Protein AF-0000000079577645 (afdb_homodimer)

Solvent-accessible surface area (backbone atoms only — not comparable to full-atom values): 24091 Å² total; per-residue (Å²): 129,88,73,72,69,74,82,68,52,68,51,71,66,55,50,51,53,50,52,49,50,32,54,69,31,87,74,51,31,82,47,32,46,64,53,49,41,31,41,73,60,25,47,52,51,33,38,57,40,40,36,25,60,86,31,53,36,82,85,79,34,30,38,59,36,53,41,21,36,45,73,46,87,96,72,41,70,41,64,46,63,48,87,41,75,40,45,40,43,61,40,69,49,53,71,69,49,47,52,29,51,52,50,43,62,70,67,45,69,75,45,96,72,69,65,71,43,88,88,41,52,52,61,59,50,54,45,98,85,55,39,74,44,39,53,68,56,51,47,48,51,34,49,52,51,48,50,51,49,44,73,71,39,88,76,68,72,73,94,55,42,59,66,38,25,20,42,24,28,51,34,52,42,40,73,64,56,49,55,66,50,34,50,22,53,61,59,31,44,82,51,62,65,68,57,51,68,48,48,67,87,55,52,59,68,54,34,40,51,51,54,54,56,46,70,74,98,128,86,73,73,70,74,82,68,52,67,51,71,66,54,49,50,52,51,52,48,50,31,54,70,32,88,75,50,31,84,46,33,47,63,53,50,38,31,42,74,58,25,46,51,51,32,38,57,41,40,36,25,59,87,30,53,37,81,86,78,34,30,40,56,37,54,42,23,37,45,73,46,87,97,72,41,70,40,64,46,62,47,86,40,74,41,45,40,42,60,39,70,48,52,73,70,48,45,51,29,51,51,50,45,63,70,66,45,70,72,45,95,71,67,66,71,42,89,89,41,54,52,59,60,51,54,44,97,84,56,39,75,43,39,55,68,54,52,49,49,51,33,48,51,50,49,51,51,49,43,73,71,39,87,77,68,71,73,92,56,42,59,67,39,25,20,43,24,28,50,34,53,43,40,71,66,55,48,56,64,48,35,50,23,51,62,60,30,46,83,50,62,64,68,54,51,68,48,48,67,86,55,52,60,67,55,33,41,52,50,54,53,55,48,70,73,98

Organism: NCBI:txid418240

pLDDT: mean 93.47, std 11.5, range [25.09, 98.94]

Structure (mmCIF, N/CA/C/O backbone):
data_AF-0000000079577645-model_v1
#
loop_
_entity.id
_entity.type
_entity.pdbx_description
1 polymer 'Transposase from transposon Tn916'
#
loop_
_atom_site.group_PDB
_atom_site.id
_atom_site.type_symbol
_atom_site.label_atom_id
_atom_site.label_alt_id
_atom_site.label_comp_id
_atom_site.label_asym_id
_atom_site.label_entity_id
_atom_site.label_seq_id
_atom_site.pdbx_PDB_ins_code
_atom_site.Cartn_x
_atom_site.Cartn_y
_atom_site.Cartn_z
_atom_site.occupancy
_atom_site.B_iso_or_equiv
_atom_site.auth_seq_id
_atom_site.auth_comp_id
_atom_site.auth_asym_id
_atom_site.auth_atom_id
_atom_site.pdbx_PDB_model_num
ATOM 1 N N . MET A 1 1 ? -8.328 20.609 -19.438 1 25.56 1 MET A N 1
ATOM 2 C CA . MET A 1 1 ? -7.23 19.75 -19.031 1 25.56 1 MET A CA 1
ATOM 3 C C . MET A 1 1 ? -6.875 20 -17.562 1 25.56 1 MET A C 1
ATOM 5 O O . MET A 1 1 ? -6.473 21.094 -17.188 1 25.56 1 MET A O 1
ATOM 9 N N . ASN A 1 2 ? -7.688 19.688 -16.547 1 31 2 ASN A N 1
ATOM 10 C CA . ASN A 1 2 ? -7.582 20.047 -15.125 1 31 2 ASN A CA 1
ATOM 11 C C . ASN A 1 2 ? -6.195 19.75 -14.578 1 31 2 ASN A C 1
ATOM 13 O O . ASN A 1 2 ? -5.801 18.578 -14.477 1 31 2 ASN A O 1
ATOM 17 N N . ASP A 1 3 ? -5.164 20.484 -14.922 1 35.91 3 ASP A N 1
ATOM 18 C CA . ASP A 1 3 ? -3.766 20.5 -14.508 1 35.91 3 ASP A CA 1
ATOM 19 C C . ASP A 1 3 ? -3.641 20.344 -12.992 1 35.91 3 ASP A C 1
ATOM 21 O O . ASP A 1 3 ? -3.656 21.344 -12.266 1 35.91 3 ASP A O 1
ATOM 25 N N . SER A 1 4 ? -4.273 19.5 -12.328 1 38.78 4 SER A N 1
ATOM 26 C CA . SER A 1 4 ? -4.031 19.297 -10.906 1 38.78 4 SER A CA 1
ATOM 27 C C . SER A 1 4 ? -2.549 19.438 -10.57 1 38.78 4 SER A C 1
ATOM 29 O O . SER A 1 4 ? -1.711 18.719 -11.117 1 38.78 4 SER A O 1
ATOM 31 N N . VAL A 1 5 ? -2.004 20.531 -10.438 1 42.09 5 VAL A N 1
ATOM 32 C CA . VAL A 1 5 ? -0.665 20.875 -9.969 1 42.09 5 VAL A CA 1
ATOM 33 C C . VAL A 1 5 ? -0.237 19.891 -8.875 1 42.09 5 VAL A C 1
ATOM 35 O O . VAL A 1 5 ? -0.874 19.812 -7.824 1 42.09 5 VAL A O 1
ATOM 38 N N . THR A 1 6 ? 0.199 18.828 -9.203 1 51.22 6 THR A N 1
ATOM 39 C CA . THR A 1 6 ? 0.774 17.859 -8.273 1 51.22 6 THR A CA 1
ATOM 40 C C . THR A 1 6 ? 1.516 18.578 -7.148 1 51.22 6 THR A C 1
ATOM 42 O O . THR A 1 6 ? 2.479 19.297 -7.395 1 51.22 6 THR A O 1
ATOM 45 N N . ARG A 1 7 ? 0.822 19.172 -6.227 1 58.19 7 ARG A N 1
ATOM 46 C CA . ARG A 1 7 ? 1.437 19.797 -5.055 1 58.19 7 ARG A CA 1
ATOM 47 C C . ARG A 1 7 ? 2.584 18.938 -4.527 1 58.19 7 ARG A C 1
ATOM 49 O O . ARG A 1 7 ? 2.439 17.719 -4.371 1 58.19 7 ARG A O 1
ATOM 56 N N . GLU A 1 8 ? 3.873 19.359 -4.777 1 76.19 8 GLU A N 1
ATOM 57 C CA . GLU A 1 8 ? 5.07 18.562 -4.566 1 76.19 8 GLU A CA 1
ATOM 58 C C . GLU A 1 8 ? 5.555 18.656 -3.121 1 76.19 8 GLU A C 1
ATOM 60 O O . GLU A 1 8 ? 5.512 19.734 -2.52 1 76.19 8 GLU A O 1
ATOM 65 N N . ALA A 1 9 ? 5.688 17.594 -2.393 1 92.38 9 ALA A N 1
ATOM 66 C CA . ALA A 1 9 ? 6.438 17.469 -1.146 1 92.38 9 ALA A CA 1
ATOM 67 C C . ALA A 1 9 ? 7.793 18.156 -1.246 1 92.38 9 ALA A C 1
ATOM 69 O O . ALA A 1 9 ? 8.367 18.25 -2.332 1 92.38 9 ALA A O 1
ATOM 70 N N . ILE A 1 10 ? 8.211 18.781 -0.14 1 96.62 10 ILE A N 1
ATOM 71 C CA . ILE A 1 10 ? 9.555 19.328 -0.136 1 96.62 10 ILE A CA 1
ATOM 72 C C . ILE A 1 10 ? 10.555 18.266 0.306 1 96.62 10 ILE A C 1
ATOM 74 O O . ILE A 1 10 ? 10.172 17.25 0.882 1 96.62 10 ILE A O 1
ATOM 78 N N . SER A 1 11 ? 11.844 18.531 -0.021 1 96.06 11 SER A N 1
ATOM 79 C CA . SER A 1 11 ? 12.883 17.562 0.332 1 96.06 11 SER A CA 1
ATOM 80 C C . SER A 1 11 ? 13.188 17.594 1.825 1 96.06 11 SER A C 1
ATOM 82 O O . SER A 1 11 ? 12.859 18.578 2.506 1 96.06 11 SER A O 1
ATOM 84 N N . ARG A 1 12 ? 13.844 16.578 2.293 1 95.06 12 ARG A N 1
ATOM 85 C CA . ARG A 1 12 ? 14.273 16.531 3.688 1 95.06 12 ARG A CA 1
ATOM 86 C C . ARG A 1 12 ? 15.219 17.672 4.008 1 95.06 12 ARG A C 1
ATOM 88 O O . ARG A 1 12 ? 15.172 18.25 5.102 1 95.06 12 ARG A O 1
ATOM 95 N N . ALA A 1 13 ? 16.031 17.969 3.051 1 96.94 13 ALA A N 1
ATOM 96 C CA . ALA A 1 13 ? 16.969 19.062 3.217 1 96.94 13 ALA A CA 1
ATOM 97 C C . ALA A 1 13 ? 16.234 20.406 3.344 1 96.94 13 ALA A C 1
ATOM 99 O O . ALA A 1 13 ? 16.578 21.219 4.203 1 96.94 13 ALA A O 1
ATOM 100 N N . GLU A 1 14 ? 15.281 20.609 2.514 1 97.62 14 GLU A N 1
ATOM 101 C CA . GLU A 1 14 ? 14.477 21.828 2.568 1 97.62 14 GLU A CA 1
ATOM 102 C C . GLU A 1 14 ? 13.719 21.922 3.891 1 97.62 14 GLU A C 1
ATOM 104 O O . GLU A 1 14 ? 13.664 23 4.496 1 97.62 14 GLU A O 1
ATOM 109 N N . GLU A 1 15 ? 13.164 20.812 4.297 1 98.25 15 GLU A N 1
ATOM 110 C CA . GLU A 1 15 ? 12.445 20.781 5.566 1 98.25 15 GLU A CA 1
ATOM 111 C C . GLU A 1 15 ? 13.359 21.172 6.727 1 98.25 15 GLU A C 1
ATOM 113 O O . GLU A 1 15 ? 12.984 22 7.57 1 98.25 15 GLU A O 1
ATOM 118 N N . ARG A 1 16 ? 14.531 20.625 6.742 1 98.06 16 ARG A N 1
ATOM 119 C CA . ARG A 1 16 ? 15.492 20.891 7.805 1 98.06 16 ARG A CA 1
ATOM 120 C C . ARG A 1 16 ? 15.883 22.375 7.816 1 98.06 16 ARG A C 1
ATOM 122 O O . ARG A 1 16 ? 15.938 23 8.883 1 98.06 16 ARG A O 1
ATOM 129 N N . LYS A 1 17 ? 16.172 22.875 6.648 1 98.19 17 LYS A N 1
ATOM 130 C CA . LYS A 1 17 ? 16.547 24.281 6.535 1 98.19 17 LYS A CA 1
ATOM 131 C C . LYS A 1 17 ? 15.414 25.188 7 1 98.19 17 LYS A C 1
ATOM 133 O O . LYS A 1 17 ? 15.641 26.172 7.715 1 98.19 17 LYS A O 1
ATOM 138 N N . PHE A 1 18 ? 14.266 24.875 6.555 1 98.62 18 PHE A N 1
ATOM 139 C CA . PHE A 1 18 ? 13.086 25.656 6.906 1 98.62 18 PHE A CA 1
ATOM 140 C C . PHE A 1 18 ? 12.867 25.672 8.414 1 98.62 18 PHE A C 1
ATOM 142 O O . PHE A 1 18 ? 12.719 26.734 9.023 1 98.62 18 PHE A O 1
ATOM 149 N N . LEU A 1 19 ? 12.875 24.484 9.023 1 98.81 19 LEU A N 1
ATOM 150 C CA . LEU A 1 19 ? 12.633 24.359 10.461 1 98.81 19 LEU A CA 1
ATOM 151 C C . LEU A 1 19 ? 13.727 25.047 11.258 1 98.81 19 LEU A C 1
ATOM 153 O O . LEU A 1 19 ? 13.453 25.688 12.289 1 98.81 19 LEU A O 1
ATOM 157 N N . ARG A 1 20 ? 14.93 24.922 10.773 1 98.75 20 ARG A N 1
ATOM 158 C CA . ARG A 1 20 ? 16.031 25.609 11.453 1 98.75 20 ARG A CA 1
ATOM 159 C C . ARG A 1 20 ? 15.836 27.125 11.414 1 98.75 20 ARG A C 1
ATOM 161 O O . ARG A 1 20 ? 16.031 27.812 12.422 1 98.75 20 ARG A O 1
ATOM 168 N N . PHE A 1 21 ? 15.492 27.578 10.312 1 98.75 21 PHE A N 1
ATOM 169 C CA . PHE A 1 21 ? 15.266 29 10.156 1 98.75 21 PHE A CA 1
ATOM 170 C C . PHE A 1 21 ? 14.18 29.484 11.109 1 98.75 21 PHE A C 1
ATOM 172 O O . PHE A 1 21 ? 14.352 30.516 11.789 1 98.75 21 PHE A O 1
ATOM 179 N N . VAL A 1 22 ? 13.094 28.797 11.148 1 98.88 22 VAL A N 1
ATOM 180 C CA . VAL A 1 22 ? 11.984 29.156 12.023 1 98.88 22 VAL A CA 1
ATOM 181 C C . VAL A 1 22 ? 12.453 29.156 13.477 1 98.88 22 VAL A C 1
ATOM 183 O O . VAL A 1 22 ? 12.172 30.078 14.234 1 98.88 22 VAL A O 1
ATOM 186 N N . LYS A 1 23 ? 13.125 28.125 13.836 1 98.75 23 LYS A N 1
ATOM 187 C CA . LYS A 1 23 ? 13.578 27.938 15.211 1 98.75 23 LYS A CA 1
ATOM 188 C C . LYS A 1 23 ? 14.5 29.078 15.656 1 98.75 23 LYS A C 1
ATOM 190 O O . LYS A 1 23 ? 14.438 29.516 16.812 1 98.75 23 LYS A O 1
ATOM 195 N N . GLU A 1 24 ? 15.273 29.578 14.773 1 98.44 24 GLU A N 1
ATOM 196 C CA . GLU A 1 24 ? 16.328 30.531 15.109 1 98.44 24 GLU A CA 1
ATOM 197 C C . GLU A 1 24 ? 15.828 31.969 14.961 1 98.44 24 GLU A C 1
ATOM 199 O O . GLU A 1 24 ? 16.469 32.906 15.453 1 98.44 24 GLU A O 1
ATOM 204 N N . ASP A 1 25 ? 14.75 32.125 14.32 1 98.38 25 ASP A N 1
ATOM 205 C CA . ASP A 1 25 ? 14.234 33.469 14.117 1 98.38 25 ASP A CA 1
ATOM 206 C C . ASP A 1 25 ? 13.578 34 15.391 1 98.38 25 ASP A C 1
ATOM 208 O O . ASP A 1 25 ? 12.727 33.312 15.984 1 98.38 25 ASP A O 1
ATOM 212 N N . PRO A 1 26 ? 13.898 35.156 15.766 1 97.38 26 PRO A N 1
ATOM 213 C CA . PRO A 1 26 ? 13.383 35.688 17.031 1 97.38 26 PRO A CA 1
ATOM 214 C C . PRO A 1 26 ? 11.867 35.875 17.016 1 97.38 26 PRO A C 1
ATOM 216 O O . PRO A 1 26 ? 11.227 35.781 18.078 1 97.38 26 PRO A O 1
ATOM 219 N N . HIS A 1 27 ? 11.352 36.125 15.906 1 96.69 27 HIS A N 1
ATOM 220 C CA . HIS A 1 27 ? 9.914 36.344 15.82 1 96.69 27 HIS A CA 1
ATOM 221 C C . HIS A 1 27 ? 9.156 35.062 15.547 1 96.69 27 HIS A C 1
ATOM 223 O O . HIS A 1 27 ? 8.18 34.75 16.234 1 96.69 27 HIS A O 1
ATOM 229 N N . PHE A 1 28 ? 9.625 34.312 14.68 1 98.19 28 PHE A N 1
ATOM 230 C CA . PHE A 1 28 ? 8.859 33.156 14.18 1 98.19 28 PHE A CA 1
ATOM 231 C C . PHE A 1 28 ? 9.094 31.938 15.047 1 98.19 28 PHE A C 1
ATOM 233 O O . PHE A 1 28 ? 8.352 30.953 14.945 1 98.19 28 PHE A O 1
ATOM 240 N N . CYS A 1 29 ? 10.047 31.922 15.969 1 98.5 29 CYS A N 1
ATOM 241 C CA . CYS A 1 29 ? 10.352 30.781 16.812 1 98.5 29 CYS A CA 1
ATOM 242 C C . CYS A 1 29 ? 9.156 30.406 17.688 1 98.5 29 CYS A C 1
ATOM 244 O O . CYS A 1 29 ? 9.031 29.25 18.109 1 98.5 29 CYS A O 1
ATOM 246 N N . ARG A 1 30 ? 8.273 31.328 17.906 1 97.06 30 ARG A N 1
ATOM 247 C CA . ARG A 1 30 ? 7.094 31.078 18.734 1 97.06 30 ARG A CA 1
ATOM 248 C C . ARG A 1 30 ? 6.145 30.109 18.031 1 97.06 30 ARG A C 1
ATOM 250 O O . ARG A 1 30 ? 5.262 29.531 18.656 1 97.06 30 ARG A O 1
ATOM 257 N N . TYR A 1 31 ? 6.332 29.875 16.688 1 98.12 31 TYR A N 1
ATOM 258 C CA . TYR A 1 31 ? 5.457 28.984 15.93 1 98.12 31 TYR A CA 1
ATOM 259 C C . TYR A 1 31 ? 6.16 27.672 15.609 1 98.12 31 TYR A C 1
ATOM 261 O O . TYR A 1 31 ? 5.598 26.812 14.922 1 98.12 31 TYR A O 1
ATOM 269 N N . TYR A 1 32 ? 7.375 27.484 16.094 1 98.88 32 TYR A N 1
ATOM 270 C CA . TYR A 1 32 ? 8.203 26.344 15.703 1 98.88 32 TYR A CA 1
ATOM 271 C C . TYR A 1 32 ? 7.512 25.031 16.031 1 98.88 32 TYR A C 1
ATOM 273 O O . TYR A 1 32 ? 7.379 24.156 15.18 1 98.88 32 TYR A O 1
ATOM 281 N N . GLU A 1 33 ? 7.062 24.906 17.297 1 98.88 33 GLU A N 1
ATOM 282 C CA . GLU A 1 33 ? 6.492 23.641 17.719 1 98.88 33 GLU A CA 1
ATOM 283 C C . GLU A 1 33 ? 5.262 23.266 16.891 1 98.88 33 GLU A C 1
ATOM 285 O O . GLU A 1 33 ? 5.094 22.125 16.5 1 98.88 33 GLU A O 1
ATOM 290 N N . GLY A 1 34 ? 4.398 24.281 16.609 1 98.88 34 GLY A N 1
ATOM 291 C CA . GLY A 1 34 ? 3.23 24.031 15.789 1 98.88 34 GLY A CA 1
ATOM 292 C C . GLY A 1 34 ? 3.582 23.578 14.383 1 98.88 34 GLY A C 1
ATOM 293 O O . GLY A 1 34 ? 3.023 22.594 13.875 1 98.88 34 GLY A O 1
ATOM 294 N N . ILE A 1 35 ? 4.562 24.25 13.828 1 98.94 35 ILE A N 1
ATOM 295 C CA . ILE A 1 35 ? 5.004 23.938 12.469 1 98.94 35 ILE A CA 1
ATOM 296 C C . ILE A 1 35 ? 5.648 22.562 12.453 1 98.94 35 ILE A C 1
ATOM 298 O O . ILE A 1 35 ? 5.41 21.766 11.531 1 98.94 35 ILE A O 1
ATOM 302 N N . TYR A 1 36 ? 6.422 22.234 13.461 1 98.88 36 TYR A N 1
ATOM 303 C CA . TYR A 1 36 ? 7.055 20.922 13.586 1 98.88 36 TYR A CA 1
ATOM 304 C C . TYR A 1 36 ? 6.008 19.828 13.633 1 98.88 36 TYR A C 1
ATOM 306 O O . TYR A 1 36 ? 6.129 18.812 12.93 1 98.88 36 TYR A O 1
ATOM 314 N N . ILE A 1 37 ? 4.996 20.047 14.375 1 98.88 37 ILE A N 1
ATOM 315 C CA . ILE A 1 37 ? 3.926 19.062 14.523 1 98.88 37 ILE A CA 1
ATOM 316 C C . ILE A 1 37 ? 3.234 18.844 13.172 1 98.88 37 ILE A C 1
ATOM 318 O O . ILE A 1 37 ? 2.938 17.719 12.797 1 98.88 37 ILE A O 1
ATOM 322 N N . LEU A 1 38 ? 2.99 19.891 12.438 1 98.81 38 LEU A N 1
ATOM 323 C CA . LEU A 1 38 ? 2.344 19.781 11.133 1 98.81 38 LEU A CA 1
ATOM 324 C C . LEU A 1 38 ? 3.178 18.938 10.188 1 98.81 38 LEU A C 1
ATOM 326 O O . LEU A 1 38 ? 2.641 18.078 9.469 1 98.81 38 LEU A O 1
ATOM 330 N N . PHE A 1 39 ? 4.52 19.031 10.281 1 98.56 39 PHE A N 1
ATOM 331 C CA . PHE A 1 39 ? 5.418 18.281 9.422 1 98.56 39 PHE A CA 1
ATOM 332 C C . PHE A 1 39 ? 5.473 16.812 9.859 1 98.56 39 PHE A C 1
ATOM 334 O O . PHE A 1 39 ? 5.691 15.922 9.039 1 98.56 39 PHE A O 1
ATOM 341 N N . LYS A 1 40 ? 5.215 16.594 11.133 1 98.31 40 LYS A N 1
ATOM 342 C CA . LYS A 1 40 ? 5.574 15.273 11.656 1 98.31 40 LYS A CA 1
ATOM 343 C C . LYS A 1 40 ? 4.332 14.445 11.969 1 98.31 40 LYS A C 1
ATOM 345 O O . LYS A 1 40 ? 4.434 13.281 12.367 1 98.31 40 LYS A O 1
ATOM 350 N N . THR A 1 41 ? 3.104 15.016 11.703 1 98.19 41 THR A N 1
ATOM 351 C CA . THR A 1 41 ? 1.887 14.258 11.977 1 98.19 41 THR A CA 1
ATOM 352 C C . THR A 1 41 ? 0.99 14.219 10.742 1 98.19 41 THR A C 1
ATOM 354 O O . THR A 1 41 ? 0.082 13.391 10.648 1 98.19 41 THR A O 1
ATOM 357 N N . GLY A 1 42 ? 1.115 15.188 9.836 1 97.5 42 GLY A N 1
ATOM 358 C CA . GLY A 1 42 ? 0.299 15.227 8.633 1 97.5 42 GLY A CA 1
ATOM 359 C C . GLY A 1 42 ? -1.112 15.727 8.891 1 97.5 42 GLY A C 1
ATOM 360 O O . GLY A 1 42 ? -2.004 15.523 8.062 1 97.5 42 GLY A O 1
ATOM 361 N N . LEU A 1 43 ? -1.387 16.359 10.023 1 98.31 43 LEU A N 1
ATOM 362 C CA . LEU A 1 43 ? -2.707 16.906 10.328 1 98.31 43 LEU A CA 1
ATOM 363 C C . LEU A 1 43 ? -3.119 17.938 9.289 1 98.31 43 LEU A C 1
ATOM 365 O O . LEU A 1 43 ? -2.289 18.734 8.828 1 98.31 43 LEU A O 1
ATOM 369 N N . ARG A 1 44 ? -4.355 17.875 8.984 1 97.88 44 ARG A N 1
ATOM 370 C CA . ARG A 1 44 ? -4.895 19.031 8.289 1 97.88 44 ARG A CA 1
ATOM 371 C C . ARG A 1 44 ? -4.824 20.281 9.172 1 97.88 44 ARG A C 1
ATOM 373 O O . ARG A 1 44 ? -4.988 20.188 10.391 1 97.88 44 ARG A O 1
ATOM 380 N N . ILE A 1 45 ? -4.699 21.438 8.547 1 98.62 45 ILE A N 1
ATOM 381 C CA . ILE A 1 45 ? -4.504 22.672 9.312 1 98.62 45 ILE A CA 1
ATOM 382 C C . ILE A 1 45 ? -5.73 22.922 10.195 1 98.62 45 ILE A C 1
ATOM 384 O O . ILE A 1 45 ? -5.602 23.359 11.336 1 98.62 45 ILE A O 1
ATOM 388 N N . SER A 1 46 ? -6.91 22.656 9.703 1 98.44 46 SER A N 1
ATOM 389 C CA . SER A 1 46 ? -8.125 22.891 10.477 1 98.44 46 SER A CA 1
ATOM 390 C C . SER A 1 46 ? -8.258 21.906 11.633 1 98.44 46 SER A C 1
ATOM 392 O O . SER A 1 46 ? -8.828 22.234 12.672 1 98.44 46 SER A O 1
ATOM 394 N N . GLU A 1 47 ? -7.766 20.672 11.391 1 98.44 47 GLU A N 1
ATOM 395 C CA . GLU A 1 47 ? -7.68 19.734 12.492 1 98.44 47 GLU A CA 1
ATOM 396 C C . GLU A 1 47 ? -6.734 20.234 13.578 1 98.44 47 GLU A C 1
ATOM 398 O O . GLU A 1 47 ? -7.086 20.25 14.766 1 98.44 47 GLU A O 1
ATOM 403 N N . PHE A 1 48 ? -5.621 20.703 13.172 1 98.88 48 PHE A N 1
ATOM 404 C CA . PHE A 1 48 ? -4.613 21.219 14.094 1 98.88 48 PHE A CA 1
ATOM 405 C C . PHE A 1 48 ? -5.156 22.406 14.883 1 98.88 48 PHE A C 1
ATOM 407 O O . PHE A 1 48 ? -5.023 22.453 16.109 1 98.88 48 PHE A O 1
ATOM 414 N N . CYS A 1 49 ? -5.77 23.344 14.195 1 98.69 49 CYS A N 1
ATOM 415 C CA . CYS A 1 49 ? -6.293 24.547 14.828 1 98.69 49 CYS A CA 1
ATOM 416 C C . CYS A 1 49 ? -7.414 24.203 15.805 1 98.69 49 CYS A C 1
ATOM 418 O O . CYS A 1 49 ? -7.668 24.938 16.75 1 98.69 49 CYS A O 1
ATOM 420 N N . GLY A 1 50 ? -8.031 23.109 15.57 1 98.5 50 GLY A N 1
ATOM 421 C CA . GLY A 1 50 ? -9.156 22.688 16.406 1 98.5 50 GLY A CA 1
ATOM 422 C C . GLY A 1 50 ? -8.734 21.922 17.625 1 98.5 50 GLY A C 1
ATOM 423 O O . GLY A 1 50 ? -9.539 21.688 18.531 1 98.5 50 GLY A O 1
ATOM 424 N N . LEU A 1 51 ? -7.504 21.531 17.703 1 98.75 51 LEU A N 1
ATOM 425 C CA . LEU A 1 51 ? -7.043 20.766 18.859 1 98.75 51 LEU A CA 1
ATOM 426 C C . LEU A 1 51 ? -7.152 21.578 20.141 1 98.75 51 LEU A C 1
ATOM 428 O O . LEU A 1 51 ? -6.844 22.781 20.141 1 98.75 51 LEU A O 1
ATOM 432 N N . THR A 1 52 ? -7.586 20.969 21.172 1 98.69 52 THR A N 1
ATOM 433 C CA . THR A 1 52 ? -7.57 21.5 22.531 1 98.69 52 THR A CA 1
ATOM 434 C C . THR A 1 52 ? -6.641 20.672 23.422 1 98.69 52 THR A C 1
ATOM 436 O O . THR A 1 52 ? -6.164 19.609 23.016 1 98.69 52 THR A O 1
ATOM 439 N N . ILE A 1 53 ? -6.406 21.156 24.547 1 98.69 53 ILE A N 1
ATOM 440 C CA . ILE A 1 53 ? -5.555 20.453 25.5 1 98.69 53 ILE A CA 1
ATOM 441 C C . ILE A 1 53 ? -6.109 19.047 25.766 1 98.69 53 ILE A C 1
ATOM 443 O O . ILE A 1 53 ? -5.352 18.078 25.859 1 98.69 53 ILE A O 1
ATOM 447 N N . SER A 1 54 ? -7.41 18.938 25.766 1 98.25 54 SER A N 1
ATOM 448 C CA . SER A 1 54 ? -8.062 17.672 26.094 1 98.25 54 SER A CA 1
ATOM 449 C C . SER A 1 54 ? -7.875 16.641 24.969 1 98.25 54 SER A C 1
ATOM 451 O O . SER A 1 54 ? -8.117 15.453 25.172 1 98.25 54 SER A O 1
ATOM 453 N N . ASP A 1 55 ? -7.469 17.062 23.812 1 98.69 55 ASP A N 1
ATOM 454 C CA . ASP A 1 55 ? -7.273 16.172 22.688 1 98.69 55 ASP A CA 1
ATOM 455 C C . ASP A 1 55 ? -5.887 15.531 22.719 1 98.69 55 ASP A C 1
ATOM 457 O O . ASP A 1 55 ? -5.59 14.633 21.938 1 98.69 55 ASP A O 1
ATOM 461 N N . ILE A 1 56 ? -5.027 16.016 23.594 1 98.88 56 ILE A N 1
ATOM 462 C CA . ILE A 1 56 ? -3.666 15.516 23.719 1 98.88 56 ILE A CA 1
ATOM 463 C C . ILE A 1 56 ? -3.568 14.562 24.906 1 98.88 56 ILE A C 1
ATOM 465 O O . ILE A 1 56 ? -3.768 14.977 26.047 1 98.88 56 ILE A O 1
ATOM 469 N N . ASP A 1 57 ? -3.334 13.297 24.672 1 98.75 57 ASP A N 1
ATOM 470 C CA . ASP A 1 57 ? -3.221 12.297 25.719 1 98.75 57 ASP A CA 1
ATOM 471 C C . ASP A 1 57 ? -1.76 11.93 25.969 1 98.75 57 ASP A C 1
ATOM 473 O O . ASP A 1 57 ? -1.203 11.086 25.266 1 98.75 57 ASP A O 1
ATOM 477 N N . PHE A 1 58 ? -1.161 12.477 27 1 98.38 58 PHE A N 1
ATOM 478 C CA . PHE A 1 58 ? 0.249 12.25 27.281 1 98.38 58 PHE A CA 1
ATOM 479 C C . PHE A 1 58 ? 0.45 10.883 27.938 1 98.38 58 PHE A C 1
ATOM 481 O O . PHE A 1 58 ? 1.571 10.367 27.969 1 98.38 58 PHE A O 1
ATOM 488 N N . LYS A 1 59 ? -0.586 10.281 28.406 1 98.19 59 LYS A N 1
ATOM 489 C CA . LYS A 1 59 ? -0.502 8.945 28.984 1 98.19 59 LYS A CA 1
ATOM 490 C C . LYS A 1 59 ? -0.467 7.871 27.906 1 98.19 59 LYS A C 1
ATOM 492 O O . LYS A 1 59 ? 0.419 7.016 27.906 1 98.19 59 LYS A O 1
ATOM 497 N N . GLU A 1 60 ? -1.403 7.977 26.969 1 97.88 60 GLU A N 1
ATOM 498 C CA . GLU A 1 60 ? -1.478 7.004 25.891 1 97.88 60 GLU A CA 1
ATOM 499 C C . GLU A 1 60 ? -0.626 7.438 24.703 1 97.88 60 GLU A C 1
ATOM 501 O O . GLU A 1 60 ? -0.51 6.707 23.719 1 97.88 60 GLU A O 1
ATOM 506 N N . HIS A 1 61 ? -0.026 8.633 24.719 1 98.38 61 HIS A N 1
ATOM 507 C CA . HIS A 1 61 ? 0.838 9.188 23.688 1 98.38 61 HIS A CA 1
ATOM 508 C C . HIS A 1 61 ? 0.118 9.242 22.344 1 98.38 61 HIS A C 1
ATOM 510 O O . HIS A 1 61 ? 0.639 8.766 21.328 1 98.38 61 HIS A O 1
ATOM 516 N N . THR A 1 62 ? -1.126 9.836 22.453 1 98.69 62 THR A N 1
ATOM 517 C CA . THR A 1 62 ? -1.938 9.922 21.25 1 98.69 62 THR A CA 1
ATOM 518 C C . THR A 1 62 ? -2.576 11.305 21.125 1 98.69 62 THR A C 1
ATOM 520 O O . THR A 1 62 ? -2.664 12.047 22.109 1 98.69 62 THR A O 1
ATOM 523 N N . ILE A 1 63 ? -2.893 11.742 19.969 1 98.75 63 ILE A N 1
ATOM 524 C CA . ILE A 1 63 ? -3.709 12.906 19.641 1 98.75 63 ILE A CA 1
ATOM 525 C C . ILE A 1 63 ? -5.09 12.453 19.172 1 98.75 63 ILE A C 1
ATOM 527 O O . ILE A 1 63 ? -5.199 11.602 18.297 1 98.75 63 ILE A O 1
ATOM 531 N N . ASN A 1 64 ? -6.109 12.969 19.734 1 98.19 64 ASN A N 1
ATOM 532 C CA . ASN A 1 64 ? -7.477 12.68 19.328 1 98.19 64 ASN A CA 1
ATOM 533 C C . ASN A 1 64 ? -7.949 13.641 18.234 1 98.19 64 ASN A C 1
ATOM 535 O O . ASN A 1 64 ? -8.031 14.844 18.453 1 98.19 64 ASN A O 1
ATOM 539 N N . ILE A 1 65 ? -8.242 13.141 17.062 1 98.31 65 ILE A N 1
ATOM 540 C CA . ILE A 1 65 ? -8.719 13.945 15.938 1 98.31 65 ILE A CA 1
ATOM 541 C C . ILE A 1 65 ? -10.18 13.602 15.648 1 98.31 65 ILE A C 1
ATOM 543 O O . ILE A 1 65 ? -10.469 12.594 14.992 1 98.31 65 ILE A O 1
ATOM 547 N N . ASP A 1 66 ? -11.062 14.469 16.062 1 97.38 66 ASP A N 1
ATOM 548 C CA . ASP A 1 66 ? -12.477 14.172 15.836 1 97.38 66 ASP A CA 1
ATOM 549 C C . ASP A 1 66 ? -13.25 15.438 15.461 1 97.38 66 ASP A C 1
ATOM 551 O O . ASP A 1 66 ? -14.477 15.422 15.383 1 97.38 66 ASP A O 1
ATOM 555 N N . HIS A 1 67 ? -12.492 16.547 15.297 1 97.62 67 HIS A N 1
ATOM 556 C CA . HIS A 1 67 ? -13.125 17.797 14.898 1 97.62 67 HIS A CA 1
ATOM 557 C C . HIS A 1 67 ? -12.109 18.75 14.289 1 97.62 67 HIS A C 1
ATOM 559 O O . HIS A 1 67 ? -10.898 18.516 14.352 1 97.62 67 HIS A O 1
ATOM 565 N N . GLN A 1 68 ? -12.586 19.781 13.664 1 97.88 68 GLN A N 1
ATOM 566 C CA . GLN A 1 68 ? -11.773 20.828 13.062 1 97.88 68 GLN A CA 1
ATOM 567 C C . GLN A 1 68 ? -12.344 22.203 13.375 1 97.88 68 GLN A C 1
ATOM 569 O O . GLN A 1 68 ? -13.555 22.344 13.594 1 97.88 68 GLN A O 1
ATOM 574 N N . LEU A 1 69 ? -11.516 23.188 13.445 1 98.44 69 LEU A N 1
ATOM 575 C CA . LEU A 1 69 ? -11.938 24.562 13.641 1 98.44 69 LEU A CA 1
ATOM 576 C C . LEU A 1 69 ? -12.047 25.297 12.305 1 98.44 69 LEU A C 1
ATOM 578 O O . LEU A 1 69 ? -11.117 25.25 11.5 1 98.44 69 LEU A O 1
ATOM 582 N N . GLN A 1 70 ? -13.195 25.875 12.117 1 97.75 70 GLN A N 1
ATOM 583 C CA . GLN A 1 70 ? -13.445 26.672 10.922 1 97.75 70 GLN A CA 1
ATOM 584 C C . GLN A 1 70 ? -13.836 28.109 11.297 1 97.75 70 GLN A C 1
ATOM 586 O O . GLN A 1 70 ? -14.273 28.359 12.422 1 97.75 70 GLN A O 1
ATOM 591 N N . LYS A 1 71 ? -13.539 28.953 10.445 1 97.31 71 LYS A N 1
ATOM 592 C CA . LYS A 1 71 ? -13.992 30.328 10.578 1 97.31 71 LYS A CA 1
ATOM 593 C C . LYS A 1 71 ? -14.586 30.844 9.273 1 97.31 71 LYS A C 1
ATOM 595 O O . LYS A 1 71 ? -13.984 30.688 8.211 1 97.31 71 LYS A O 1
ATOM 600 N N . LYS A 1 72 ? -15.773 31.328 9.305 1 93.81 72 LYS A N 1
ATOM 601 C CA . LYS A 1 72 ? -16.438 31.906 8.141 1 93.81 72 LYS A CA 1
ATOM 602 C C . LYS A 1 72 ? -16.891 33.344 8.422 1 93.81 72 LYS A C 1
ATOM 604 O O . LYS A 1 72 ? -17.266 33.656 9.547 1 93.81 72 LYS A O 1
ATOM 609 N N . SER A 1 73 ? -16.938 34 7.352 1 89.44 73 SER A N 1
ATOM 610 C CA . SER A 1 73 ? -17.406 35.375 7.48 1 89.44 73 SER A CA 1
ATOM 611 C C . SER A 1 73 ? -18.828 35.438 8.047 1 89.44 73 SER A C 1
ATOM 613 O O . SER A 1 73 ? -19.672 34.625 7.688 1 89.44 73 SER A O 1
ATOM 615 N N . LYS A 1 74 ? -19.25 36.25 8.906 1 92 74 LYS A N 1
ATOM 616 C CA . LYS A 1 74 ? -20.562 36.5 9.484 1 92 74 LYS A CA 1
ATOM 617 C C . LYS A 1 74 ? -20.922 35.469 10.523 1 92 74 LYS A C 1
ATOM 619 O O . LYS A 1 74 ? -21.75 35.719 11.406 1 92 74 LYS A O 1
ATOM 624 N N . ILE A 1 75 ? -20.359 34.219 10.352 1 91.06 75 ILE A N 1
ATOM 625 C CA . ILE A 1 75 ? -20.672 33.156 11.289 1 91.06 75 ILE A CA 1
ATOM 626 C C . ILE A 1 75 ? -19.672 33.156 12.445 1 91.06 75 ILE A C 1
ATOM 628 O O . ILE A 1 75 ? -20.047 32.906 13.594 1 91.06 75 ILE A O 1
ATOM 632 N N . GLY A 1 76 ? -18.453 33.469 12.125 1 95.88 76 GLY A N 1
ATOM 633 C CA . GLY A 1 76 ? -17.391 33.344 13.109 1 95.88 76 GLY A CA 1
ATOM 634 C C . GLY A 1 76 ? -16.781 31.953 13.188 1 95.88 76 GLY A C 1
ATOM 635 O O . GLY A 1 76 ? -16.672 31.266 12.164 1 95.88 76 GLY A O 1
ATOM 636 N N . TYR A 1 77 ? -16.281 31.562 14.406 1 97.75 77 TYR A N 1
ATOM 637 C CA . TYR A 1 77 ? -15.688 30.25 14.609 1 97.75 77 TYR A CA 1
ATOM 638 C C . TYR A 1 77 ? -16.766 29.188 14.742 1 97.75 77 TYR A C 1
ATOM 640 O O . TYR A 1 77 ? -17.812 29.406 15.359 1 97.75 77 TYR A O 1
ATOM 648 N N . TYR A 1 78 ? -16.547 28.047 14.227 1 97.88 78 TYR A N 1
ATOM 649 C CA . TYR A 1 78 ? -17.391 26.891 14.508 1 97.88 78 TYR A CA 1
ATOM 650 C C . TYR A 1 78 ? -16.594 25.594 14.375 1 97.88 78 TYR A C 1
ATOM 652 O O . TYR A 1 78 ? -15.547 25.562 13.727 1 97.88 78 TYR A O 1
ATOM 660 N N . ILE A 1 79 ? -17.094 24.594 15.016 1 97.75 79 ILE A N 1
ATOM 661 C CA . ILE A 1 79 ? -16.469 23.266 14.984 1 97.75 79 ILE A CA 1
ATOM 662 C C . ILE A 1 79 ? -17.156 22.391 13.945 1 97.75 79 ILE A C 1
ATOM 664 O O . ILE A 1 79 ? -18.391 22.297 13.922 1 97.75 79 ILE A O 1
ATOM 668 N N . GLN A 1 80 ? -16.375 21.906 13.07 1 95.88 80 GLN A N 1
ATOM 669 C CA . GLN A 1 80 ? -16.859 20.891 12.156 1 95.88 80 GLN A CA 1
ATOM 670 C C . GLN A 1 80 ? -16.438 19.484 12.602 1 95.88 80 GLN A C 1
ATOM 672 O O . GLN A 1 80 ? -15.242 19.172 12.609 1 95.88 80 GLN A O 1
ATOM 677 N N . GLU A 1 81 ? -17.359 18.734 12.953 1 92.25 81 GLU A N 1
ATOM 678 C CA . GLU A 1 81 ? -17.047 17.359 13.359 1 92.25 81 GLU A CA 1
ATOM 679 C C . GLU A 1 81 ? -16.734 16.484 12.148 1 92.25 81 GLU A C 1
ATOM 681 O O . GLU A 1 81 ? -17.266 16.703 11.062 1 92.25 81 GLU A O 1
ATOM 686 N N . THR A 1 82 ? -15.852 15.617 12.359 1 84 82 THR A N 1
ATOM 687 C CA . THR A 1 82 ? -15.57 14.672 11.281 1 84 82 THR A CA 1
ATOM 688 C C . THR A 1 82 ? -16.766 13.766 11.031 1 84 82 THR A C 1
ATOM 690 O O . THR A 1 82 ? -17.438 13.336 11.977 1 84 82 THR A O 1
ATOM 693 N N . LYS A 1 83 ? -17.219 13.625 9.883 1 72.5 83 LYS A N 1
ATOM 694 C CA . LYS A 1 83 ? -18.422 12.898 9.516 1 72.5 83 LYS A CA 1
ATOM 695 C C . LYS A 1 83 ? -18.125 11.422 9.266 1 72.5 83 LYS A C 1
ATOM 697 O O . LYS A 1 83 ? -19.031 10.586 9.328 1 72.5 83 LYS A O 1
ATOM 702 N N . THR A 1 84 ? -16.969 11.234 9.031 1 75.38 84 THR A N 1
ATOM 703 C CA . THR A 1 84 ? -16.672 9.867 8.609 1 75.38 84 THR A CA 1
ATOM 704 C C . THR A 1 84 ? -15.75 9.18 9.609 1 75.38 84 THR A C 1
ATOM 706 O O . THR A 1 84 ? -15.031 9.836 10.367 1 75.38 84 THR A O 1
ATOM 709 N N . THR A 1 85 ? -15.922 7.906 9.57 1 77.31 85 THR A N 1
ATOM 710 C CA . THR A 1 85 ? -15.055 7.078 10.398 1 77.31 85 THR A CA 1
ATOM 711 C C . THR A 1 85 ? -13.586 7.332 10.062 1 77.31 85 THR A C 1
ATOM 713 O O . THR A 1 85 ? -12.734 7.324 10.945 1 77.31 85 THR A O 1
ATOM 716 N N . SER A 1 86 ? -13.305 7.688 8.805 1 80.94 86 SER A N 1
ATOM 717 C CA . SER A 1 86 ? -11.922 7.918 8.383 1 80.94 86 SER A CA 1
ATOM 718 C C . SER A 1 86 ? -11.383 9.219 8.961 1 80.94 86 SER A C 1
ATOM 720 O O . SER A 1 86 ? -10.188 9.32 9.258 1 80.94 86 SER A O 1
ATOM 722 N N . GLY A 1 87 ? -12.289 10.062 9.156 1 87.06 87 GLY A N 1
ATOM 723 C CA . GLY A 1 87 ? -11.867 11.352 9.664 1 87.06 87 GLY A CA 1
ATOM 724 C C . GLY A 1 87 ? -11.641 11.359 11.164 1 87.06 87 GLY A C 1
ATOM 725 O O . GLY A 1 87 ? -10.875 12.172 11.68 1 87.06 87 GLY A O 1
ATOM 726 N N . THR A 1 88 ? -12.383 10.531 11.844 1 94 88 THR A N 1
ATOM 727 C CA . THR A 1 88 ? -12.203 10.391 13.289 1 94 88 THR A CA 1
ATOM 728 C C . THR A 1 88 ? -11.156 9.328 13.602 1 94 88 THR A C 1
ATOM 730 O O . THR A 1 88 ? -11.336 8.156 13.266 1 94 88 THR A O 1
ATOM 733 N N . ARG A 1 89 ? -10.102 9.789 14.188 1 96.5 89 ARG A N 1
ATOM 734 C CA . ARG A 1 89 ? -9.008 8.859 14.453 1 96.5 89 ARG A CA 1
ATOM 735 C C . ARG A 1 89 ? -8.148 9.344 15.617 1 96.5 89 ARG A C 1
ATOM 737 O O . ARG A 1 89 ? -8.164 10.531 15.953 1 96.5 89 ARG A O 1
ATOM 744 N N . LYS A 1 90 ? -7.43 8.375 16.234 1 97.5 90 LYS A N 1
ATOM 745 C CA . LYS A 1 90 ? -6.324 8.688 17.141 1 97.5 90 LYS A CA 1
ATOM 746 C C . LYS A 1 90 ? -4.98 8.414 16.469 1 97.5 90 LYS A C 1
ATOM 748 O O . LYS A 1 90 ? -4.797 7.379 15.836 1 97.5 90 LYS A O 1
ATOM 753 N N . ILE A 1 91 ? -4.105 9.375 16.562 1 98.06 91 ILE A N 1
ATOM 754 C CA . ILE A 1 91 ? -2.795 9.102 15.984 1 98.06 91 ILE A CA 1
ATOM 755 C C . ILE A 1 91 ? -1.741 9.07 17.078 1 98.06 91 ILE A C 1
ATOM 757 O O . ILE A 1 91 ? -1.858 9.781 18.078 1 98.06 91 ILE A O 1
ATOM 761 N N . PRO A 1 92 ? -0.721 8.234 16.922 1 98 92 PRO A N 1
ATOM 762 C CA . PRO A 1 92 ? 0.352 8.172 17.922 1 98 92 PRO A CA 1
ATOM 763 C C . PRO A 1 92 ? 1.265 9.391 17.891 1 98 92 PRO A C 1
ATOM 765 O O . PRO A 1 92 ? 1.471 9.984 16.828 1 98 92 PRO A O 1
ATOM 768 N N . MET A 1 93 ? 1.763 9.734 19.062 1 97.5 93 MET A N 1
ATOM 769 C CA . MET A 1 93 ? 2.766 10.789 19.156 1 97.5 93 MET A CA 1
ATOM 770 C C . MET A 1 93 ? 4.156 10.203 19.359 1 97.5 93 MET A C 1
ATOM 772 O O . MET A 1 93 ? 4.359 9.398 20.266 1 97.5 93 MET A O 1
ATOM 776 N N . THR A 1 94 ? 5.031 10.617 18.484 1 97.06 94 THR A N 1
ATOM 777 C CA . THR A 1 94 ? 6.434 10.344 18.781 1 97.06 94 THR A CA 1
ATOM 778 C C . THR A 1 94 ? 6.938 11.25 19.891 1 97.06 94 THR A C 1
ATOM 780 O O . THR A 1 94 ? 6.289 12.234 20.234 1 97.06 94 THR A O 1
ATOM 783 N N . ALA A 1 95 ? 8.086 10.969 20.375 1 97.5 95 ALA A N 1
ATOM 784 C CA . ALA A 1 95 ? 8.625 11.711 21.5 1 97.5 95 ALA A CA 1
ATOM 785 C C . ALA A 1 95 ? 8.828 13.18 21.156 1 97.5 95 ALA A C 1
ATOM 787 O O . ALA A 1 95 ? 8.539 14.07 21.953 1 97.5 95 ALA A O 1
ATOM 788 N N . ASP A 1 96 ? 9.32 13.422 20.031 1 97.81 96 ASP A N 1
ATOM 789 C CA . ASP A 1 96 ? 9.578 14.797 19.594 1 97.81 96 ASP A CA 1
ATOM 790 C C . ASP A 1 96 ? 8.281 15.578 19.453 1 97.81 96 ASP A C 1
ATOM 792 O O . ASP A 1 96 ? 8.195 16.75 19.844 1 97.81 96 ASP A O 1
ATOM 796 N N . VAL A 1 97 ? 7.273 14.953 18.938 1 98.62 97 VAL A N 1
ATOM 797 C CA . VAL A 1 97 ? 5.973 15.594 18.766 1 98.62 97 VAL A CA 1
ATOM 798 C C . VAL A 1 97 ? 5.363 15.883 20.141 1 98.62 97 VAL A C 1
ATOM 800 O O . VAL A 1 97 ? 4.82 16.969 20.375 1 98.62 97 VAL A O 1
ATOM 803 N N . GLU A 1 98 ? 5.484 14.945 21 1 98.56 98 GLU A N 1
ATOM 804 C CA . GLU A 1 98 ? 4.973 15.117 22.359 1 98.56 98 GLU A CA 1
ATOM 805 C C . GLU A 1 98 ? 5.648 16.297 23.062 1 98.56 98 GLU A C 1
ATOM 807 O O . GLU A 1 98 ? 4.984 17.078 23.734 1 98.56 98 GLU A O 1
ATOM 812 N N . GLU A 1 99 ? 6.906 16.375 22.891 1 98.81 99 GLU A N 1
ATOM 813 C CA . GLU A 1 99 ? 7.648 17.484 23.469 1 98.81 99 GLU A CA 1
ATOM 814 C C . GLU A 1 99 ? 7.156 18.828 22.938 1 98.81 99 GLU A C 1
ATOM 816 O O . GLU A 1 99 ? 7.062 19.797 23.688 1 98.81 99 GLU A O 1
ATOM 821 N N . CYS A 1 100 ? 6.855 18.844 21.719 1 98.81 100 CYS A N 1
ATOM 822 C CA . CYS A 1 100 ? 6.328 20.062 21.125 1 98.81 100 CYS A CA 1
ATOM 823 C C . CYS A 1 100 ? 4.988 20.438 21.75 1 98.81 100 CYS A C 1
ATOM 825 O O . CYS A 1 100 ? 4.758 21.609 22.078 1 98.81 100 CYS A O 1
ATOM 827 N N . PHE A 1 101 ? 4.129 19.453 21.938 1 98.88 101 PHE A N 1
ATOM 828 C CA . PHE A 1 101 ? 2.838 19.734 22.547 1 98.88 101 PHE A CA 1
ATOM 829 C C . PHE A 1 101 ? 3.016 20.219 23.984 1 98.88 101 PHE A C 1
ATOM 831 O O . PHE A 1 101 ? 2.299 21.125 24.438 1 98.88 101 PHE A O 1
ATOM 838 N N . ARG A 1 102 ? 3.939 19.641 24.703 1 98.81 102 ARG A N 1
ATOM 839 C CA . ARG A 1 102 ? 4.203 20.094 26.078 1 98.81 102 ARG A CA 1
ATOM 840 C C . ARG A 1 102 ? 4.641 21.547 26.094 1 98.81 102 ARG A C 1
ATOM 842 O O . ARG A 1 102 ? 4.164 22.344 26.922 1 98.81 102 ARG A O 1
ATOM 849 N N . LYS A 1 103 ? 5.492 21.906 25.219 1 98.75 103 LYS A N 1
ATOM 850 C CA . LYS A 1 103 ? 5.965 23.281 25.141 1 98.75 103 LYS A CA 1
ATOM 851 C C . LYS A 1 103 ? 4.828 24.234 24.766 1 98.75 103 LYS A C 1
ATOM 853 O O . LYS A 1 103 ? 4.715 25.328 25.344 1 98.75 103 LYS A O 1
ATOM 858 N N . ILE A 1 104 ? 4.023 23.828 23.844 1 98.69 104 ILE A N 1
ATOM 859 C CA . ILE A 1 104 ? 2.891 24.641 23.422 1 98.69 104 ILE A CA 1
ATOM 860 C C . ILE A 1 104 ? 1.967 24.906 24.609 1 98.69 104 ILE A C 1
ATOM 862 O O . ILE A 1 104 ? 1.555 26.031 24.859 1 98.69 104 ILE A O 1
ATOM 866 N N . ILE A 1 105 ? 1.653 23.859 25.312 1 98.31 105 ILE A N 1
ATOM 867 C CA . ILE A 1 105 ? 0.722 23.953 26.438 1 98.31 105 ILE A CA 1
ATOM 868 C C . ILE A 1 105 ? 1.331 24.812 27.547 1 98.31 105 ILE A C 1
ATOM 870 O O . ILE A 1 105 ? 0.637 25.609 28.156 1 98.31 105 ILE A O 1
ATOM 874 N N . GLU A 1 106 ? 2.607 24.672 27.719 1 97.81 106 GLU A N 1
ATOM 875 C CA . GLU A 1 106 ? 3.312 25.453 28.734 1 97.81 106 GLU A CA 1
ATOM 876 C C . GLU A 1 106 ? 3.309 26.938 28.391 1 97.81 106 GLU A C 1
ATOM 878 O O . GLU A 1 106 ? 3.166 27.797 29.281 1 97.81 106 GLU A O 1
ATOM 883 N N . LYS A 1 107 ? 3.445 27.219 27.141 1 95.75 107 LYS A N 1
ATOM 884 C CA . LYS A 1 107 ? 3.604 28.594 26.719 1 95.75 107 LYS A CA 1
ATOM 885 C C . LYS A 1 107 ? 2.264 29.203 26.312 1 95.75 107 LYS A C 1
ATOM 887 O O . LYS A 1 107 ? 2.203 30.359 25.875 1 95.75 107 LYS A O 1
ATOM 892 N N . ARG A 1 108 ? 1.276 28.438 26.438 1 95.19 108 ARG A N 1
ATOM 893 C CA . ARG A 1 108 ? -0.059 28.875 26.047 1 95.19 108 ARG A CA 1
ATOM 894 C C . ARG A 1 108 ? -0.433 30.172 26.734 1 95.19 108 ARG A C 1
ATOM 896 O O . ARG A 1 108 ? -0.133 30.375 27.922 1 95.19 108 ARG A O 1
ATOM 903 N N . ASN A 1 109 ? -1.045 31.141 25.984 1 91.06 109 ASN A N 1
ATOM 904 C CA . ASN A 1 109 ? -1.447 32.438 26.516 1 91.06 109 ASN A CA 1
ATOM 905 C C . ASN A 1 109 ? -2.904 32.75 26.203 1 91.06 109 ASN A C 1
ATOM 907 O O . ASN A 1 109 ? -3.189 33.688 25.438 1 91.06 109 ASN A O 1
ATOM 911 N N . PRO A 1 110 ? -3.822 32.031 26.812 1 92.44 110 PRO A N 1
ATOM 912 C CA . PRO A 1 110 ? -5.238 32.312 26.547 1 92.44 110 PRO A CA 1
ATOM 913 C C . PRO A 1 110 ? -5.719 33.625 27.109 1 92.44 110 PRO A C 1
ATOM 915 O O . PRO A 1 110 ? -5.09 34.188 28.016 1 92.44 110 PRO A O 1
ATOM 918 N N . PRO A 1 111 ? -6.73 34.125 26.484 1 94 111 PRO A N 1
ATOM 919 C CA . PRO A 1 111 ? -7.363 35.281 27.109 1 94 111 PRO A CA 1
ATOM 920 C C . PRO A 1 111 ? -7.941 34.969 28.484 1 94 111 PRO A C 1
ATOM 922 O O . PRO A 1 111 ? -8.055 33.812 28.859 1 94 111 PRO A O 1
ATOM 925 N N . LYS A 1 112 ? -8.242 36.062 29.156 1 92.62 112 LYS A N 1
ATOM 926 C CA . LYS A 1 112 ? -8.781 35.906 30.516 1 92.62 112 LYS A CA 1
ATOM 927 C C . LYS A 1 112 ? -10 35 30.516 1 92.62 112 LYS A C 1
ATOM 929 O O . LYS A 1 112 ? -10.109 34.094 31.359 1 92.62 112 LYS A O 1
ATOM 934 N N . ALA A 1 113 ? -10.875 35.281 29.609 1 93.94 113 ALA A N 1
ATOM 935 C CA . ALA A 1 113 ? -11.984 34.375 29.375 1 93.94 113 ALA A CA 1
ATOM 936 C C . ALA A 1 113 ? -11.703 33.469 28.188 1 93.94 113 ALA A C 1
ATOM 938 O O . ALA A 1 113 ? -11.727 33.906 27.031 1 93.94 113 ALA A O 1
ATOM 939 N N . GLU A 1 114 ? -11.508 32.25 28.5 1 93.81 114 GLU A N 1
ATOM 940 C CA . GLU A 1 114 ? -11.156 31.328 27.422 1 93.81 114 GLU A CA 1
ATOM 941 C C . GLU A 1 114 ? -12.328 31.125 26.469 1 93.81 114 GLU A C 1
ATOM 943 O O . GLU A 1 114 ? -13.453 30.859 26.906 1 93.81 114 GLU A O 1
ATOM 948 N N . PRO A 1 115 ? -12.094 31.266 25.25 1 95.69 115 PRO A N 1
ATOM 949 C CA . PRO A 1 115 ? -13.188 31.156 24.281 1 95.69 115 PRO A CA 1
ATOM 950 C C . PRO A 1 115 ? -13.734 29.734 24.188 1 95.69 115 PRO A C 1
ATOM 952 O O . PRO A 1 115 ? -12.977 28.766 24.297 1 95.69 115 PRO A O 1
ATOM 955 N N . MET A 1 116 ? -15.055 29.641 24 1 96.69 116 MET A N 1
ATOM 956 C CA . MET A 1 116 ? -15.758 28.391 23.766 1 96.69 116 MET A CA 1
ATOM 957 C C . MET A 1 116 ? -16.391 28.375 22.391 1 96.69 116 MET A C 1
ATOM 959 O O . MET A 1 116 ? -17.094 29.312 22.016 1 96.69 116 MET A O 1
ATOM 963 N N . VAL A 1 117 ? -16.047 27.391 21.641 1 97.81 117 VAL A N 1
ATOM 964 C CA . VAL A 1 117 ? -16.609 27.219 20.312 1 97.81 117 VAL A CA 1
ATOM 965 C C . VAL A 1 117 ? -17.312 25.875 20.203 1 97.81 117 VAL A C 1
ATOM 967 O O . VAL A 1 117 ? -16.656 24.828 20.203 1 97.81 117 VAL A O 1
ATOM 970 N N . ASP A 1 118 ? -18.641 25.859 20.109 1 97.38 118 ASP A N 1
ATOM 971 C CA . ASP A 1 118 ? -19.453 24.656 19.953 1 97.38 118 ASP A CA 1
ATOM 972 C C . ASP A 1 118 ? -19.078 23.609 21 1 97.38 118 ASP A C 1
ATOM 974 O O . ASP A 1 118 ? -18.875 22.438 20.656 1 97.38 118 ASP A O 1
ATOM 978 N N . GLY A 1 119 ? -18.875 24.062 22.219 1 96.75 119 GLY A N 1
ATOM 979 C CA . GLY A 1 119 ? -18.656 23.156 23.328 1 96.75 119 GLY A CA 1
ATOM 980 C C . GLY A 1 119 ? -17.203 22.797 23.547 1 96.75 119 GLY A C 1
ATOM 981 O O . GLY A 1 119 ? -16.875 22.016 24.438 1 96.75 119 GLY A O 1
ATOM 982 N N . LYS A 1 120 ? -16.328 23.391 22.797 1 97.69 120 LYS A N 1
ATOM 983 C CA . LYS A 1 120 ? -14.906 23.109 22.938 1 97.69 120 LYS A CA 1
ATOM 984 C C . LYS A 1 120 ? -14.141 24.328 23.422 1 97.69 120 LYS A C 1
ATOM 986 O O . LYS A 1 120 ? -14.445 25.453 23 1 97.69 120 LYS A O 1
ATOM 991 N N . SER A 1 121 ? -13.219 24.078 24.328 1 97.69 121 SER A N 1
ATOM 992 C CA . SER A 1 121 ? -12.328 25.109 24.859 1 97.69 121 SER A CA 1
ATOM 993 C C . SER A 1 121 ? -10.93 24.547 25.109 1 97.69 121 SER A C 1
ATOM 995 O O . SER A 1 121 ? -10.695 23.359 24.953 1 97.69 121 SER A O 1
ATOM 997 N N . GLY A 1 122 ? -10.055 25.453 25.359 1 98.12 122 GLY A N 1
ATOM 998 C CA . GLY A 1 122 ? -8.688 25 25.609 1 98.12 122 GLY A CA 1
ATOM 999 C C . GLY A 1 122 ? -7.855 24.906 24.344 1 98.12 122 GLY A C 1
ATOM 1000 O O . GLY A 1 122 ? -6.969 24.062 24.25 1 98.12 122 GLY A O 1
ATOM 1001 N N . PHE A 1 123 ? -8.141 25.781 23.438 1 98.62 123 PHE A N 1
ATOM 1002 C CA . PHE A 1 123 ? -7.402 25.797 22.172 1 98.62 123 PHE A CA 1
ATOM 1003 C C . PHE A 1 123 ? -5.93 26.109 22.406 1 98.62 123 PHE A C 1
ATOM 1005 O O . PHE A 1 123 ? -5.574 26.688 23.438 1 98.62 123 PHE A O 1
ATOM 1012 N N . LEU A 1 124 ? -5.098 25.844 21.484 1 98.44 124 LEU A N 1
ATOM 1013 C CA . LEU A 1 124 ? -3.662 25.797 21.719 1 98.44 124 LEU A CA 1
ATOM 1014 C C . LEU A 1 124 ? -3.018 27.141 21.406 1 98.44 124 LEU A C 1
ATOM 1016 O O . LEU A 1 124 ? -2.07 27.547 22.094 1 98.44 124 LEU A O 1
ATOM 1020 N N . TYR A 1 125 ? -3.531 27.859 20.359 1 98.31 125 TYR A N 1
ATOM 1021 C CA . TYR A 1 125 ? -2.852 29.062 19.922 1 98.31 125 TYR A CA 1
ATOM 1022 C C . TYR A 1 125 ? -3.814 30.25 19.875 1 98.31 125 TYR A C 1
ATOM 1024 O O . TYR A 1 125 ? -4.941 30.125 19.391 1 98.31 125 TYR A O 1
ATOM 1032 N N . PHE A 1 126 ? -3.326 31.328 20.312 1 97.56 126 PHE A N 1
ATOM 1033 C CA . PHE A 1 126 ? -4.035 32.594 20.266 1 97.56 126 PHE A CA 1
ATOM 1034 C C . PHE A 1 126 ? -3.152 33.688 19.672 1 97.56 126 PHE A C 1
ATOM 1036 O O . PHE A 1 126 ? -1.932 33.656 19.844 1 97.56 126 PHE A O 1
ATOM 1043 N N . ASP A 1 127 ? -3.834 34.562 18.969 1 94.75 127 ASP A N 1
ATOM 1044 C CA . ASP A 1 127 ? -3.053 35.656 18.391 1 94.75 127 ASP A CA 1
ATOM 1045 C C . ASP A 1 127 ? -2.963 36.812 19.359 1 94.75 127 ASP A C 1
ATOM 1047 O O . ASP A 1 127 ? -3.383 36.719 20.516 1 94.75 127 ASP A O 1
ATOM 1051 N N . LYS A 1 128 ? -2.352 37.906 18.938 1 91.81 128 LYS A N 1
ATOM 1052 C CA . LYS A 1 128 ? -2.107 39.031 19.797 1 91.81 128 LYS A CA 1
ATOM 1053 C C . LYS A 1 128 ? -3.416 39.688 20.25 1 91.81 128 LYS A C 1
ATOM 1055 O O . LYS A 1 128 ? -3.459 40.375 21.25 1 91.81 128 LYS A O 1
ATOM 1060 N N . ASN A 1 129 ? -4.504 39.469 19.422 1 92.81 129 ASN A N 1
ATOM 1061 C CA . ASN A 1 129 ? -5.809 40.031 19.734 1 92.81 129 ASN A CA 1
ATOM 1062 C C . ASN A 1 129 ? -6.676 39.062 20.516 1 92.81 129 ASN A C 1
ATOM 1064 O O . ASN A 1 129 ? -7.898 39.188 20.547 1 92.81 129 ASN A O 1
ATOM 1068 N N . GLU A 1 130 ? -6.059 37.969 20.984 1 93.31 130 GLU A N 1
ATOM 1069 C CA . GLU A 1 130 ? -6.703 36.969 21.844 1 93.31 130 GLU A CA 1
ATOM 1070 C C . GLU A 1 130 ? -7.695 36.125 21.062 1 93.31 130 GLU A C 1
ATOM 1072 O O . GLU A 1 130 ? -8.578 35.5 21.641 1 93.31 130 GLU A O 1
ATOM 1077 N N . SER A 1 131 ? -7.535 36.188 19.766 1 95 131 SER A N 1
ATOM 1078 C CA . SER A 1 131 ? -8.344 35.344 18.906 1 95 131 SER A CA 1
ATOM 1079 C C . SER A 1 131 ? -7.699 33.969 18.734 1 95 131 SER A C 1
ATOM 1081 O O . SE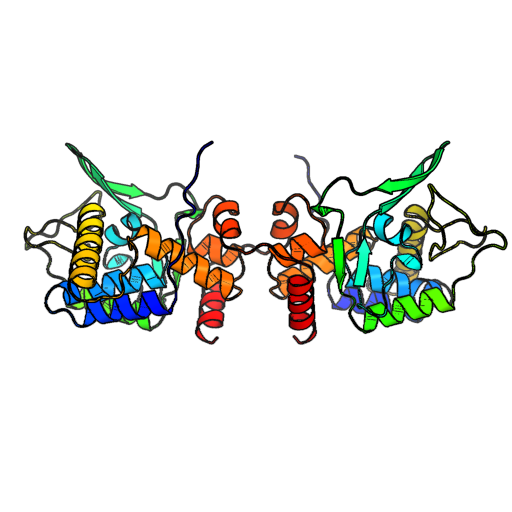R A 1 131 ? -6.473 33.844 18.719 1 95 131 SER A O 1
ATOM 1083 N N . ILE A 1 132 ? -8.586 32.969 18.656 1 97.44 132 ILE A N 1
ATOM 1084 C CA . ILE A 1 132 ? -8.047 31.656 18.344 1 97.44 132 ILE A CA 1
ATOM 1085 C C . ILE A 1 132 ? -7.348 31.688 17 1 97.44 132 ILE A C 1
ATOM 1087 O O . ILE A 1 132 ? -7.895 32.219 16.016 1 97.44 132 ILE A O 1
ATOM 1091 N N . CYS A 1 133 ? -6.109 31.172 16.953 1 97.81 133 CYS A N 1
ATOM 1092 C CA . CYS A 1 133 ? -5.43 31.062 15.664 1 97.81 133 CYS A CA 1
ATOM 1093 C C . CYS A 1 133 ? -6.082 30 14.789 1 97.81 133 CYS A C 1
ATOM 1095 O O . CYS A 1 133 ? -6.215 28.844 15.211 1 97.81 133 CYS A O 1
ATOM 1097 N N . TYR A 1 134 ? -6.512 30.359 13.656 1 97.94 134 TYR A N 1
ATOM 1098 C CA . TYR A 1 134 ? -7.129 29.422 12.727 1 97.94 134 TYR A CA 1
ATOM 1099 C C . TYR A 1 134 ? -6.387 29.391 11.398 1 97.94 134 TYR A C 1
ATOM 1101 O O . TYR A 1 134 ? -5.289 29.953 11.281 1 97.94 134 TYR A O 1
ATOM 1109 N N . SER A 1 135 ? -6.883 28.672 10.414 1 98.44 135 SER A N 1
ATOM 1110 C CA . SER A 1 135 ? -6.156 28.312 9.203 1 98.44 135 SER A CA 1
ATOM 1111 C C . SER A 1 135 ? -5.559 29.547 8.531 1 98.44 135 SER A C 1
ATOM 1113 O O . SER A 1 135 ? -4.41 29.516 8.086 1 98.44 135 SER A O 1
ATOM 1115 N N . LEU A 1 136 ? -6.246 30.641 8.516 1 97.56 136 LEU A N 1
ATOM 1116 C CA . LEU A 1 136 ? -5.766 31.844 7.832 1 97.56 136 LEU A CA 1
ATOM 1117 C C . LEU A 1 136 ? -4.523 32.406 8.523 1 97.56 136 LEU A C 1
ATOM 1119 O O . LEU A 1 136 ? -3.584 32.844 7.855 1 97.56 136 LEU A O 1
ATOM 1123 N N . HIS A 1 137 ? -4.523 32.406 9.875 1 97.94 137 HIS A N 1
ATOM 1124 C CA . HIS A 1 137 ? -3.342 32.875 10.609 1 97.94 137 HIS A CA 1
ATOM 1125 C C . HIS A 1 137 ? -2.109 32.062 10.203 1 97.94 137 HIS A C 1
ATOM 1127 O O . HIS A 1 137 ? -1.068 32.656 9.883 1 97.94 137 HIS A O 1
ATOM 1133 N N . TRP A 1 138 ? -2.299 30.797 10.141 1 98.69 138 TRP A N 1
ATOM 1134 C CA . TRP A 1 138 ? -1.169 29.906 9.859 1 98.69 138 TRP A CA 1
ATOM 1135 C C . TRP A 1 138 ? -0.713 30.062 8.414 1 98.69 138 TRP A C 1
ATOM 1137 O O . TRP A 1 138 ? 0.484 30 8.125 1 98.69 138 TRP A O 1
ATOM 1147 N N . GLU A 1 139 ? -1.632 30.234 7.488 1 98.25 139 GLU A N 1
ATOM 1148 C CA . GLU A 1 139 ? -1.252 30.531 6.109 1 98.25 139 GLU A CA 1
ATOM 1149 C C . GLU A 1 139 ? -0.374 31.781 6.031 1 98.25 139 GLU A C 1
ATOM 1151 O O . GLU A 1 139 ? 0.64 31.781 5.328 1 98.25 139 GLU A O 1
ATOM 1156 N N . HIS A 1 140 ? -0.731 32.719 6.797 1 98.38 140 HIS A N 1
ATOM 1157 C CA . HIS A 1 140 ? 0.04 33.969 6.816 1 98.38 140 HIS A CA 1
ATOM 1158 C C . HIS A 1 140 ? 1.393 33.75 7.488 1 98.38 140 HIS A C 1
ATOM 1160 O O . HIS A 1 140 ? 2.4 34.312 7.051 1 98.38 140 HIS A O 1
ATOM 1166 N N . TYR A 1 141 ? 1.378 33 8.594 1 98.5 141 TYR A N 1
ATOM 1167 C CA . TYR A 1 141 ? 2.652 32.719 9.25 1 98.5 141 TYR A CA 1
ATOM 1168 C C . TYR A 1 141 ? 3.635 32.062 8.266 1 98.5 141 TYR A C 1
ATOM 1170 O O . TYR A 1 141 ? 4.77 32.531 8.125 1 98.5 141 TYR A O 1
ATOM 1178 N N . PHE A 1 142 ? 3.164 31.062 7.527 1 98.81 142 PHE A N 1
ATOM 1179 C CA . PHE A 1 142 ? 4.016 30.375 6.562 1 98.81 142 PHE A CA 1
ATOM 1180 C C . PHE A 1 142 ? 4.473 31.344 5.469 1 98.81 142 PHE A C 1
ATOM 1182 O O . PHE A 1 142 ? 5.645 31.344 5.094 1 98.81 142 PHE A O 1
ATOM 1189 N N . GLN A 1 143 ? 3.57 32.125 5 1 98.62 143 GLN A N 1
ATOM 1190 C CA . GLN A 1 143 ? 3.889 33.062 3.939 1 98.62 143 GLN A CA 1
ATOM 1191 C C . GLN A 1 143 ? 4.977 34.031 4.379 1 98.62 143 GLN A C 1
ATOM 1193 O O . GLN A 1 143 ? 5.949 34.281 3.654 1 98.62 143 GLN A O 1
ATOM 1198 N N . HIS A 1 144 ? 4.844 34.594 5.566 1 98.75 144 HIS A N 1
ATOM 1199 C CA . HIS A 1 144 ? 5.797 35.562 6.062 1 98.75 144 HIS A CA 1
ATOM 1200 C C . HIS A 1 144 ? 7.152 34.938 6.355 1 98.75 144 HIS A C 1
ATOM 1202 O O . HIS A 1 144 ? 8.195 35.562 6.145 1 98.75 144 HIS A O 1
ATOM 1208 N N . ILE A 1 145 ? 7.109 33.75 6.863 1 98.75 145 ILE A N 1
ATOM 1209 C CA . ILE A 1 145 ? 8.352 33.031 7.137 1 98.75 145 ILE A CA 1
ATOM 1210 C C . ILE A 1 145 ? 9.117 32.812 5.836 1 98.75 145 ILE A C 1
ATOM 1212 O O . ILE A 1 145 ? 10.312 33.094 5.754 1 98.75 145 ILE A O 1
ATOM 1216 N N . ILE A 1 146 ? 8.391 32.312 4.785 1 98.56 146 ILE A N 1
ATOM 1217 C CA . ILE A 1 146 ? 9.023 32.031 3.5 1 98.56 146 ILE A CA 1
ATOM 1218 C C . ILE A 1 146 ? 9.555 33.344 2.893 1 98.56 146 ILE A C 1
ATOM 1220 O O . ILE A 1 146 ? 10.664 33.375 2.352 1 98.56 146 ILE A O 1
ATOM 1224 N N . GLN A 1 147 ? 8.766 34.375 3.016 1 98.5 147 GLN A N 1
ATOM 1225 C CA . GLN A 1 147 ? 9.188 35.656 2.5 1 98.5 147 GLN A CA 1
ATOM 1226 C C . GLN A 1 147 ? 10.477 36.125 3.168 1 98.5 147 GLN A C 1
ATOM 1228 O O . GLN A 1 147 ? 11.414 36.562 2.488 1 98.5 147 GLN A O 1
ATOM 1233 N N . LYS A 1 148 ? 10.516 36.031 4.469 1 98.62 148 LYS A N 1
ATOM 1234 C CA . LYS A 1 148 ? 11.711 36.469 5.184 1 98.62 148 LYS A CA 1
ATOM 1235 C C . LYS A 1 148 ? 12.914 35.594 4.816 1 98.62 148 LYS A C 1
ATOM 1237 O O . LYS A 1 148 ? 14.008 36.094 4.602 1 98.62 148 LYS A O 1
ATOM 1242 N N . TYR A 1 149 ? 12.703 34.312 4.793 1 98.44 149 TYR A N 1
ATOM 1243 C CA . TYR A 1 149 ? 13.766 33.406 4.387 1 98.44 149 TYR A CA 1
ATOM 1244 C C . TYR A 1 149 ? 14.344 33.812 3.031 1 98.44 149 TYR A C 1
ATOM 1246 O O . TYR A 1 149 ? 15.555 33.938 2.885 1 98.44 149 TYR A O 1
ATOM 1254 N N . ASN A 1 150 ? 13.445 34 2.068 1 98.25 150 ASN A N 1
ATOM 1255 C CA . ASN A 1 150 ? 13.859 34.25 0.688 1 98.25 150 ASN A CA 1
ATOM 1256 C C . ASN A 1 150 ? 14.438 35.625 0.504 1 98.25 150 ASN A C 1
ATOM 1258 O O . ASN A 1 150 ? 15.141 35.906 -0.478 1 98.25 150 ASN A O 1
ATOM 1262 N N . ASN A 1 151 ? 14.164 36.5 1.39 1 97.81 151 ASN A N 1
ATOM 1263 C CA . ASN A 1 151 ? 14.812 37.812 1.401 1 97.81 151 ASN A CA 1
ATOM 1264 C C . ASN A 1 151 ? 16.203 37.75 2.043 1 97.81 151 ASN A C 1
ATOM 1266 O O . ASN A 1 151 ? 17.016 38.656 1.872 1 97.81 151 ASN A O 1
ATOM 1270 N N . THR A 1 152 ? 16.422 36.719 2.809 1 96.81 152 THR A N 1
ATOM 1271 C CA . THR A 1 152 ? 17.641 36.594 3.592 1 96.81 152 THR A CA 1
ATOM 1272 C C . THR A 1 152 ? 18.688 35.781 2.846 1 96.81 152 THR A C 1
ATOM 1274 O O . THR A 1 152 ? 19.875 36.062 2.906 1 96.81 152 THR A O 1
ATOM 1277 N N . TYR A 1 153 ? 18.234 34.781 2.133 1 96.56 153 TYR A N 1
ATOM 1278 C CA . TYR A 1 153 ? 19.172 33.844 1.524 1 96.56 153 TYR A CA 1
ATOM 1279 C C . TYR A 1 153 ? 19.094 33.906 0.003 1 96.56 153 TYR A C 1
ATOM 1281 O O . TYR A 1 153 ? 18.031 34.188 -0.56 1 96.56 153 TYR A O 1
ATOM 1289 N N . LYS A 1 154 ? 20.156 33.438 -0.651 1 95.38 154 LYS A N 1
ATOM 1290 C CA . LYS A 1 154 ? 20.234 33.406 -2.109 1 95.38 154 LYS A CA 1
ATOM 1291 C C . LYS A 1 154 ? 19.469 32.25 -2.689 1 95.38 154 LYS A C 1
ATOM 1293 O O . LYS A 1 154 ? 18.75 32.375 -3.684 1 95.38 154 LYS A O 1
ATOM 1298 N N . VAL A 1 155 ? 19.703 31.109 -2.041 1 94.94 155 VAL A N 1
ATOM 1299 C CA . VAL A 1 155 ? 18.938 29.953 -2.49 1 94.94 155 VAL A CA 1
ATOM 1300 C C . VAL A 1 155 ? 17.516 30.016 -1.953 1 94.94 155 VAL A C 1
ATOM 1302 O O . VAL A 1 155 ? 17.297 29.953 -0.741 1 94.94 155 VAL A O 1
ATOM 1305 N N . GLN A 1 156 ? 16.609 30.016 -2.803 1 96.75 156 GLN A N 1
ATOM 1306 C CA . GLN A 1 156 ? 15.219 30.266 -2.445 1 96.75 156 GLN A CA 1
ATOM 1307 C C . GLN A 1 156 ? 14.539 29 -1.929 1 96.75 156 GLN A C 1
ATOM 1309 O O . GLN A 1 156 ? 14.82 27.906 -2.398 1 96.75 156 GLN A O 1
ATOM 1314 N N . MET A 1 157 ? 13.695 29.281 -1.01 1 96.44 157 MET A N 1
ATOM 1315 C CA . MET A 1 157 ? 12.805 28.25 -0.486 1 96.44 157 MET A CA 1
ATOM 1316 C C . MET A 1 157 ? 11.508 28.188 -1.286 1 96.44 157 MET A C 1
ATOM 1318 O O . MET A 1 157 ? 10.938 29.234 -1.627 1 96.44 157 MET A O 1
ATOM 1322 N N . PRO A 1 158 ? 11.086 26.953 -1.644 1 96.75 158 PRO A N 1
ATOM 1323 C CA . PRO A 1 158 ? 9.766 26.891 -2.283 1 96.75 158 PRO A CA 1
ATOM 1324 C C . PRO A 1 158 ? 8.633 27.312 -1.352 1 96.75 158 PRO A C 1
ATOM 1326 O O . PRO A 1 158 ? 8.859 27.516 -0.154 1 96.75 158 PRO A O 1
ATOM 1329 N N . VAL A 1 159 ? 7.48 27.438 -1.957 1 97 159 VAL A N 1
ATOM 1330 C CA . VAL A 1 159 ? 6.297 27.75 -1.161 1 97 159 VAL A CA 1
ATOM 1331 C C . VAL A 1 159 ? 5.984 26.594 -0.216 1 97 159 VAL A C 1
ATOM 1333 O O . VAL A 1 159 ? 5.879 25.438 -0.646 1 97 159 VAL A O 1
ATOM 1336 N N . ILE A 1 160 ? 5.961 26.922 1.015 1 98.25 160 ILE A N 1
ATOM 1337 C CA . ILE A 1 160 ? 5.559 25.953 2.039 1 98.25 160 ILE A CA 1
ATOM 1338 C C . ILE A 1 160 ? 4.312 26.469 2.758 1 98.25 160 ILE A C 1
ATOM 1340 O O . ILE A 1 160 ? 4.266 27.609 3.199 1 98.25 160 ILE A O 1
ATOM 1344 N N . THR A 1 161 ? 3.312 25.641 2.799 1 98.25 161 THR A N 1
ATOM 1345 C CA . THR A 1 161 ? 2.057 25.891 3.498 1 98.25 161 THR A CA 1
ATOM 1346 C C . THR A 1 161 ? 1.694 24.703 4.395 1 98.25 161 THR A C 1
ATOM 1348 O O . THR A 1 161 ? 2.332 23.656 4.324 1 98.25 161 THR A O 1
ATOM 1351 N N . PRO A 1 162 ? 0.685 24.844 5.223 1 98.31 162 PRO A N 1
ATOM 1352 C CA . PRO A 1 162 ? 0.245 23.688 6 1 98.31 162 PRO A CA 1
ATOM 1353 C C . PRO A 1 162 ? -0.107 22.484 5.125 1 98.31 162 PRO A C 1
ATOM 1355 O O . PRO A 1 162 ? 0.165 21.344 5.5 1 98.31 162 PRO A O 1
ATOM 1358 N N . HIS A 1 163 ? -0.628 22.734 3.988 1 97.44 163 HIS A N 1
ATOM 1359 C CA . HIS A 1 163 ? -0.94 21.641 3.064 1 97.44 163 HIS A CA 1
ATOM 1360 C C . HIS A 1 163 ? 0.33 20.969 2.57 1 97.44 163 HIS A C 1
ATOM 1362 O O . HIS A 1 163 ? 0.366 19.734 2.428 1 97.44 163 HIS A O 1
ATOM 1368 N N . VAL A 1 164 ? 1.314 21.75 2.322 1 97.81 164 VAL A N 1
ATOM 1369 C CA . VAL A 1 164 ? 2.592 21.203 1.881 1 97.81 164 VAL A CA 1
ATOM 1370 C C . VAL A 1 164 ? 3.203 20.359 2.996 1 97.81 164 VAL A C 1
ATOM 1372 O O . VAL A 1 164 ? 3.832 19.328 2.732 1 97.81 164 VAL A O 1
ATOM 1375 N N . CYS A 1 165 ? 3.047 20.766 4.27 1 98.38 165 CYS A N 1
ATOM 1376 C CA . CYS A 1 165 ? 3.518 19.969 5.398 1 98.38 165 CYS A CA 1
ATOM 1377 C C . CYS A 1 165 ? 2.877 18.594 5.387 1 98.38 165 CYS A C 1
ATOM 1379 O O . CYS A 1 165 ? 3.574 17.578 5.492 1 98.38 165 CYS A O 1
ATOM 1381 N N . ARG A 1 166 ? 1.57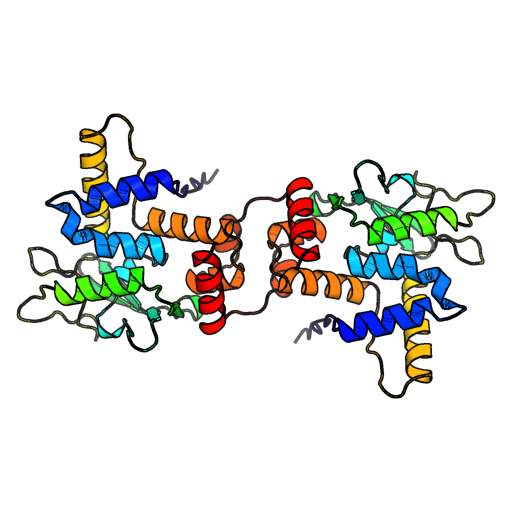 18.594 5.184 1 97.56 166 ARG A N 1
ATOM 1382 C CA . ARG A 1 166 ? 0.824 17.344 5.164 1 97.56 166 ARG A CA 1
ATOM 1383 C C . ARG A 1 166 ? 1.249 16.469 3.99 1 97.56 166 ARG A C 1
ATOM 1385 O O . ARG A 1 166 ? 1.447 15.266 4.145 1 97.56 166 ARG A O 1
ATOM 1392 N N . HIS A 1 167 ? 1.469 17.031 2.896 1 96.75 167 HIS A N 1
ATOM 1393 C CA . HIS A 1 167 ? 1.916 16.281 1.725 1 96.75 167 HIS A CA 1
ATOM 1394 C C . HIS A 1 167 ? 3.322 15.734 1.928 1 96.75 167 HIS A C 1
ATOM 1396 O O . HIS A 1 167 ? 3.613 14.602 1.527 1 96.75 167 HIS A O 1
ATOM 1402 N N . THR A 1 168 ? 4.117 16.578 2.457 1 97.62 168 THR A N 1
ATOM 1403 C CA . THR A 1 168 ? 5.492 16.172 2.73 1 97.62 168 THR A CA 1
ATOM 1404 C C . THR A 1 168 ? 5.523 14.984 3.701 1 97.62 168 THR A C 1
ATOM 1406 O O . THR A 1 168 ? 6.254 14.016 3.488 1 97.62 168 THR A O 1
ATOM 1409 N N . TYR A 1 169 ? 4.711 15.031 4.746 1 97.75 169 TYR A N 1
ATOM 1410 C CA . TYR A 1 169 ? 4.602 13.93 5.691 1 97.75 169 TYR A CA 1
ATOM 1411 C C . TYR A 1 169 ? 4.152 12.648 4.992 1 97.75 169 TYR A C 1
ATOM 1413 O O . TYR A 1 169 ? 4.785 11.602 5.137 1 97.75 169 TYR A O 1
ATOM 1421 N N . CYS A 1 170 ? 3.102 12.789 4.227 1 96.56 170 CYS A N 1
ATOM 1422 C CA . CYS A 1 170 ? 2.537 11.641 3.525 1 96.56 170 CYS A CA 1
ATOM 1423 C C . CYS A 1 170 ? 3.564 11.008 2.594 1 96.56 170 CYS A C 1
ATOM 1425 O O . CYS A 1 170 ? 3.781 9.797 2.631 1 96.56 170 CYS A O 1
ATOM 1427 N N . SER A 1 171 ? 4.219 11.828 1.834 1 94.69 171 SER A N 1
ATOM 1428 C CA . SER A 1 171 ? 5.227 11.367 0.887 1 94.69 171 SER A CA 1
ATOM 1429 C C . SER A 1 171 ? 6.391 10.695 1.605 1 94.69 171 SER A C 1
ATOM 1431 O O . SER A 1 171 ? 6.836 9.617 1.205 1 94.69 171 SER A O 1
ATOM 1433 N N . ASN A 1 172 ? 6.855 11.281 2.65 1 95.25 172 ASN A N 1
ATOM 1434 C CA . ASN A 1 172 ? 7.977 10.719 3.402 1 95.25 172 ASN A CA 1
ATOM 1435 C C . ASN A 1 172 ? 7.633 9.359 3.996 1 95.25 172 ASN A C 1
ATOM 1437 O O . ASN A 1 172 ? 8.438 8.43 3.947 1 95.25 172 ASN A O 1
ATOM 1441 N N . MET A 1 173 ? 6.449 9.273 4.52 1 95.69 173 MET A N 1
ATOM 1442 C CA . MET A 1 173 ? 6.023 8 5.105 1 95.69 173 MET A CA 1
ATOM 1443 C C . MET A 1 173 ? 5.902 6.922 4.035 1 95.69 173 MET A C 1
ATOM 1445 O O . MET A 1 173 ? 6.348 5.789 4.242 1 95.69 173 MET A O 1
ATOM 1449 N N . ALA A 1 174 ? 5.344 7.316 2.926 1 92.75 174 ALA A N 1
ATOM 1450 C CA . ALA A 1 174 ? 5.207 6.375 1.816 1 92.75 174 ALA A CA 1
ATOM 1451 C C . ALA A 1 174 ? 6.574 5.902 1.327 1 92.75 174 ALA A C 1
ATOM 1453 O O . ALA A 1 174 ? 6.801 4.703 1.164 1 92.75 174 ALA A O 1
ATOM 1454 N N . LYS A 1 175 ? 7.504 6.812 1.146 1 90.44 175 LYS A N 1
ATOM 1455 C CA . LYS A 1 175 ? 8.844 6.512 0.65 1 90.44 175 LYS A CA 1
ATOM 1456 C C . LYS A 1 175 ? 9.617 5.637 1.639 1 90.44 175 LYS A C 1
ATOM 1458 O O . LYS A 1 175 ? 10.492 4.871 1.243 1 90.44 175 LYS A O 1
ATOM 1463 N N . SER A 1 176 ? 9.234 5.754 2.848 1 91.75 176 SER A N 1
ATOM 1464 C CA . SER A 1 176 ? 9.914 4.992 3.893 1 91.75 176 SER A CA 1
ATOM 1465 C C . SER A 1 176 ? 9.336 3.584 4.012 1 91.75 176 SER A C 1
ATOM 1467 O O . SER A 1 176 ? 9.742 2.816 4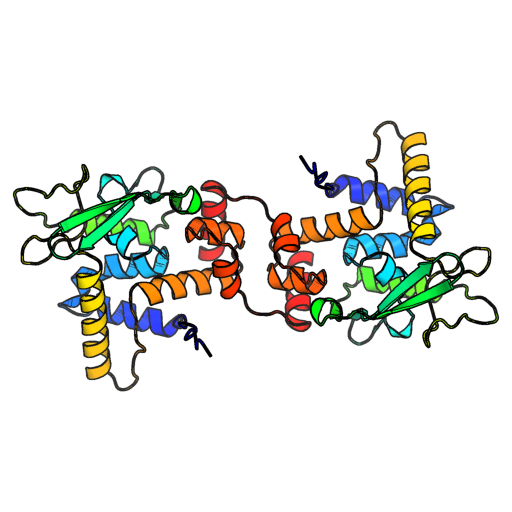.891 1 91.75 176 SER A O 1
ATOM 1469 N N . GLY A 1 177 ? 8.328 3.268 3.23 1 86.94 177 GLY A N 1
ATOM 1470 C CA . GLY A 1 177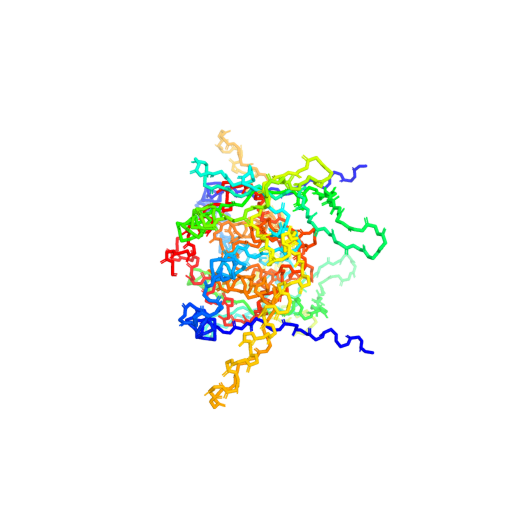 ? 7.828 1.903 3.164 1 86.94 177 GLY A CA 1
ATOM 1471 C C . GLY A 1 177 ? 6.66 1.647 4.098 1 86.9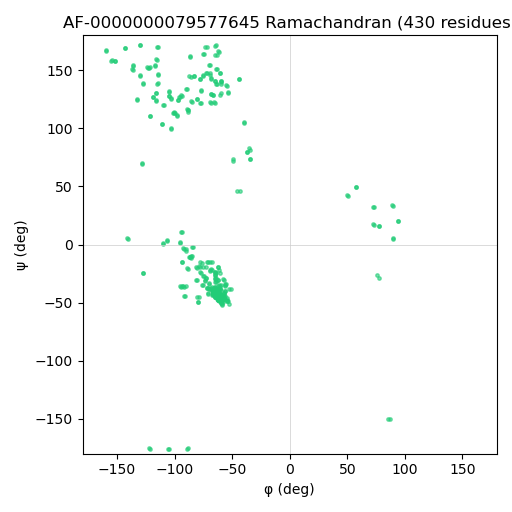4 177 GLY A C 1
ATOM 1472 O O . GLY A 1 177 ? 6.395 0.501 4.469 1 86.94 177 GLY A O 1
ATOM 1473 N N . MET A 1 178 ? 6.016 2.689 4.5 1 91.88 178 MET A N 1
ATOM 1474 C CA . MET A 1 178 ? 4.875 2.496 5.395 1 91.88 178 MET A CA 1
ATOM 1475 C C . MET A 1 178 ? 3.752 1.745 4.691 1 91.88 178 MET A C 1
ATOM 1477 O O . MET A 1 178 ? 3.469 1.999 3.518 1 91.88 178 MET A O 1
ATOM 1481 N N . ASN A 1 179 ? 3.115 0.848 5.461 1 91.31 179 ASN A N 1
ATOM 1482 C CA . ASN A 1 179 ? 1.905 0.192 4.977 1 91.31 179 ASN A CA 1
ATOM 1483 C C . ASN A 1 179 ? 0.861 1.208 4.523 1 91.31 179 ASN A C 1
ATOM 1485 O O . ASN A 1 179 ? 0.526 2.135 5.262 1 91.31 179 ASN A O 1
ATOM 1489 N N . PRO A 1 180 ? 0.283 1.036 3.334 1 94.06 180 PRO A N 1
ATOM 1490 C CA . PRO A 1 180 ? -0.624 2.047 2.787 1 94.06 180 PRO A CA 1
ATOM 1491 C C . PRO A 1 180 ? -1.895 2.213 3.617 1 94.06 180 PRO A C 1
ATOM 1493 O O . PRO A 1 180 ? -2.443 3.314 3.701 1 94.06 180 PRO A O 1
ATOM 1496 N N . LYS A 1 181 ? -2.34 1.128 4.215 1 94.38 181 LYS A N 1
ATOM 1497 C CA . LYS A 1 181 ? -3.537 1.237 5.043 1 94.38 181 LYS A CA 1
ATOM 1498 C C . LYS A 1 181 ? -3.24 1.987 6.34 1 94.38 181 LYS A C 1
ATOM 1500 O O . LYS A 1 181 ? -4.082 2.742 6.828 1 94.38 181 LYS A O 1
ATOM 1505 N N . ALA A 1 182 ? -2.072 1.754 6.875 1 94.69 182 ALA A N 1
ATOM 1506 C CA . ALA A 1 182 ? -1.656 2.516 8.047 1 94.69 182 ALA A CA 1
ATOM 1507 C C . ALA A 1 182 ? -1.54 4.004 7.727 1 94.69 182 ALA A C 1
ATOM 1509 O O . ALA A 1 182 ? -1.989 4.852 8.5 1 94.69 182 ALA A O 1
ATOM 1510 N N . LEU A 1 183 ? -0.948 4.258 6.562 1 96.19 183 LEU A N 1
ATOM 1511 C CA . LEU A 1 183 ? -0.8 5.652 6.16 1 96.19 183 LEU A CA 1
ATOM 1512 C C . LEU A 1 183 ? -2.16 6.289 5.891 1 96.19 183 LEU A C 1
ATOM 1514 O O . LEU A 1 183 ? -2.398 7.438 6.262 1 96.19 183 LEU A O 1
ATOM 1518 N N . GLN A 1 184 ? -3.037 5.531 5.254 1 95.69 184 GLN A N 1
ATOM 1519 C CA . GLN A 1 184 ? -4.398 6.008 5.031 1 95.69 184 GLN A CA 1
ATOM 1520 C C . GLN A 1 184 ? -5.078 6.371 6.348 1 95.69 184 GLN A C 1
ATOM 1522 O O . GLN A 1 184 ? -5.715 7.422 6.453 1 95.69 184 GLN A O 1
ATOM 1527 N N . TYR A 1 185 ? -4.926 5.551 7.348 1 96.56 185 TYR A N 1
ATOM 1528 C CA . TYR A 1 185 ? -5.492 5.766 8.68 1 96.56 185 TYR A CA 1
ATOM 1529 C C . TYR A 1 185 ? -4.918 7.023 9.312 1 96.56 185 TYR A C 1
ATOM 1531 O O . TYR A 1 185 ? -5.664 7.883 9.789 1 96.56 185 TYR A O 1
ATOM 1539 N N . LEU A 1 186 ? -3.607 7.141 9.242 1 97.62 186 LEU A N 1
ATOM 1540 C CA . LEU A 1 186 ? -2.945 8.289 9.844 1 97.62 186 LEU A CA 1
ATOM 1541 C C . LEU A 1 186 ? -3.389 9.586 9.172 1 97.62 186 LEU A C 1
ATOM 1543 O O . LEU A 1 186 ? -3.625 10.594 9.852 1 97.62 186 LEU A O 1
ATOM 1547 N N . MET A 1 187 ? -3.555 9.531 7.887 1 97.19 187 MET A N 1
ATOM 1548 C CA . MET A 1 187 ? -3.895 10.719 7.102 1 97.19 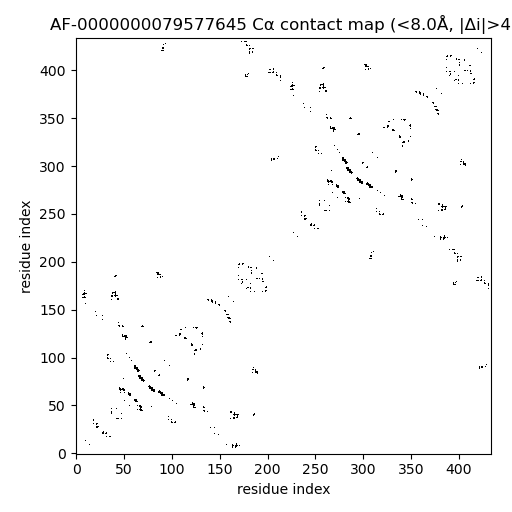187 MET A CA 1
ATOM 1549 C C . MET A 1 187 ? -5.375 11.055 7.246 1 97.19 187 MET A C 1
ATOM 1551 O O . MET A 1 187 ? -5.77 12.211 7.074 1 97.19 187 MET A O 1
ATOM 1555 N N . GLY A 1 188 ? -6.156 10.031 7.586 1 96.31 188 GLY A N 1
ATOM 1556 C CA . GLY A 1 188 ? -7.594 10.242 7.609 1 96.31 188 GLY A CA 1
ATOM 1557 C C . GLY A 1 188 ? -8.203 10.359 6.227 1 96.31 188 GLY A C 1
ATOM 1558 O O . GLY A 1 188 ? -9.125 11.156 6.012 1 96.31 188 GLY A O 1
ATOM 1559 N N . HIS A 1 189 ? -7.617 9.648 5.25 1 94.81 189 HIS A N 1
ATOM 1560 C CA . HIS A 1 189 ? -8.141 9.656 3.889 1 94.81 189 HIS A CA 1
ATOM 1561 C C . HIS A 1 189 ? -9.336 8.711 3.752 1 94.81 189 HIS A C 1
ATOM 1563 O O . HIS A 1 189 ? -9.234 7.531 4.086 1 94.81 189 HIS A O 1
ATOM 1569 N N . SER A 1 190 ? -10.422 9.25 3.285 1 92.62 190 SER A N 1
ATOM 1570 C CA . SER A 1 190 ? -11.57 8.398 3.02 1 92.62 190 SER A CA 1
ATOM 1571 C C . SER A 1 190 ? -11.359 7.551 1.771 1 92.62 190 SER A C 1
ATOM 1573 O O . SER A 1 190 ? -11.852 6.426 1.684 1 92.62 190 SER A O 1
ATOM 1575 N N . ASP A 1 191 ? -10.625 8.125 0.89 1 91.75 191 ASP A N 1
ATOM 1576 C CA . ASP A 1 191 ? -10.281 7.461 -0.364 1 91.75 191 ASP A CA 1
ATOM 1577 C C . ASP A 1 191 ? -8.812 7.07 -0.396 1 91.75 191 ASP A C 1
ATOM 1579 O O . ASP A 1 191 ? -7.934 7.934 -0.383 1 91.75 191 ASP A O 1
ATOM 1583 N N . ILE A 1 192 ? -8.578 5.762 -0.529 1 90.88 192 ILE A N 1
ATOM 1584 C CA . ILE A 1 192 ? -7.219 5.238 -0.457 1 90.88 192 ILE A CA 1
ATOM 1585 C C . ILE A 1 192 ? -6.418 5.719 -1.662 1 90.88 192 ILE A C 1
ATOM 1587 O O . ILE A 1 192 ? -5.184 5.715 -1.634 1 90.88 192 ILE A O 1
ATOM 1591 N N . SER A 1 193 ? -7.035 6.105 -2.752 1 90.06 193 SER A N 1
ATOM 1592 C CA . SER A 1 193 ? -6.332 6.539 -3.957 1 90.06 193 SER A CA 1
ATOM 1593 C C . SER A 1 193 ? -5.492 7.785 -3.691 1 90.06 193 SER A C 1
ATOM 1595 O O . SER A 1 193 ? -4.426 7.957 -4.285 1 90.06 193 SER A O 1
ATOM 1597 N N . VAL A 1 194 ? -5.926 8.586 -2.799 1 91.56 194 VAL A N 1
ATOM 1598 C CA . VAL A 1 194 ? -5.188 9.789 -2.445 1 91.56 194 VAL A CA 1
ATOM 1599 C C . VAL A 1 194 ? -3.848 9.414 -1.819 1 91.56 194 VAL A C 1
ATOM 1601 O O . VAL A 1 194 ? -2.816 10.008 -2.139 1 91.56 194 VAL A O 1
ATOM 1604 N N . THR A 1 195 ? -3.889 8.398 -0.938 1 93.81 195 THR A N 1
ATOM 1605 C CA . THR A 1 195 ? -2.676 7.891 -0.303 1 93.81 195 THR A CA 1
ATOM 1606 C C . THR A 1 195 ? -1.749 7.258 -1.336 1 93.81 195 THR A C 1
ATOM 1608 O O . THR A 1 195 ? -0.546 7.523 -1.347 1 93.81 195 THR A O 1
ATOM 1611 N N . LEU A 1 196 ? -2.369 6.52 -2.238 1 92.88 196 LEU A N 1
ATOM 1612 C CA . LEU A 1 196 ? -1.598 5.73 -3.191 1 92.88 196 LEU A CA 1
ATOM 1613 C C . LEU A 1 196 ? -0.881 6.633 -4.191 1 92.88 196 LEU A C 1
ATOM 1615 O O . LEU A 1 196 ? 0.115 6.227 -4.793 1 92.88 196 LEU A O 1
ATOM 1619 N N . ASN A 1 197 ? -1.357 7.816 -4.367 1 89.75 197 ASN A N 1
ATOM 1620 C CA . ASN A 1 197 ? -0.729 8.781 -5.266 1 89.75 197 ASN A CA 1
ATOM 1621 C C . ASN A 1 197 ? 0.682 9.141 -4.805 1 89.75 197 ASN A C 1
ATOM 1623 O O . ASN A 1 197 ? 1.482 9.656 -5.586 1 89.75 197 ASN A O 1
ATOM 1627 N N . THR A 1 198 ? 0.97 8.898 -3.621 1 90.62 198 THR A N 1
ATOM 1628 C CA . THR A 1 198 ? 2.277 9.258 -3.078 1 90.62 198 THR A CA 1
ATOM 1629 C C . THR A 1 198 ? 3.25 8.086 -3.207 1 90.62 198 THR A C 1
ATOM 1631 O O . THR A 1 198 ? 4.43 8.219 -2.871 1 90.62 198 THR A O 1
ATOM 1634 N N . TYR A 1 199 ? 2.729 7.004 -3.693 1 87.75 199 TYR A N 1
ATOM 1635 C CA . TYR A 1 199 ? 3.59 5.859 -3.959 1 87.75 199 TYR A CA 1
ATOM 1636 C C . TYR A 1 199 ? 4.062 5.855 -5.41 1 87.75 199 TYR A C 1
ATOM 1638 O O . TYR A 1 199 ? 3.271 6.09 -6.324 1 87.75 199 TYR A O 1
ATOM 1646 N N . THR A 1 200 ? 5.281 5.746 -5.594 1 80.56 200 THR A N 1
ATOM 1647 C CA . THR A 1 200 ? 5.883 5.84 -6.918 1 80.56 200 THR A CA 1
ATOM 1648 C C . THR A 1 200 ? 5.508 4.633 -7.77 1 80.56 200 THR A C 1
ATOM 1650 O O . THR A 1 200 ? 5.281 3.543 -7.246 1 80.56 200 THR A O 1
ATOM 1653 N N . HIS A 1 201 ? 5.41 4.945 -9.016 1 83.56 201 HIS A N 1
ATOM 1654 C CA . HIS A 1 201 ? 5.234 3.865 -9.984 1 83.56 201 HIS A CA 1
ATOM 1655 C C . HIS A 1 201 ? 6.414 2.902 -9.953 1 83.56 201 HIS A C 1
ATOM 1657 O O . HIS A 1 201 ? 7.555 3.318 -9.742 1 83.56 201 HIS A O 1
ATOM 1663 N N . VAL A 1 202 ? 6.102 1.692 -10.211 1 87.75 202 VAL A N 1
ATOM 1664 C CA . VAL A 1 202 ? 7.105 0.648 -10.039 1 87.75 202 VAL A CA 1
ATOM 1665 C C . VAL A 1 202 ? 7.426 0.009 -11.383 1 87.75 202 VAL A C 1
ATOM 1667 O O . VAL A 1 202 ? 6.523 -0.258 -12.188 1 87.75 202 VAL A O 1
ATOM 1670 N N . ASN A 1 203 ? 8.711 -0.082 -11.656 1 91.44 203 ASN A N 1
ATOM 1671 C CA . ASN A 1 203 ? 9.195 -0.86 -12.789 1 91.44 203 ASN A CA 1
ATOM 1672 C C . ASN A 1 203 ? 9.828 -2.174 -12.344 1 91.44 203 ASN A C 1
ATOM 1674 O O . ASN A 1 203 ? 9.75 -2.533 -11.164 1 91.44 203 ASN A O 1
ATOM 1678 N N . LEU A 1 204 ? 10.375 -2.908 -13.336 1 94.81 204 LEU A N 1
ATOM 1679 C CA . LEU A 1 204 ? 10.945 -4.227 -13.062 1 94.81 204 LEU A CA 1
ATOM 1680 C C . LEU A 1 204 ? 12.023 -4.141 -12 1 94.81 204 LEU A C 1
ATOM 1682 O O . LEU A 1 204 ? 12.078 -4.977 -11.094 1 94.81 204 LEU A O 1
ATOM 1686 N N . GLU A 1 205 ? 12.82 -3.148 -12.094 1 95.06 205 GLU A N 1
ATOM 1687 C CA . GLU A 1 205 ? 13.93 -3.021 -11.148 1 95.06 205 GLU A CA 1
ATOM 1688 C C . GLU A 1 205 ? 13.422 -2.766 -9.734 1 95.06 205 GLU A C 1
ATOM 1690 O O . GLU A 1 205 ? 13.945 -3.336 -8.773 1 95.06 205 GLU A O 1
ATOM 1695 N N . ASP A 1 206 ? 12.438 -1.933 -9.586 1 92.69 206 ASP A N 1
ATOM 1696 C CA . ASP A 1 206 ? 11.812 -1.705 -8.289 1 92.69 206 ASP A CA 1
ATOM 1697 C C . ASP A 1 206 ? 11.227 -2.998 -7.727 1 92.69 206 ASP A C 1
ATOM 1699 O O . ASP A 1 206 ? 11.398 -3.301 -6.543 1 92.69 206 ASP A O 1
ATOM 1703 N N . ALA A 1 207 ? 10.547 -3.684 -8.594 1 94.88 207 ALA A N 1
ATOM 1704 C CA . ALA A 1 207 ? 9.945 -4.949 -8.188 1 94.88 207 ALA A CA 1
ATOM 1705 C C . ALA A 1 207 ? 11.008 -5.945 -7.734 1 94.88 207 ALA A C 1
ATOM 1707 O O . ALA A 1 207 ? 10.828 -6.656 -6.746 1 94.88 207 ALA A O 1
ATOM 1708 N N . ARG A 1 208 ? 12.109 -6.012 -8.469 1 95.56 208 ARG A N 1
ATOM 1709 C CA . ARG A 1 208 ? 13.227 -6.883 -8.117 1 95.56 208 ARG A CA 1
ATOM 1710 C C . ARG A 1 208 ? 13.742 -6.57 -6.723 1 95.56 208 ARG A C 1
ATOM 1712 O O . ARG A 1 208 ? 13.984 -7.48 -5.926 1 95.56 208 ARG A O 1
ATOM 1719 N N . GLU A 1 209 ? 13.898 -5.328 -6.477 1 93.31 209 GLU A N 1
ATOM 1720 C CA . GLU A 1 209 ? 14.398 -4.895 -5.176 1 93.31 209 GLU A CA 1
ATOM 1721 C C . GLU A 1 209 ? 13.43 -5.281 -4.059 1 93.31 209 GLU A C 1
ATOM 1723 O O . GLU A 1 209 ? 13.859 -5.73 -2.992 1 93.31 209 GLU A O 1
ATOM 1728 N N . GLU A 1 210 ? 12.172 -5.098 -4.309 1 92.56 210 GLU A N 1
ATOM 1729 C CA . GLU A 1 210 ? 11.156 -5.434 -3.312 1 92.56 210 GLU A CA 1
ATOM 1730 C C . GLU A 1 210 ? 11.148 -6.93 -3.025 1 92.56 210 GLU A C 1
ATOM 1732 O O . GLU A 1 210 ? 11.062 -7.344 -1.867 1 92.56 210 GLU A O 1
ATOM 1737 N N . VAL A 1 211 ? 11.203 -7.723 -4.066 1 95.19 211 VAL A N 1
ATOM 1738 C CA . VAL A 1 211 ? 11.203 -9.172 -3.904 1 95.19 211 VAL A CA 1
ATOM 1739 C C . VAL A 1 211 ? 12.438 -9.609 -3.125 1 95.19 211 VAL A C 1
ATOM 1741 O O . VAL A 1 211 ? 12.352 -10.453 -2.23 1 95.19 211 VAL A O 1
ATOM 1744 N N . ALA A 1 212 ? 13.562 -9.031 -3.451 1 93.5 212 ALA A N 1
ATOM 1745 C CA . ALA A 1 212 ? 14.812 -9.359 -2.768 1 93.5 212 ALA A CA 1
ATOM 1746 C C . ALA A 1 212 ? 14.742 -8.984 -1.29 1 93.5 212 ALA A C 1
ATOM 1748 O O . ALA A 1 212 ? 15.227 -9.719 -0.432 1 93.5 212 ALA A O 1
ATOM 1749 N N . ARG A 1 213 ? 14.141 -7.887 -1.025 1 89.12 213 ARG A N 1
ATOM 1750 C CA . ARG A 1 213 ? 14.008 -7.398 0.344 1 89.12 213 ARG A CA 1
ATOM 1751 C C . ARG A 1 213 ? 13.195 -8.367 1.193 1 89.12 213 ARG A C 1
ATOM 1753 O O . ARG A 1 213 ? 13.516 -8.602 2.359 1 89.12 213 ARG A O 1
ATOM 1760 N N . ILE A 1 214 ? 12.141 -8.938 0.646 1 89.06 214 ILE A N 1
ATOM 1761 C CA . ILE A 1 214 ? 11.219 -9.797 1.375 1 89.06 214 ILE A CA 1
ATOM 1762 C C . ILE A 1 214 ? 11.852 -11.172 1.585 1 89.06 214 ILE A C 1
ATOM 1764 O O . ILE A 1 214 ? 11.625 -11.82 2.609 1 89.06 214 ILE A O 1
ATOM 1768 N N . GLN A 1 215 ? 12.625 -11.664 0.658 1 81.94 215 GLN A N 1
ATOM 1769 C CA . GLN A 1 215 ? 13.266 -12.969 0.785 1 81.94 215 GLN A CA 1
ATOM 1770 C C . GLN A 1 215 ? 14.258 -12.984 1.943 1 81.94 215 GLN A C 1
ATOM 1772 O O . GLN A 1 215 ? 14.523 -14.039 2.523 1 81.94 215 GLN A O 1
ATOM 1777 N N . VAL A 1 216 ? 14.781 -11.883 2.209 1 58.97 216 VAL A N 1
ATOM 1778 C CA . VAL A 1 216 ? 15.766 -11.789 3.285 1 58.97 216 VAL A CA 1
ATOM 1779 C C . VAL A 1 216 ? 15.047 -11.773 4.637 1 58.97 216 VAL A C 1
ATOM 1781 O O . VAL A 1 216 ? 15.602 -12.227 5.641 1 58.97 216 VAL A O 1
ATOM 1784 N N . VAL A 1 217 ? 13.844 -11.469 4.582 1 51.5 217 VAL A N 1
ATOM 1785 C CA . VAL A 1 217 ? 13.18 -11.352 5.879 1 51.5 217 VAL A CA 1
ATOM 1786 C C . VAL A 1 217 ? 12.531 -12.688 6.242 1 51.5 217 VAL A C 1
ATOM 1788 O O . VAL A 1 217 ? 11.906 -13.336 5.395 1 51.5 217 VAL A O 1
ATOM 1791 N N . MET B 1 1 ? -27.297 -10.453 -1.886 1 25.09 1 MET B N 1
ATOM 1792 C CA . MET B 1 1 ? -26.109 -10.18 -1.07 1 25.09 1 MET B CA 1
ATOM 1793 C C . MET B 1 1 ? -24.891 -10.875 -1.645 1 25.09 1 MET B C 1
ATOM 1795 O O . MET B 1 1 ? -24.859 -12.102 -1.751 1 25.09 1 MET B O 1
ATOM 1799 N N . ASN B 1 2 ? -24.297 -10.523 -2.781 1 30.66 2 ASN B N 1
ATOM 1800 C CA . ASN B 1 2 ? -23.25 -11.203 -3.527 1 30.66 2 ASN B CA 1
ATOM 1801 C C . ASN B 1 2 ? -22.094 -11.602 -2.619 1 30.66 2 ASN B C 1
ATOM 1803 O O . ASN B 1 2 ? -21.375 -10.75 -2.092 1 30.66 2 ASN B O 1
ATOM 1807 N N . ASP B 1 3 ? -22.219 -12.602 -1.787 1 35.59 3 ASP B N 1
ATOM 1808 C CA . ASP B 1 3 ? -21.297 -13.25 -0.856 1 35.59 3 ASP B CA 1
ATOM 1809 C C . ASP B 1 3 ? -19.953 -13.508 -1.509 1 35.59 3 ASP B C 1
ATOM 1811 O O . ASP B 1 3 ? -19.734 -14.547 -2.131 1 35.59 3 ASP B O 1
ATOM 1815 N N . SER B 1 4 ? -19.344 -12.633 -2.193 1 38.28 4 SER B N 1
ATOM 1816 C CA . SER B 1 4 ? -17.969 -12.859 -2.664 1 38.28 4 SER B CA 1
ATOM 1817 C C . SER B 1 4 ? -17.141 -13.609 -1.622 1 38.28 4 SER B C 1
ATOM 1819 O O . SER B 1 4 ? -16.984 -13.133 -0.496 1 38.28 4 SER B O 1
ATOM 1821 N N . VAL B 1 5 ? -17.234 -14.828 -1.481 1 42.41 5 VAL B N 1
ATOM 1822 C CA . VAL B 1 5 ? -16.438 -15.742 -0.677 1 42.41 5 VAL B CA 1
ATOM 1823 C C . VAL B 1 5 ? -14.984 -15.289 -0.658 1 42.41 5 VAL B C 1
ATOM 1825 O O . VAL B 1 5 ? -14.336 -15.219 -1.704 1 42.41 5 VAL B O 1
ATOM 1828 N N . THR B 1 6 ? -14.656 -14.445 0.123 1 51.31 6 THR B N 1
ATOM 1829 C CA . THR B 1 6 ? -13.281 -14.023 0.349 1 51.31 6 THR B CA 1
ATOM 1830 C C . THR B 1 6 ? -12.32 -15.195 0.2 1 51.31 6 THR B C 1
ATOM 1832 O O . THR B 1 6 ? -12.406 -16.172 0.946 1 51.31 6 THR B O 1
ATOM 1835 N N . ARG B 1 7 ? -12.07 -15.648 -0.996 1 57.88 7 ARG B N 1
ATOM 1836 C CA . ARG B 1 7 ? -11.086 -16.703 -1.254 1 57.88 7 ARG B CA 1
ATOM 1837 C C . ARG B 1 7 ? -9.852 -16.516 -0.384 1 57.88 7 ARG B C 1
ATOM 1839 O O . ARG B 1 7 ? -9.305 -15.414 -0.284 1 57.88 7 ARG B O 1
ATOM 1846 N N . GLU B 1 8 ? -9.695 -17.375 0.702 1 76.25 8 GLU B N 1
ATOM 1847 C CA . GLU B 1 8 ? -8.711 -17.188 1.762 1 76.25 8 GLU B CA 1
ATOM 1848 C C . GLU B 1 8 ? -7.367 -17.797 1.385 1 76.25 8 GLU B C 1
ATOM 1850 O O . GLU B 1 8 ? -7.32 -18.875 0.772 1 76.25 8 GLU B O 1
ATOM 1855 N N . ALA B 1 9 ? -6.285 -17.078 1.377 1 92.31 9 ALA B N 1
ATOM 1856 C CA . ALA B 1 9 ? -4.906 -17.547 1.373 1 92.31 9 ALA B CA 1
ATOM 1857 C C . ALA B 1 9 ? -4.711 -18.688 2.377 1 92.31 9 ALA B C 1
ATOM 1859 O O . ALA B 1 9 ? -5.41 -18.75 3.393 1 92.31 9 ALA B O 1
ATOM 1860 N N . ILE B 1 10 ? -3.887 -19.656 1.995 1 96.62 10 ILE B N 1
ATOM 1861 C CA . ILE B 1 10 ? -3.557 -20.688 2.971 1 96.62 10 ILE B CA 1
ATOM 1862 C C . ILE B 1 10 ? -2.365 -20.234 3.814 1 96.62 10 ILE B C 1
ATOM 1864 O O . ILE B 1 10 ? -1.643 -19.312 3.436 1 96.62 10 ILE B O 1
ATOM 1868 N N . SER B 1 11 ? -2.205 -20.906 4.984 1 96.06 11 SER B N 1
ATOM 1869 C CA . SER B 1 11 ? -1.113 -20.531 5.883 1 96.06 11 SER B CA 1
ATOM 1870 C C . SER B 1 11 ? 0.227 -21.031 5.352 1 96.06 11 SER B C 1
ATOM 1872 O O . SER B 1 11 ? 0.272 -21.922 4.504 1 96.06 11 SER B O 1
ATOM 1874 N N . ARG B 1 12 ? 1.282 -20.484 5.883 1 95.06 12 ARG B N 1
ATOM 1875 C CA . ARG B 1 12 ? 2.625 -20.938 5.523 1 95.06 12 ARG B CA 1
ATOM 1876 C C . ARG B 1 12 ? 2.82 -22.406 5.867 1 95.06 12 ARG B C 1
ATOM 1878 O O . ARG B 1 12 ? 3.479 -23.141 5.129 1 95.06 12 ARG B O 1
ATOM 1885 N N . ALA B 1 13 ? 2.258 -22.766 6.977 1 96.94 13 ALA B N 1
ATOM 1886 C CA . ALA B 1 13 ? 2.348 -24.156 7.406 1 96.94 13 ALA B CA 1
ATOM 1887 C C . ALA B 1 13 ? 1.625 -25.078 6.426 1 96.94 13 ALA B C 1
ATOM 1889 O O . ALA B 1 13 ? 2.146 -26.141 6.059 1 96.94 13 ALA B O 1
ATOM 1890 N N . GLU B 1 14 ? 0.466 -24.703 6.023 1 97.62 14 GLU B N 1
ATOM 1891 C CA . GLU B 1 14 ? -0.298 -25.469 5.051 1 97.62 14 GLU B CA 1
ATOM 1892 C C . GLU B 1 14 ? 0.439 -25.578 3.719 1 97.62 14 GLU B C 1
ATOM 1894 O O . GLU B 1 14 ? 0.487 -26.641 3.105 1 97.62 14 GLU B O 1
ATOM 1899 N N . GLU B 1 15 ? 0.987 -24.453 3.311 1 98.25 15 GLU B N 1
ATOM 1900 C CA . GLU B 1 15 ? 1.748 -24.438 2.064 1 98.25 15 GLU B CA 1
ATOM 1901 C C . GLU B 1 15 ? 2.922 -25.406 2.123 1 98.25 15 GLU B C 1
ATOM 1903 O O . GLU B 1 15 ? 3.139 -26.188 1.188 1 98.25 15 GLU B O 1
ATOM 1908 N N . ARG B 1 16 ? 3.633 -25.375 3.203 1 98.06 16 ARG B N 1
ATOM 1909 C CA . ARG B 1 16 ? 4.789 -26.25 3.379 1 98.06 16 ARG B CA 1
ATOM 1910 C C . ARG B 1 16 ? 4.375 -27.719 3.354 1 98.06 16 ARG B C 1
ATOM 1912 O O . ARG B 1 16 ? 5.02 -28.531 2.697 1 98.06 16 ARG B O 1
ATOM 1919 N N . LYS B 1 17 ? 3.334 -28.016 4.086 1 98.19 17 LYS B N 1
ATOM 1920 C CA . LYS B 1 17 ? 2.836 -29.391 4.125 1 98.19 17 LYS B CA 1
ATOM 1921 C C . LYS B 1 17 ? 2.396 -29.844 2.74 1 98.19 17 LYS B C 1
ATOM 1923 O O . LYS B 1 17 ? 2.691 -30.984 2.336 1 98.19 17 LYS B O 1
ATOM 1928 N N . PHE B 1 18 ? 1.687 -29.016 2.1 1 98.62 18 PHE B N 1
ATOM 1929 C CA . PHE B 1 18 ? 1.184 -29.328 0.768 1 98.62 18 PHE B CA 1
ATOM 1930 C C . PHE B 1 18 ? 2.332 -29.594 -0.197 1 98.62 18 PHE B C 1
ATOM 1932 O O . PHE B 1 18 ? 2.354 -30.625 -0.877 1 98.62 18 PHE B O 1
ATOM 1939 N N . LEU B 1 19 ? 3.305 -28.688 -0.243 1 98.81 19 LEU B N 1
ATOM 1940 C CA . LEU B 1 19 ? 4.438 -28.812 -1.155 1 98.81 19 LEU B CA 1
ATOM 1941 C C . LEU B 1 19 ? 5.27 -30.047 -0.828 1 98.81 19 LEU B C 1
ATOM 1943 O O . LEU B 1 19 ? 5.754 -30.734 -1.732 1 98.81 19 LEU B O 1
ATOM 1947 N N . ARG B 1 20 ? 5.414 -30.297 0.436 1 98.75 20 ARG B N 1
ATOM 1948 C CA . ARG B 1 20 ? 6.145 -31.484 0.833 1 98.75 20 ARG B CA 1
ATOM 1949 C C . ARG B 1 20 ? 5.438 -32.75 0.35 1 98.75 20 ARG B C 1
ATOM 1951 O O . ARG B 1 20 ? 6.074 -33.656 -0.172 1 98.75 20 ARG B O 1
ATOM 1958 N N . PHE B 1 21 ? 4.211 -32.75 0.539 1 98.75 21 PHE B N 1
ATOM 1959 C CA . PHE B 1 21 ? 3.424 -33.906 0.104 1 98.75 21 PHE B CA 1
ATOM 1960 C C . PHE B 1 21 ? 3.578 -34.125 -1.396 1 98.75 21 PHE B C 1
ATOM 1962 O O . PHE B 1 21 ? 3.801 -35.25 -1.84 1 98.75 21 PHE B O 1
ATOM 1969 N N . VAL B 1 22 ? 3.432 -33.094 -2.152 1 98.88 22 VAL B N 1
ATOM 1970 C CA . VAL B 1 22 ? 3.557 -33.188 -3.604 1 98.88 22 VAL B CA 1
ATOM 1971 C C . VAL B 1 22 ? 4.945 -33.688 -3.973 1 98.88 22 VAL B C 1
ATOM 1973 O O . VAL B 1 22 ? 5.082 -34.594 -4.805 1 98.88 22 VAL B O 1
ATOM 1976 N N . LYS B 1 23 ? 5.93 -33.156 -3.375 1 98.75 23 LYS B N 1
ATOM 1977 C CA . LYS B 1 23 ? 7.32 -33.469 -3.672 1 98.75 23 LYS B CA 1
ATOM 1978 C C . LYS B 1 23 ? 7.609 -34.938 -3.41 1 98.75 23 LYS B C 1
ATOM 1980 O O . LYS B 1 23 ? 8.359 -35.594 -4.152 1 98.75 23 LYS B O 1
ATOM 1985 N N . GLU B 1 24 ? 7.004 -35.5 -2.424 1 98.44 24 GLU B N 1
ATOM 1986 C CA . GLU B 1 24 ? 7.332 -36.844 -1.955 1 98.44 24 GLU B CA 1
ATOM 1987 C C . GLU B 1 24 ? 6.441 -37.875 -2.617 1 98.44 24 GLU B C 1
ATOM 1989 O O . GLU B 1 24 ? 6.738 -39.094 -2.564 1 98.44 24 GLU B O 1
ATOM 1994 N N . ASP B 1 25 ? 5.406 -37.438 -3.205 1 98.38 25 ASP B N 1
ATOM 1995 C CA . ASP B 1 25 ? 4.5 -38.406 -3.84 1 98.38 25 ASP B CA 1
ATOM 1996 C C . ASP B 1 25 ? 5.074 -38.906 -5.164 1 98.38 25 ASP B C 1
ATOM 1998 O O . ASP B 1 25 ? 5.484 -38.094 -6.012 1 98.38 25 ASP B O 1
ATOM 2002 N N . PRO B 1 26 ? 5.047 -40.156 -5.359 1 97.38 26 PRO B N 1
ATOM 2003 C CA . PRO B 1 26 ? 5.664 -40.719 -6.562 1 97.38 26 PRO B CA 1
ATOM 2004 C C . PRO B 1 26 ? 4.98 -40.25 -7.848 1 97.38 26 PRO B C 1
ATOM 2006 O O . PRO B 1 26 ? 5.621 -40.188 -8.898 1 97.38 26 PRO B O 1
ATOM 2009 N N . HIS B 1 27 ? 3.746 -40 -7.754 1 96.62 27 HIS B N 1
ATOM 2010 C CA . HIS B 1 27 ? 2.998 -39.625 -8.945 1 96.62 27 HIS B CA 1
ATOM 2011 C C . HIS B 1 27 ? 2.971 -38.125 -9.133 1 96.62 27 HIS B C 1
ATOM 2013 O O . HIS B 1 27 ? 3.26 -37.625 -10.219 1 96.62 27 HIS B O 1
ATOM 2019 N N . PHE B 1 28 ? 2.738 -37.438 -8.109 1 98.19 28 PHE B N 1
ATOM 2020 C CA . PHE B 1 28 ? 2.465 -36 -8.219 1 98.19 28 PHE B CA 1
ATOM 2021 C C . PHE B 1 28 ? 3.76 -35.188 -8.203 1 98.19 28 PHE B C 1
ATOM 2023 O O . PHE B 1 28 ? 3.766 -34 -8.531 1 98.19 28 PHE B O 1
ATOM 2030 N N . CYS B 1 29 ? 4.922 -35.781 -7.887 1 98.5 29 CYS B N 1
ATOM 2031 C CA . CYS B 1 29 ? 6.195 -35.094 -7.809 1 98.5 29 CYS B CA 1
ATOM 2032 C C . CYS B 1 29 ? 6.566 -34.469 -9.156 1 98.5 29 CYS B C 1
ATOM 2034 O O . CYS B 1 29 ? 7.324 -33.5 -9.219 1 98.5 29 CYS B O 1
ATOM 2036 N N . ARG B 1 30 ? 6.035 -35 -10.227 1 97.06 30 ARG B N 1
ATOM 2037 C CA . ARG B 1 30 ? 6.324 -34.5 -11.562 1 97.06 30 ARG B CA 1
ATOM 2038 C C . ARG B 1 30 ? 5.742 -33.094 -11.758 1 97.06 30 ARG B C 1
ATOM 2040 O O . ARG B 1 30 ? 6.133 -32.375 -12.68 1 97.06 30 ARG B O 1
ATOM 2047 N N . TYR B 1 31 ? 4.812 -32.656 -10.852 1 98.12 31 TYR B N 1
ATOM 2048 C CA . TYR B 1 31 ? 4.176 -31.359 -10.969 1 98.12 31 TYR B CA 1
ATOM 2049 C C . TYR B 1 31 ? 4.719 -30.391 -9.922 1 98.12 31 TYR B C 1
ATOM 2051 O O . TYR B 1 31 ? 4.262 -29.25 -9.82 1 98.12 31 TYR B O 1
ATOM 2059 N N . TYR B 1 32 ? 5.691 -30.812 -9.125 1 98.88 32 TYR B N 1
ATOM 2060 C CA . TYR B 1 32 ? 6.16 -30.047 -7.984 1 98.88 32 TYR B CA 1
ATOM 2061 C C . TYR B 1 32 ? 6.672 -28.672 -8.422 1 98.88 32 TYR B C 1
ATOM 2063 O O . TYR B 1 32 ? 6.254 -27.641 -7.887 1 98.88 32 TYR B O 1
ATOM 2071 N N . GLU B 1 33 ? 7.574 -28.672 -9.414 1 98.88 33 GLU B N 1
ATOM 2072 C CA . GLU B 1 33 ? 8.195 -27.422 -9.82 1 98.88 33 GLU B CA 1
ATOM 2073 C C . GLU B 1 33 ? 7.152 -26.422 -10.312 1 98.88 33 GLU B C 1
ATOM 2075 O O . GLU B 1 33 ? 7.211 -25.234 -9.984 1 98.88 33 GLU B O 1
ATOM 2080 N N . GLY B 1 34 ? 6.172 -26.906 -11.109 1 98.88 34 GLY B N 1
ATOM 2081 C CA . GLY B 1 34 ? 5.113 -26.031 -11.586 1 98.88 34 GLY B CA 1
ATOM 2082 C 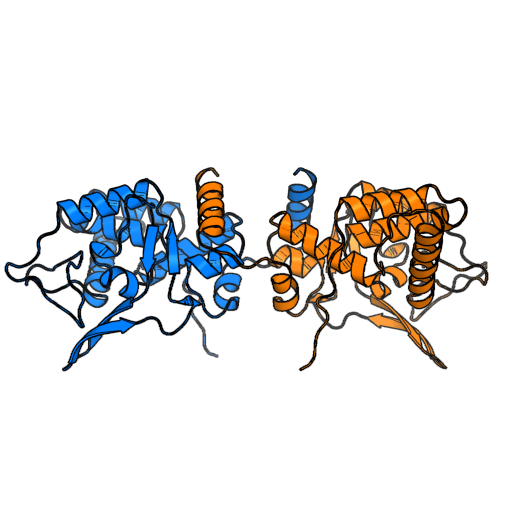C . GLY B 1 34 ? 4.277 -25.453 -10.461 1 98.88 34 GLY B C 1
ATOM 2083 O O . GLY B 1 34 ? 4.016 -24.25 -10.438 1 98.88 34 GLY B O 1
ATOM 2084 N N . ILE B 1 35 ? 3.951 -26.312 -9.523 1 98.94 35 ILE B N 1
ATOM 2085 C CA . ILE B 1 35 ? 3.145 -25.891 -8.383 1 98.94 35 ILE B CA 1
ATOM 2086 C C . ILE B 1 35 ? 3.936 -24.906 -7.523 1 98.94 35 ILE B C 1
ATOM 2088 O O . ILE B 1 35 ? 3.395 -23.906 -7.062 1 98.94 35 ILE B O 1
ATOM 2092 N N . TYR B 1 36 ? 5.207 -25.172 -7.332 1 98.88 36 TYR B N 1
ATOM 2093 C CA . TYR B 1 36 ? 6.086 -24.281 -6.578 1 98.88 36 TYR B CA 1
ATOM 2094 C C . TYR B 1 36 ? 6.137 -22.891 -7.207 1 98.88 36 TYR B C 1
ATOM 2096 O O . TYR B 1 36 ? 6.012 -21.891 -6.508 1 98.88 36 TYR B O 1
ATOM 2104 N N . ILE B 1 37 ? 6.246 -22.859 -8.477 1 98.88 37 ILE B N 1
ATOM 2105 C CA . ILE B 1 37 ? 6.32 -21.594 -9.211 1 98.88 37 ILE B CA 1
ATOM 2106 C C . ILE B 1 37 ? 5.016 -20.828 -9.031 1 98.88 37 ILE B C 1
ATOM 2108 O O . ILE B 1 37 ? 5.031 -19.609 -8.82 1 98.88 37 ILE B O 1
ATOM 2112 N N . LEU B 1 38 ? 3.896 -21.5 -9.078 1 98.81 38 LEU B N 1
ATOM 2113 C CA . LEU B 1 38 ? 2.605 -20.828 -8.914 1 98.81 38 LEU B CA 1
ATOM 2114 C C . LEU B 1 38 ? 2.502 -20.188 -7.535 1 98.81 38 LEU B C 1
ATOM 2116 O O . LEU B 1 38 ? 2.029 -19.062 -7.41 1 98.81 38 LEU B O 1
ATOM 2120 N N . PHE B 1 39 ? 3.078 -20.828 -6.504 1 98.56 39 PHE B N 1
ATOM 2121 C CA . PHE B 1 39 ? 3.043 -20.312 -5.145 1 98.56 39 PHE B CA 1
ATOM 2122 C C . PHE B 1 39 ? 4.004 -19.141 -4.992 1 98.56 39 PHE B C 1
ATOM 2124 O O . PHE B 1 39 ? 3.766 -18.234 -4.184 1 98.56 39 PHE B O 1
ATOM 2131 N N . LYS B 1 40 ? 5.039 -19.125 -5.809 1 98.31 40 LYS B N 1
ATOM 2132 C CA . LYS B 1 40 ? 6.141 -18.234 -5.484 1 98.31 40 LYS B CA 1
ATOM 2133 C C . LYS B 1 40 ? 6.215 -17.078 -6.477 1 98.31 40 LYS B C 1
ATOM 2135 O O . LYS B 1 40 ? 7.047 -16.172 -6.336 1 98.31 40 LYS B O 1
ATOM 2140 N N . THR B 1 41 ? 5.27 -17.031 -7.484 1 98.19 41 THR B N 1
ATOM 2141 C CA . THR B 1 41 ? 5.293 -15.938 -8.453 1 98.19 41 THR B CA 1
ATOM 2142 C C . THR B 1 41 ? 3.93 -15.258 -8.539 1 98.19 41 THR B C 1
ATOM 2144 O O . THR B 1 41 ? 3.816 -14.141 -9.047 1 98.19 41 THR B O 1
ATOM 2147 N N . GLY B 1 42 ? 2.857 -15.969 -8.188 1 97.5 42 GLY B N 1
ATOM 2148 C CA . GLY B 1 42 ? 1.521 -15.398 -8.25 1 97.5 42 GLY B CA 1
ATOM 2149 C C . GLY B 1 42 ? 0.954 -15.344 -9.656 1 97.5 42 GLY B C 1
ATOM 2150 O O . GLY B 1 42 ? -0.013 -14.625 -9.914 1 97.5 42 GLY B O 1
ATOM 2151 N N . LEU B 1 43 ? 1.512 -16.062 -10.617 1 98.31 43 LEU B N 1
ATOM 2152 C CA . LEU B 1 43 ? 1.008 -16.094 -11.984 1 98.31 43 LEU B CA 1
ATOM 2153 C C . LEU B 1 43 ? -0.425 -16.609 -12.023 1 98.31 43 LEU B C 1
ATOM 2155 O O . LEU B 1 43 ? -0.775 -17.547 -11.289 1 98.31 43 LEU B O 1
ATOM 2159 N N . ARG B 1 44 ? -1.149 -15.977 -12.867 1 97.88 44 ARG B N 1
ATOM 2160 C CA . ARG B 1 44 ? -2.402 -16.641 -13.211 1 97.88 44 ARG B CA 1
ATOM 2161 C C . ARG B 1 44 ? -2.141 -17.969 -13.906 1 97.88 44 ARG B C 1
ATOM 2163 O O . ARG B 1 44 ? -1.169 -18.109 -14.648 1 97.88 44 ARG B O 1
ATOM 2170 N N . ILE B 1 45 ? -3.061 -18.922 -13.75 1 98.69 45 ILE B N 1
ATOM 2171 C CA . ILE B 1 45 ? -2.83 -20.266 -14.266 1 98.69 45 ILE B CA 1
ATOM 2172 C C . ILE B 1 45 ? -2.713 -20.219 -15.789 1 98.69 45 ILE B C 1
ATOM 2174 O O . ILE B 1 45 ? -1.891 -20.922 -16.375 1 98.69 45 ILE B O 1
ATOM 2178 N N . SER B 1 46 ? -3.492 -19.406 -16.453 1 98.44 46 SER B N 1
ATOM 2179 C CA . SER B 1 46 ? -3.451 -19.312 -17.906 1 98.44 46 SER B CA 1
ATOM 2180 C C . SER B 1 46 ? -2.168 -18.656 -18.391 1 98.44 46 SER B C 1
ATOM 2182 O O . SER B 1 46 ? -1.676 -18.953 -19.469 1 98.44 46 SER B O 1
ATOM 2184 N N . GLU B 1 47 ? -1.679 -17.703 -17.578 1 98.5 47 GLU B N 1
ATOM 2185 C CA . GLU B 1 47 ? -0.357 -17.141 -17.859 1 98.5 47 GLU B CA 1
ATOM 2186 C C . GLU B 1 47 ? 0.722 -18.219 -17.766 1 98.5 47 GLU B C 1
ATOM 2188 O O . GLU B 1 47 ? 1.54 -18.359 -18.672 1 98.5 47 GLU B O 1
ATOM 2193 N N . PHE B 1 48 ? 0.654 -18.984 -16.75 1 98.88 48 PHE B N 1
ATOM 2194 C CA . PHE B 1 48 ? 1.627 -20.047 -16.516 1 98.88 48 PHE B CA 1
ATOM 2195 C C . PHE B 1 48 ? 1.583 -21.062 -17.641 1 98.88 48 PHE B C 1
ATOM 2197 O O . PHE B 1 48 ? 2.623 -21.453 -18.188 1 98.88 48 PHE B O 1
ATOM 2204 N N . CYS B 1 49 ? 0.392 -21.5 -18 1 98.69 49 CYS B N 1
ATOM 2205 C CA . CYS B 1 49 ? 0.228 -22.5 -19.031 1 98.69 49 CYS B CA 1
ATOM 2206 C C . CYS B 1 49 ? 0.703 -21.984 -20.391 1 98.69 49 CYS B C 1
ATOM 2208 O O . CYS B 1 49 ? 1.085 -22.766 -21.266 1 98.69 49 CYS B O 1
ATOM 2210 N N . GLY B 1 50 ? 0.69 -20.719 -20.531 1 98.5 50 GLY B N 1
ATOM 2211 C CA . GLY B 1 50 ? 1.072 -20.094 -21.781 1 98.5 50 GLY B CA 1
ATOM 2212 C C . GLY B 1 50 ? 2.566 -19.859 -21.906 1 98.5 50 GLY B C 1
ATOM 2213 O O . GLY B 1 50 ? 3.066 -19.531 -22.984 1 98.5 50 GLY B O 1
ATOM 2214 N N . LEU B 1 51 ? 3.283 -20.016 -20.844 1 98.75 51 LEU B N 1
ATOM 2215 C CA . LEU B 1 51 ? 4.723 -19.781 -20.891 1 98.75 51 LEU B CA 1
ATOM 2216 C C . LEU B 1 51 ? 5.406 -20.766 -21.828 1 98.75 51 LEU B C 1
ATOM 2218 O O . LEU B 1 51 ? 5.066 -21.953 -21.844 1 98.75 51 LEU B O 1
ATOM 2222 N N . THR B 1 52 ? 6.32 -20.281 -22.578 1 98.69 52 THR B N 1
ATOM 2223 C CA . THR B 1 52 ? 7.234 -21.078 -23.391 1 98.69 52 THR B CA 1
ATOM 2224 C C . THR B 1 52 ? 8.672 -20.922 -22.906 1 98.69 52 THR B C 1
ATOM 2226 O O . THR B 1 52 ? 8.953 -20.078 -22.062 1 98.69 52 THR B O 1
ATOM 2229 N N . ILE B 1 53 ? 9.508 -21.703 -23.406 1 98.69 53 ILE B N 1
ATOM 2230 C CA . ILE B 1 53 ? 10.922 -21.641 -23.031 1 98.69 53 ILE B CA 1
ATOM 2231 C C . ILE B 1 53 ? 11.453 -20.234 -23.297 1 98.69 53 ILE B C 1
ATOM 2233 O O . ILE B 1 53 ? 12.234 -19.703 -22.516 1 98.69 53 ILE B O 1
ATOM 2237 N N . SER B 1 54 ? 10.977 -19.609 -24.344 1 98.31 54 SER B N 1
ATOM 2238 C CA . SER B 1 54 ? 11.477 -18.297 -24.766 1 98.31 54 SER B CA 1
ATOM 2239 C C . SER B 1 54 ? 11.039 -17.203 -23.797 1 98.31 54 SER B C 1
ATOM 2241 O O . SER B 1 54 ? 11.57 -16.094 -23.828 1 98.31 54 SER B O 1
ATOM 2243 N N . ASP B 1 55 ? 10.094 -17.469 -22.953 1 98.69 55 ASP B N 1
ATOM 2244 C CA . ASP B 1 55 ? 9.594 -16.484 -22 1 98.69 55 ASP B CA 1
ATOM 2245 C C . ASP B 1 55 ? 10.438 -16.484 -20.734 1 98.69 55 ASP B C 1
ATOM 2247 O O . ASP B 1 55 ? 10.273 -15.617 -19.859 1 98.69 55 ASP B O 1
ATOM 2251 N N . ILE B 1 56 ? 11.32 -17.453 -20.594 1 98.88 56 ILE B N 1
ATOM 2252 C CA . ILE B 1 56 ? 12.172 -17.562 -19.422 1 98.88 56 ILE B CA 1
ATOM 2253 C C . ILE B 1 56 ? 13.57 -17.047 -19.734 1 98.88 56 ILE B C 1
ATOM 2255 O O . ILE B 1 56 ? 14.266 -17.594 -20.594 1 98.88 56 ILE B O 1
ATOM 2259 N N . ASP B 1 57 ? 13.969 -15.953 -19.125 1 98.75 57 ASP B N 1
ATOM 2260 C CA . ASP B 1 57 ? 15.281 -15.352 -19.359 1 98.75 57 ASP B CA 1
ATOM 2261 C C . ASP B 1 57 ? 16.234 -15.656 -18.203 1 98.75 57 ASP B C 1
ATOM 2263 O O . ASP B 1 57 ? 16.219 -14.961 -17.188 1 98.75 57 ASP B O 1
ATOM 2267 N N . PHE B 1 58 ? 17.094 -16.625 -18.359 1 98.44 58 PHE B N 1
ATOM 2268 C CA . PHE B 1 58 ? 18.016 -17.047 -17.297 1 98.44 58 PHE B CA 1
ATOM 2269 C C . PHE B 1 58 ? 19.156 -16.062 -17.156 1 98.44 58 PHE B C 1
ATOM 2271 O O . PHE B 1 58 ? 19.859 -16.062 -16.141 1 98.44 58 PHE B O 1
ATOM 2278 N N . LYS B 1 59 ? 19.375 -15.219 -18.109 1 98.19 59 LYS B N 1
ATOM 2279 C CA . LYS B 1 59 ? 20.422 -14.195 -18.047 1 98.19 59 LYS B CA 1
ATOM 2280 C C . LYS B 1 59 ? 19.969 -13.008 -17.203 1 98.19 59 LYS B C 1
ATOM 2282 O O . LYS B 1 59 ? 20.656 -12.602 -16.266 1 98.19 59 LYS B O 1
ATOM 2287 N N . GLU B 1 60 ? 18.766 -12.523 -17.516 1 97.88 60 GLU B N 1
ATOM 2288 C CA . GLU B 1 60 ? 18.234 -11.375 -16.781 1 97.88 60 GLU B CA 1
ATOM 2289 C C . GLU B 1 60 ? 17.422 -11.828 -15.57 1 97.88 60 GLU B C 1
ATOM 2291 O O . GLU B 1 60 ? 16.953 -10.992 -14.789 1 97.88 60 GLU B O 1
ATOM 2296 N N . HIS B 1 61 ? 17.219 -13.133 -15.367 1 98.44 61 HIS B N 1
ATOM 2297 C CA . HIS B 1 61 ? 16.5 -13.727 -14.242 1 98.44 61 HIS B CA 1
ATOM 2298 C C . HIS B 1 61 ? 15.078 -13.18 -14.156 1 98.44 61 HIS B C 1
ATOM 2300 O O . HIS B 1 61 ? 14.648 -12.734 -13.086 1 98.44 61 HIS B O 1
ATOM 2306 N N . THR B 1 62 ? 14.43 -13.25 -15.375 1 98.69 62 THR B N 1
ATOM 2307 C CA . THR B 1 62 ? 13.07 -12.727 -15.43 1 98.69 62 THR B CA 1
ATOM 2308 C C . THR B 1 62 ? 12.156 -13.672 -16.219 1 98.69 62 THR B C 1
ATOM 2310 O O . THR B 1 62 ? 12.641 -14.508 -16.984 1 98.69 62 THR B O 1
ATOM 2313 N N . ILE B 1 63 ? 10.906 -13.664 -15.961 1 98.75 63 ILE B N 1
ATOM 2314 C CA . ILE B 1 63 ? 9.844 -14.297 -16.734 1 98.75 63 ILE B CA 1
ATOM 2315 C C . ILE B 1 63 ? 9.07 -13.242 -17.516 1 98.75 63 ILE B C 1
ATOM 2317 O O . ILE B 1 63 ? 8.641 -12.234 -16.953 1 98.75 63 ILE B O 1
ATOM 2321 N N . ASN B 1 64 ? 8.922 -13.422 -18.766 1 98.25 64 ASN B N 1
ATOM 2322 C CA . ASN B 1 64 ? 8.141 -12.523 -19.609 1 98.25 64 ASN B CA 1
ATOM 2323 C C . ASN B 1 64 ? 6.676 -12.93 -19.656 1 98.25 64 ASN B C 1
ATOM 2325 O O . ASN B 1 64 ? 6.344 -14.023 -20.141 1 98.25 64 ASN B O 1
ATOM 2329 N N . ILE B 1 65 ? 5.785 -12.109 -19.156 1 98.31 65 ILE B N 1
ATOM 2330 C CA . ILE B 1 65 ? 4.348 -12.375 -19.172 1 98.31 65 ILE B CA 1
ATOM 2331 C C . ILE B 1 65 ? 3.65 -11.422 -20.125 1 98.31 65 ILE B C 1
ATOM 2333 O O . ILE B 1 65 ? 3.393 -10.258 -19.797 1 98.31 65 ILE B O 1
ATOM 2337 N N . ASP B 1 66 ? 3.289 -11.945 -21.281 1 97.38 66 ASP B N 1
ATOM 2338 C CA . ASP B 1 66 ? 2.643 -11.07 -22.266 1 97.38 66 ASP B CA 1
ATOM 2339 C C . ASP B 1 66 ? 1.521 -11.805 -22.984 1 97.38 66 ASP B C 1
ATOM 2341 O O . ASP B 1 66 ? 0.964 -11.289 -23.969 1 97.38 66 ASP B O 1
ATOM 2345 N N . HIS B 1 67 ? 1.257 -13.047 -22.531 1 97.69 67 HIS B N 1
ATOM 2346 C CA . HIS B 1 67 ? 0.18 -13.828 -23.141 1 97.69 67 HIS B CA 1
ATOM 2347 C C . HIS B 1 67 ? -0.288 -14.938 -22.203 1 97.69 67 HIS B C 1
ATOM 2349 O O . HIS B 1 67 ? 0.357 -15.219 -21.188 1 97.69 67 HIS B O 1
ATOM 2355 N N . GLN B 1 68 ? -1.403 -15.516 -22.516 1 97.88 68 GLN B N 1
ATOM 2356 C CA . GLN B 1 68 ? -1.974 -16.641 -21.766 1 97.88 68 GLN B CA 1
ATOM 2357 C C . GLN B 1 68 ? -2.512 -17.703 -22.719 1 97.88 68 GLN B C 1
ATOM 2359 O O . GLN B 1 68 ? -2.889 -17.406 -23.859 1 97.88 68 GLN B O 1
ATOM 2364 N N . LEU B 1 69 ? -2.502 -18.922 -22.297 1 98.44 69 LEU B N 1
ATOM 2365 C CA . LEU B 1 69 ? -3.062 -20.016 -23.062 1 98.44 69 LEU B CA 1
ATOM 2366 C C . LEU B 1 69 ? -4.496 -20.312 -22.625 1 98.44 69 LEU B C 1
ATOM 2368 O O . LEU B 1 69 ? -4.766 -20.453 -21.438 1 98.44 69 LEU B O 1
ATOM 2372 N N . GLN B 1 70 ? -5.352 -20.328 -23.609 1 97.75 70 GLN B N 1
ATOM 2373 C CA . GLN B 1 70 ? -6.754 -20.672 -23.375 1 97.75 70 GLN B CA 1
ATOM 2374 C C . GLN B 1 70 ? -7.172 -21.875 -24.219 1 97.75 70 GLN B C 1
ATOM 2376 O O . GLN B 1 70 ? -6.523 -22.188 -25.219 1 97.75 70 GLN B O 1
ATOM 2381 N N . LYS B 1 71 ? -8.094 -22.547 -23.734 1 97.31 71 LYS B N 1
ATOM 2382 C CA . LYS B 1 71 ? -8.711 -23.625 -24.484 1 97.31 71 LYS B CA 1
ATOM 2383 C C . LYS B 1 71 ? -10.234 -23.547 -24.422 1 97.31 71 LYS B C 1
ATOM 2385 O O . LYS B 1 71 ? -10.805 -23.391 -23.344 1 97.31 71 LYS B O 1
ATOM 2390 N N . LYS B 1 72 ? -10.883 -23.5 -25.531 1 93.81 72 LYS B N 1
ATOM 2391 C CA . LYS B 1 72 ? -12.344 -23.484 -25.609 1 93.81 72 LYS B CA 1
ATOM 2392 C C . LYS B 1 72 ? -12.867 -24.641 -26.453 1 93.81 72 LYS B C 1
ATOM 2394 O O . LYS B 1 72 ? -12.227 -25.031 -27.422 1 93.81 72 LYS B O 1
ATOM 2399 N N . SER B 1 73 ? -14.023 -24.984 -26.094 1 89.62 73 SER B N 1
ATOM 2400 C CA . SER B 1 73 ? -14.656 -26.062 -26.859 1 89.62 73 SER B CA 1
ATOM 2401 C C . SER B 1 73 ? -14.797 -25.672 -28.328 1 89.62 73 SER B C 1
ATOM 2403 O O . SER B 1 73 ? -15.141 -24.531 -28.641 1 89.62 73 SER B O 1
ATOM 2405 N N . LYS B 1 74 ? -14.602 -26.438 -29.297 1 92 74 LYS B N 1
ATOM 2406 C CA . LYS B 1 74 ? -14.773 -26.281 -30.734 1 92 74 LYS B CA 1
ATOM 2407 C C . LYS B 1 74 ? -13.656 -25.422 -31.344 1 92 74 LYS B C 1
ATOM 2409 O O . LYS B 1 74 ? -13.367 -25.516 -32.531 1 92 74 LYS B O 1
ATOM 2414 N N . ILE B 1 75 ? -13.055 -24.531 -30.5 1 91.12 75 ILE B N 1
ATOM 2415 C CA . ILE B 1 75 ? -12 -23.656 -31 1 91.12 75 ILE B CA 1
ATOM 2416 C C . ILE B 1 75 ? -10.641 -24.312 -30.781 1 91.12 75 ILE B C 1
ATOM 2418 O O . ILE B 1 75 ? -9.758 -24.219 -31.641 1 91.12 75 ILE B O 1
ATOM 2422 N N . GLY B 1 76 ? -10.516 -25 -29.672 1 95.88 76 GLY B N 1
ATOM 2423 C CA . GLY B 1 76 ? -9.227 -25.547 -29.297 1 95.88 76 GLY B CA 1
ATOM 2424 C C . GLY B 1 76 ? -8.367 -24.578 -28.516 1 95.88 76 GLY B C 1
ATOM 2425 O O . GLY B 1 76 ? -8.875 -23.781 -27.734 1 95.88 76 GLY B O 1
ATOM 2426 N N . TYR B 1 77 ? -6.992 -24.703 -28.656 1 97.75 77 TYR B N 1
ATOM 2427 C CA . TYR B 1 77 ? -6.062 -23.812 -27.969 1 97.75 77 TYR B CA 1
ATOM 2428 C C . TYR B 1 77 ? -5.973 -22.469 -28.672 1 97.75 77 TYR B C 1
ATOM 2430 O O . TYR B 1 77 ? -5.988 -22.391 -29.906 1 97.75 77 TYR B O 1
ATOM 2438 N N . TYR B 1 78 ? -5.855 -21.422 -27.953 1 97.88 78 TYR B N 1
ATOM 2439 C CA . TYR B 1 78 ? -5.512 -20.125 -28.531 1 97.88 78 TYR B CA 1
ATOM 2440 C C . TYR B 1 78 ? -4.781 -19.25 -27.516 1 97.88 78 TYR B C 1
ATOM 2442 O O . TYR B 1 78 ? -4.887 -19.484 -26.312 1 97.88 78 TYR B O 1
ATOM 2450 N N . ILE B 1 79 ? -4.055 -18.312 -28.031 1 97.81 79 ILE B N 1
ATOM 2451 C CA . ILE B 1 79 ? -3.295 -17.391 -27.203 1 97.81 79 ILE B CA 1
ATOM 2452 C C . ILE B 1 79 ? -4.082 -16.094 -27.016 1 97.81 79 ILE B C 1
ATOM 2454 O O . ILE B 1 79 ? -4.562 -15.508 -28 1 97.81 79 ILE B O 1
ATOM 2458 N N . GLN B 1 80 ? -4.281 -15.766 -25.812 1 95.94 80 GLN B N 1
ATOM 2459 C CA . GLN B 1 80 ? -4.828 -14.445 -25.5 1 95.94 80 GLN B CA 1
ATOM 2460 C C . GLN B 1 80 ? -3.729 -13.484 -25.062 1 95.94 80 GLN B C 1
ATOM 2462 O O . GLN B 1 80 ? -3.115 -13.68 -24 1 95.94 80 GLN B O 1
ATOM 2467 N N . GLU B 1 81 ? -3.518 -12.523 -25.828 1 92.25 81 GLU B N 1
ATOM 2468 C CA . GLU B 1 81 ? -2.514 -11.531 -25.453 1 92.25 81 GLU B CA 1
ATOM 2469 C C . GLU B 1 81 ? -3.031 -10.602 -24.359 1 92.25 81 GLU B C 1
ATOM 2471 O O . GLU B 1 81 ? -4.23 -10.32 -24.281 1 92.25 81 GLU B O 1
ATOM 2476 N N . THR B 1 82 ? -2.162 -10.219 -23.547 1 84.31 82 THR B N 1
ATOM 2477 C CA . THR B 1 82 ? -2.553 -9.242 -22.531 1 84.31 82 THR B CA 1
ATOM 2478 C C . THR B 1 82 ? -2.893 -7.902 -23.188 1 84.31 82 THR B C 1
ATOM 2480 O O . THR B 1 82 ? -2.223 -7.477 -24.125 1 84.31 82 THR B O 1
ATOM 2483 N N . LYS B 1 83 ? -3.957 -7.34 -22.922 1 73.19 83 LYS B N 1
ATOM 2484 C CA . LYS B 1 83 ? -4.469 -6.137 -23.562 1 73.19 83 LYS B CA 1
ATOM 2485 C C . LYS B 1 83 ? -3.973 -4.879 -22.844 1 73.19 83 LYS B C 1
ATOM 2487 O O . LYS B 1 83 ? -3.963 -3.793 -23.438 1 73.19 83 LYS B O 1
ATOM 2492 N N . THR B 1 84 ? -3.607 -5.113 -21.719 1 75.88 84 THR B N 1
ATOM 2493 C CA . THR B 1 84 ? -3.295 -3.916 -20.938 1 75.88 84 THR B CA 1
ATOM 2494 C C . THR B 1 84 ? -1.82 -3.896 -20.547 1 75.88 84 THR B C 1
ATOM 2496 O O . THR B 1 84 ? -1.171 -4.941 -20.5 1 75.88 84 THR B O 1
ATOM 2499 N N . THR B 1 85 ? -1.422 -2.688 -20.359 1 78.06 85 THR B N 1
ATOM 2500 C CA . THR B 1 85 ? -0.059 -2.488 -19.891 1 78.06 85 THR B CA 1
ATOM 2501 C C . THR B 1 85 ? 0.16 -3.215 -18.562 1 78.06 85 THR B C 1
ATOM 2503 O O . THR B 1 85 ? 1.24 -3.756 -18.312 1 78.06 85 THR B O 1
ATOM 2506 N N . SER B 1 86 ? -0.906 -3.352 -17.766 1 81.12 86 SER B N 1
ATOM 2507 C CA . SER B 1 86 ? -0.783 -4 -16.469 1 81.12 86 SER B CA 1
ATOM 2508 C C . SER B 1 86 ? -0.605 -5.508 -16.625 1 81.12 86 SER B C 1
ATOM 2510 O O . SER B 1 86 ? 0.093 -6.141 -15.82 1 81.12 86 SER B O 1
ATOM 2512 N N . GLY B 1 87 ? -1.155 -5.945 -17.656 1 87.25 87 GLY B N 1
ATOM 2513 C CA . GLY B 1 87 ? -1.072 -7.383 -17.875 1 87.25 87 GLY B CA 1
ATOM 2514 C C . GLY B 1 87 ? 0.25 -7.82 -18.469 1 87.25 87 GLY B C 1
ATOM 2515 O O . GLY B 1 87 ? 0.661 -8.969 -18.312 1 87.25 87 GLY B O 1
ATOM 2516 N N . THR B 1 88 ? 0.833 -6.949 -19.25 1 94.06 88 THR B N 1
ATOM 2517 C CA . THR B 1 88 ? 2.145 -7.23 -19.828 1 94.06 88 THR B CA 1
ATOM 2518 C C . THR B 1 88 ? 3.256 -6.77 -18.891 1 94.06 88 THR B C 1
ATOM 2520 O O . THR B 1 88 ? 3.379 -5.574 -18.594 1 94.06 88 THR B O 1
ATOM 2523 N N . ARG B 1 89 ? 3.982 -7.73 -18.406 1 96.56 89 ARG B N 1
ATOM 2524 C CA . ARG B 1 89 ? 5.023 -7.395 -17.453 1 96.56 89 ARG B CA 1
ATOM 2525 C C . ARG B 1 89 ? 6.133 -8.438 -17.453 1 96.56 89 ARG B C 1
ATOM 2527 O O . ARG B 1 89 ? 5.93 -9.57 -17.906 1 96.56 89 ARG B O 1
ATOM 2534 N N . LYS B 1 90 ? 7.316 -8.008 -16.969 1 97.56 90 LYS B N 1
ATOM 2535 C CA . LYS B 1 90 ? 8.383 -8.938 -16.609 1 97.56 90 LYS B CA 1
ATOM 2536 C C . LYS B 1 90 ? 8.484 -9.078 -15.086 1 97.56 90 LYS B C 1
ATOM 2538 O O . LYS B 1 90 ? 8.438 -8.086 -14.359 1 97.56 90 LYS B O 1
ATOM 2543 N N . ILE B 1 91 ? 8.539 -10.297 -14.641 1 98 91 ILE B N 1
ATOM 2544 C CA . ILE B 1 91 ? 8.711 -10.445 -13.195 1 98 91 ILE B CA 1
ATOM 2545 C C . ILE B 1 91 ? 10.062 -11.086 -12.898 1 98 91 ILE B C 1
ATOM 2547 O O . ILE B 1 91 ? 10.547 -11.914 -13.672 1 98 91 ILE B O 1
ATOM 2551 N N . PRO B 1 92 ? 10.68 -10.695 -11.789 1 98 92 PRO B N 1
ATOM 2552 C CA . PRO B 1 92 ? 11.961 -11.281 -11.414 1 98 92 PRO B CA 1
ATOM 2553 C C . PRO B 1 92 ? 11.828 -12.727 -10.922 1 98 92 PRO B C 1
ATOM 2555 O O . PRO B 1 92 ? 10.812 -13.086 -10.328 1 98 92 PRO B O 1
ATOM 2558 N N . MET B 1 93 ? 12.859 -13.508 -11.203 1 97.5 93 MET B N 1
ATOM 2559 C CA . MET B 1 93 ? 12.93 -14.867 -10.672 1 97.5 93 MET B CA 1
ATOM 2560 C C . MET B 1 93 ? 13.906 -14.945 -9.508 1 97.5 93 MET B C 1
ATOM 2562 O O . MET B 1 93 ? 15.055 -14.523 -9.625 1 97.5 93 MET B O 1
ATOM 2566 N N . THR B 1 94 ? 13.383 -15.438 -8.43 1 97.06 94 THR B N 1
ATOM 2567 C CA . THR B 1 94 ? 14.297 -15.82 -7.359 1 97.06 94 THR B CA 1
ATOM 2568 C C . THR B 1 94 ? 15.062 -17.078 -7.73 1 97.06 94 THR B C 1
ATOM 2570 O O . THR B 1 94 ? 14.688 -17.797 -8.664 1 97.06 94 THR B O 1
ATOM 2573 N N . ALA B 1 95 ? 16.047 -17.406 -6.965 1 97.5 95 ALA B N 1
ATOM 2574 C CA . ALA B 1 95 ? 16.906 -18.547 -7.277 1 97.5 95 ALA B CA 1
ATOM 2575 C C . ALA B 1 95 ? 16.109 -19.844 -7.262 1 97.5 95 ALA B C 1
ATOM 2577 O O . ALA B 1 95 ? 16.297 -20.703 -8.125 1 97.5 95 ALA B O 1
ATOM 2578 N N . ASP B 1 96 ? 15.289 -19.984 -6.328 1 97.88 96 ASP B N 1
ATOM 2579 C CA . ASP B 1 96 ? 14.508 -21.219 -6.207 1 97.88 96 ASP B CA 1
ATOM 2580 C C . ASP B 1 96 ? 13.539 -21.359 -7.379 1 97.88 96 ASP B C 1
ATOM 2582 O O . ASP B 1 96 ? 13.375 -22.453 -7.918 1 97.88 96 ASP B O 1
ATOM 2586 N N . VAL B 1 97 ? 12.938 -20.297 -7.797 1 98.62 97 VAL B N 1
ATOM 2587 C CA . VAL B 1 97 ? 12.023 -20.328 -8.93 1 98.62 97 VAL B CA 1
ATOM 2588 C C . VAL B 1 97 ? 12.781 -20.641 -10.211 1 98.62 97 VAL B C 1
ATOM 2590 O O . VAL B 1 97 ? 12.328 -21.453 -11.023 1 98.62 97 VAL B O 1
ATOM 2593 N N . GLU B 1 98 ? 13.914 -20.047 -10.352 1 98.62 98 GLU B N 1
ATOM 2594 C CA . GLU B 1 98 ? 14.75 -20.312 -11.516 1 98.62 98 GLU B CA 1
ATOM 2595 C C . GLU B 1 98 ? 15.141 -21.797 -11.594 1 98.62 98 GLU B C 1
ATOM 2597 O O . GLU B 1 98 ? 15.102 -22.391 -12.672 1 98.62 98 GLU B O 1
ATOM 2602 N N . GLU B 1 99 ? 15.484 -22.312 -10.492 1 98.81 99 GLU B N 1
ATOM 2603 C CA . GLU B 1 99 ? 15.836 -23.734 -10.445 1 98.81 99 GLU B CA 1
ATOM 2604 C C . GLU B 1 99 ? 14.664 -24.609 -10.883 1 98.81 99 GLU B C 1
ATOM 2606 O O . GLU B 1 99 ? 14.859 -25.609 -11.578 1 98.81 99 GLU B O 1
ATOM 2611 N N . CYS B 1 100 ? 13.523 -24.234 -10.5 1 98.81 100 CYS B N 1
ATOM 2612 C CA . CYS B 1 100 ? 12.336 -24.969 -10.906 1 98.81 100 CYS B CA 1
ATOM 2613 C C . CYS B 1 100 ? 12.156 -24.922 -12.422 1 98.81 100 CYS B C 1
ATOM 2615 O O . CYS B 1 100 ? 11.875 -25.938 -13.055 1 98.81 100 CYS B O 1
ATOM 2617 N N . PHE B 1 101 ? 12.352 -23.75 -12.992 1 98.88 101 PHE B N 1
ATOM 2618 C CA . PHE B 1 101 ? 12.219 -23.641 -14.438 1 98.88 101 PHE B CA 1
ATOM 2619 C C . PHE B 1 101 ? 13.281 -24.469 -15.148 1 98.88 101 PHE B C 1
ATOM 2621 O O . PHE B 1 101 ? 13 -25.078 -16.172 1 98.88 101 PHE B O 1
ATOM 2628 N N . ARG B 1 102 ? 14.469 -24.484 -14.633 1 98.81 102 ARG B N 1
ATOM 2629 C CA . ARG B 1 102 ? 15.523 -25.312 -15.227 1 98.81 102 ARG B CA 1
ATOM 2630 C C . ARG B 1 102 ? 15.141 -26.781 -15.211 1 98.81 102 ARG B C 1
ATOM 2632 O O . ARG B 1 102 ? 15.312 -27.484 -16.219 1 98.81 102 ARG B O 1
ATOM 2639 N N . LYS B 1 103 ? 14.633 -27.234 -14.141 1 98.75 103 LYS B N 1
ATOM 2640 C CA . LYS B 1 103 ? 14.219 -28.625 -14.023 1 98.75 103 LYS B CA 1
ATOM 2641 C C . LYS B 1 103 ? 13.07 -28.938 -14.984 1 98.75 103 LYS B C 1
ATOM 2643 O O . LYS B 1 103 ? 13.062 -29.984 -15.633 1 98.75 103 LYS B O 1
ATOM 2648 N N . ILE B 1 104 ? 12.141 -28.047 -15.078 1 98.69 104 ILE B N 1
ATOM 2649 C CA . ILE B 1 104 ? 11.008 -28.234 -15.977 1 98.69 104 ILE B CA 1
ATOM 2650 C C . ILE B 1 104 ? 11.508 -28.359 -17.422 1 98.69 104 ILE B C 1
ATOM 2652 O O . ILE B 1 104 ? 11.086 -29.266 -18.141 1 98.69 104 ILE B O 1
ATOM 2656 N N . ILE B 1 105 ? 12.367 -27.469 -17.797 1 98.31 105 ILE B N 1
ATOM 2657 C CA . ILE B 1 105 ? 12.867 -27.438 -19.172 1 98.31 105 ILE B CA 1
ATOM 2658 C C . ILE B 1 105 ? 13.688 -28.703 -19.438 1 98.31 105 ILE B C 1
ATOM 2660 O O . ILE B 1 105 ? 13.602 -29.281 -20.516 1 98.31 105 ILE B O 1
ATOM 2664 N N . GLU B 1 106 ? 14.414 -29.125 -18.438 1 97.75 106 GLU B N 1
ATOM 2665 C CA . GLU B 1 106 ? 15.234 -30.328 -18.578 1 97.75 106 GLU B CA 1
ATOM 2666 C C . GLU B 1 106 ? 14.359 -31.578 -18.734 1 97.75 106 GLU B C 1
ATOM 2668 O O . GLU B 1 106 ? 14.703 -32.469 -19.516 1 97.75 106 GLU B O 1
ATOM 2673 N N . LYS B 1 107 ? 13.281 -31.594 -18.047 1 95.69 107 LYS B N 1
ATOM 2674 C CA . LYS B 1 107 ? 12.445 -32.781 -18.016 1 95.69 107 LYS B CA 1
ATOM 2675 C C . LYS B 1 107 ? 11.328 -32.688 -19.031 1 95.69 107 LYS B C 1
ATOM 2677 O O . LYS B 1 107 ? 10.477 -33.594 -19.109 1 95.69 107 LYS B O 1
ATOM 2682 N N . ARG B 1 108 ? 11.336 -31.656 -19.734 1 95.12 108 ARG B N 1
ATOM 2683 C CA . ARG B 1 108 ? 10.289 -31.422 -20.719 1 95.12 108 ARG B CA 1
ATOM 2684 C C . ARG B 1 108 ? 10.188 -32.594 -21.703 1 95.12 108 ARG B C 1
ATOM 2686 O O . ARG B 1 108 ? 11.203 -33.156 -22.109 1 95.12 108 ARG B O 1
ATOM 2693 N N . ASN B 1 109 ? 8.945 -33.031 -22.031 1 91 109 ASN B N 1
ATOM 2694 C CA . ASN B 1 109 ? 8.711 -34.156 -22.938 1 91 109 ASN B CA 1
ATOM 2695 C C . ASN B 1 109 ? 7.727 -33.781 -24.047 1 91 109 ASN B C 1
ATOM 2697 O O . ASN B 1 109 ? 6.613 -34.312 -24.094 1 91 109 ASN B O 1
ATOM 2701 N N . PRO B 1 110 ? 8.141 -32.938 -24.953 1 92.31 110 PRO B N 1
ATOM 2702 C CA . PRO B 1 110 ? 7.242 -32.531 -26.047 1 92.31 110 PRO B CA 1
ATOM 2703 C C . PRO B 1 110 ? 6.98 -33.656 -27.031 1 92.31 110 PRO B C 1
ATOM 2705 O O . PRO B 1 110 ? 7.766 -34.594 -27.125 1 92.31 110 PRO B O 1
ATOM 2708 N N . PRO B 1 111 ? 5.855 -33.562 -27.672 1 94 111 PRO B N 1
ATOM 2709 C CA . PRO B 1 111 ? 5.656 -34.5 -28.781 1 94 111 PRO B CA 1
ATOM 2710 C C . PRO B 1 111 ? 6.68 -34.312 -29.906 1 94 111 PRO B C 1
ATOM 2712 O O . PRO B 1 111 ? 7.395 -33.312 -29.922 1 94 111 PRO B O 1
ATOM 2715 N N . LYS B 1 112 ? 6.684 -35.312 -30.75 1 92.69 112 LYS B N 1
ATOM 2716 C CA . LYS B 1 112 ? 7.629 -35.281 -31.859 1 92.69 112 LYS B CA 1
ATOM 2717 C C . LYS B 1 112 ? 7.492 -33.969 -32.656 1 92.69 112 LYS B C 1
ATOM 2719 O O . LYS B 1 112 ? 8.492 -33.312 -33 1 92.69 112 LYS B O 1
ATOM 2724 N N . ALA B 1 113 ? 6.27 -33.688 -32.969 1 93.81 113 ALA B N 1
ATOM 2725 C CA . ALA B 1 113 ? 5.98 -32.375 -33.531 1 93.81 113 ALA B CA 1
ATOM 2726 C C . ALA B 1 113 ? 5.465 -31.391 -32.469 1 93.81 113 ALA B C 1
ATOM 2728 O O . ALA B 1 113 ? 4.34 -31.531 -32 1 93.81 113 ALA B O 1
ATOM 2729 N N . GLU B 1 114 ? 6.281 -30.469 -32.219 1 93.69 114 GLU B N 1
ATOM 2730 C CA . GLU B 1 114 ? 5.902 -29.531 -31.156 1 93.69 114 GLU B CA 1
ATOM 2731 C C . GLU B 1 114 ? 4.711 -28.672 -31.578 1 93.69 114 GLU B C 1
ATOM 2733 O O . GLU B 1 114 ? 4.711 -28.094 -32.688 1 93.69 114 GLU B O 1
ATOM 2738 N N . PRO B 1 115 ? 3.766 -28.609 -30.781 1 95.69 115 PRO B N 1
ATOM 2739 C CA . PRO B 1 115 ? 2.568 -27.859 -31.141 1 95.69 115 PRO B CA 1
ATOM 2740 C C . PRO B 1 115 ? 2.824 -26.344 -31.203 1 95.69 115 PRO B C 1
ATOM 2742 O O . PRO B 1 115 ? 3.609 -25.812 -30.422 1 95.69 115 PRO B O 1
ATOM 2745 N N . MET B 1 116 ? 2.17 -25.719 -32.188 1 96.62 116 MET B N 1
ATOM 2746 C CA . MET B 1 116 ? 2.186 -24.266 -32.344 1 96.62 116 MET B CA 1
ATOM 2747 C C . MET B 1 116 ? 0.793 -23.672 -32.156 1 96.62 116 MET B C 1
ATOM 2749 O O . MET B 1 116 ? -0.175 -24.141 -32.75 1 96.62 116 MET B O 1
ATOM 2753 N N . VAL B 1 117 ? 0.711 -22.766 -31.25 1 97.81 117 VAL B N 1
ATOM 2754 C CA . VAL B 1 117 ? -0.549 -22.078 -30.984 1 97.81 117 VAL B CA 1
ATOM 2755 C C . VAL B 1 117 ? -0.376 -20.578 -31.188 1 97.81 117 VAL B C 1
ATOM 2757 O O . VAL B 1 117 ? 0.303 -19.906 -30.406 1 97.81 117 VAL B O 1
ATOM 2760 N N . ASP B 1 118 ? -1.004 -20.031 -32.25 1 97.38 118 ASP B N 1
ATOM 2761 C CA . ASP B 1 118 ? -0.984 -18.594 -32.562 1 97.38 118 ASP B CA 1
ATOM 2762 C C . ASP B 1 118 ? 0.442 -18.047 -32.531 1 97.38 118 ASP B C 1
ATOM 2764 O O . ASP B 1 118 ? 0.714 -17.016 -31.938 1 97.38 118 ASP B O 1
ATOM 2768 N N . GLY B 1 119 ? 1.356 -18.812 -33.094 1 96.75 119 GLY B N 1
ATOM 2769 C CA . GLY B 1 119 ? 2.721 -18.359 -33.312 1 96.75 119 GLY B CA 1
ATOM 2770 C C . GLY B 1 119 ? 3.633 -18.672 -32.125 1 96.75 119 GLY B C 1
ATOM 2771 O O . GLY B 1 119 ? 4.812 -18.312 -32.125 1 96.75 119 GLY B O 1
ATOM 2772 N N . LYS B 1 120 ? 3.139 -19.359 -31.172 1 97.75 120 LYS B N 1
ATOM 2773 C CA . LYS B 1 120 ? 3.947 -19.703 -30 1 97.75 120 LYS B CA 1
ATOM 2774 C C . LYS B 1 120 ? 4.168 -21.219 -29.906 1 97.75 120 LYS B C 1
ATOM 2776 O O . LYS B 1 120 ? 3.264 -22 -30.219 1 97.75 120 LYS B O 1
ATOM 2781 N N . SER B 1 121 ? 5.387 -21.562 -29.562 1 97.69 121 SER B N 1
ATOM 2782 C CA . SER B 1 121 ? 5.785 -22.953 -29.344 1 97.69 121 SER B CA 1
ATOM 2783 C C . SER B 1 121 ? 6.777 -23.078 -28.203 1 97.69 121 SER B C 1
ATOM 2785 O O . SER B 1 121 ? 7.219 -22.062 -27.641 1 97.69 121 SER B O 1
ATOM 2787 N N . GLY B 1 122 ? 6.996 -24.281 -27.812 1 98.12 122 GLY B N 1
ATOM 2788 C CA . GLY B 1 122 ? 7.934 -24.484 -26.719 1 98.12 122 GLY B CA 1
ATOM 2789 C C . GLY B 1 122 ? 7.273 -24.422 -25.344 1 98.12 122 GLY B C 1
ATOM 2790 O O . GLY B 1 122 ? 7.891 -24 -24.375 1 98.12 122 GLY B O 1
ATOM 2791 N N . PHE B 1 123 ? 6.059 -24.891 -25.312 1 98.62 123 PHE B N 1
ATOM 2792 C CA . PHE B 1 123 ? 5.324 -24.891 -24.047 1 98.62 123 PHE B CA 1
ATOM 2793 C C . PHE B 1 123 ? 5.988 -25.812 -23.031 1 98.62 123 PHE B C 1
ATOM 2795 O O . PHE B 1 123 ? 6.746 -26.703 -23.406 1 98.62 123 PHE B O 1
ATOM 2802 N N . LEU B 1 124 ? 5.68 -25.672 -21.812 1 98.44 124 LEU B N 1
ATOM 2803 C CA . LEU B 1 124 ? 6.48 -26.25 -20.734 1 98.44 124 LEU B CA 1
ATOM 2804 C C . LEU B 1 124 ? 5.949 -27.641 -20.359 1 98.44 124 LEU B C 1
ATOM 2806 O O . LEU B 1 124 ? 6.727 -28.531 -20.016 1 98.44 124 LEU B O 1
ATOM 2810 N N . TYR B 1 125 ? 4.598 -27.828 -20.406 1 98.31 125 TYR B N 1
ATOM 2811 C CA . TYR B 1 125 ? 4.031 -29.062 -19.906 1 98.31 125 TYR B CA 1
ATOM 2812 C C . TYR B 1 125 ? 3.133 -29.719 -20.938 1 98.31 125 TYR B C 1
ATOM 2814 O O . TYR B 1 125 ? 2.328 -29.047 -21.594 1 98.31 125 TYR B O 1
ATOM 2822 N N . PHE B 1 126 ? 3.268 -30.984 -21.016 1 97.56 126 PHE B N 1
ATOM 2823 C CA . PHE B 1 126 ? 2.438 -31.812 -21.875 1 97.56 126 PHE B CA 1
ATOM 2824 C C . PHE B 1 126 ? 1.869 -33 -21.094 1 97.56 126 PHE B C 1
ATOM 2826 O O . PHE B 1 126 ? 2.51 -33.5 -20.172 1 97.56 126 PHE B O 1
ATOM 2833 N N . ASP B 1 127 ? 0.665 -33.312 -21.5 1 94.75 127 ASP B N 1
ATOM 2834 C CA . ASP B 1 127 ? 0.083 -34.469 -20.812 1 94.75 127 ASP B CA 1
ATOM 2835 C C . ASP B 1 127 ? 0.454 -35.781 -21.516 1 94.75 127 ASP B C 1
ATOM 2837 O O . ASP B 1 127 ? 1.274 -35.781 -22.438 1 94.75 127 ASP B O 1
ATOM 2841 N N . LYS B 1 128 ? -0.082 -36.875 -21.047 1 91.81 128 LYS B N 1
ATOM 2842 C CA . LYS B 1 128 ? 0.275 -38.219 -21.562 1 91.81 128 LYS B CA 1
ATOM 2843 C C . LYS B 1 128 ? -0.148 -38.375 -23.016 1 91.81 128 LYS B C 1
ATOM 2845 O O . LYS B 1 128 ? 0.39 -39.188 -23.734 1 91.81 128 LYS B O 1
ATOM 2850 N N . ASN B 1 129 ? -1.187 -37.531 -23.422 1 92.94 129 ASN B N 1
ATOM 2851 C CA . ASN B 1 129 ? -1.68 -37.594 -24.797 1 92.94 129 ASN B CA 1
ATOM 2852 C C . ASN B 1 129 ? -0.999 -36.562 -25.688 1 92.94 129 ASN B C 1
ATOM 2854 O O . ASN B 1 129 ? -1.529 -36.188 -26.734 1 92.94 129 ASN B O 1
ATOM 2858 N N . GLU B 1 130 ? 0.063 -35.938 -25.172 1 93.31 130 GLU B N 1
ATOM 2859 C CA . GLU B 1 130 ? 0.899 -35 -25.922 1 93.31 130 GLU B CA 1
ATOM 2860 C C . GLU B 1 130 ? 0.186 -33.688 -26.125 1 93.31 130 GLU B C 1
ATOM 2862 O O . GLU B 1 130 ? 0.548 -32.906 -27.016 1 93.31 130 GLU B O 1
ATOM 2867 N N . SER B 1 131 ? -0.842 -33.5 -25.328 1 94.94 131 SER B N 1
ATOM 2868 C CA . SER B 1 131 ? -1.534 -32.219 -25.359 1 94.94 131 SER B CA 1
ATOM 2869 C C . SER B 1 131 ? -0.877 -31.219 -24.406 1 94.94 131 SER B C 1
ATOM 2871 O O . SER B 1 131 ? -0.33 -31.609 -23.375 1 94.94 131 SER B O 1
ATOM 2873 N N . ILE B 1 132 ? -0.904 -29.969 -24.859 1 97.44 132 ILE B N 1
ATOM 2874 C CA . ILE B 1 132 ? -0.412 -28.938 -23.953 1 97.44 132 ILE B CA 1
ATOM 2875 C C . ILE B 1 132 ? -1.252 -28.922 -22.672 1 97.44 132 ILE B C 1
ATOM 2877 O O . ILE B 1 132 ? -2.482 -28.938 -22.734 1 97.44 132 ILE B O 1
ATOM 2881 N N . CYS B 1 133 ? -0.579 -28.969 -21.516 1 97.81 133 CYS B N 1
ATOM 2882 C CA . CYS B 1 133 ? -1.316 -28.844 -20.266 1 97.81 133 CYS B CA 1
ATOM 2883 C C . CYS B 1 133 ? -1.882 -27.438 -20.094 1 97.81 133 CYS B C 1
ATOM 2885 O O . CYS B 1 133 ? -1.14 -26.453 -20.156 1 97.81 133 CYS B O 1
ATOM 2887 N N . TYR B 1 134 ? -3.131 -27.312 -19.953 1 97.94 134 TYR B N 1
ATOM 2888 C CA . TYR B 1 134 ? -3.779 -26.031 -19.75 1 97.94 134 TYR B CA 1
ATOM 2889 C C . TYR B 1 134 ? -4.562 -26 -18.453 1 97.94 134 TYR B C 1
ATOM 2891 O O . TYR B 1 134 ? -4.434 -26.891 -17.625 1 97.94 134 TYR B O 1
ATOM 2899 N N . SER B 1 135 ? -5.277 -24.922 -18.172 1 98.44 135 SER B N 1
ATOM 2900 C CA . SER B 1 135 ? -5.836 -24.609 -16.859 1 98.44 135 SER B CA 1
ATOM 2901 C C . SER B 1 135 ? -6.629 -25.781 -16.297 1 98.44 135 SER B C 1
ATOM 2903 O O . SER B 1 135 ? -6.504 -26.125 -15.117 1 98.44 135 SER B O 1
ATOM 2905 N N . LEU B 1 136 ? -7.367 -26.5 -17.109 1 97.56 136 LEU B N 1
ATOM 2906 C CA . LEU B 1 136 ? -8.203 -27.594 -16.641 1 97.56 136 LEU B CA 1
ATOM 2907 C C . LEU B 1 136 ? -7.344 -28.734 -16.109 1 97.56 136 LEU B C 1
ATOM 2909 O O . LEU B 1 136 ? -7.676 -29.344 -15.086 1 97.56 136 LEU B O 1
ATOM 2913 N N . HIS B 1 137 ? -6.238 -29.078 -16.828 1 97.94 137 HIS B N 1
ATOM 2914 C CA . HIS B 1 137 ? -5.328 -30.094 -16.328 1 97.94 137 HIS B CA 1
ATOM 2915 C C . HIS B 1 137 ? -4.844 -29.781 -14.922 1 97.94 137 HIS B C 1
ATOM 2917 O O . HIS B 1 137 ? -4.914 -30.625 -14.031 1 97.94 137 HIS B O 1
ATOM 2923 N N . TRP B 1 138 ? -4.469 -28.562 -14.75 1 98.69 138 TRP B N 1
ATOM 2924 C CA . TRP B 1 138 ? -3.889 -28.156 -13.477 1 98.69 138 TRP B CA 1
ATOM 2925 C C . TRP B 1 138 ? -4.949 -28.125 -12.383 1 98.69 138 TRP B C 1
ATOM 2927 O O . TRP B 1 138 ? -4.676 -28.484 -11.227 1 98.69 138 TRP B O 1
ATOM 2937 N N . GLU B 1 139 ? -6.16 -27.703 -12.695 1 98.25 139 GLU B N 1
ATOM 2938 C CA . GLU B 1 139 ? -7.254 -27.797 -11.734 1 98.25 139 GLU B CA 1
ATOM 2939 C C . GLU B 1 139 ? -7.453 -29.234 -11.258 1 98.25 139 GLU B C 1
ATOM 2941 O O . GLU B 1 139 ? -7.613 -29.484 -10.062 1 98.25 139 GLU B O 1
ATOM 2946 N N . HIS B 1 140 ? -7.34 -30.125 -12.164 1 98.38 140 HIS B N 1
ATOM 2947 C CA . HIS B 1 140 ? -7.5 -31.531 -11.828 1 98.38 140 HIS B CA 1
ATOM 2948 C C . HIS B 1 140 ? -6.312 -32.031 -11.016 1 98.38 140 HIS B C 1
ATOM 2950 O O . HIS B 1 140 ? -6.484 -32.844 -10.086 1 98.38 140 HIS B O 1
ATOM 2956 N N . TYR B 1 141 ? -5.105 -31.609 -11.43 1 98.5 141 TYR B N 1
ATOM 2957 C CA . TYR B 1 141 ? -3.938 -32 -10.656 1 98.5 141 TYR B CA 1
ATOM 2958 C C . TYR B 1 141 ? -4.09 -31.609 -9.195 1 98.5 141 TYR B C 1
ATOM 2960 O O . TYR B 1 141 ? -3.926 -32.438 -8.297 1 98.5 141 TYR B O 1
ATOM 2968 N N . PHE B 1 142 ? -4.484 -30.359 -8.969 1 98.81 142 PHE B N 1
ATOM 2969 C CA . PHE B 1 142 ? -4.664 -29.859 -7.605 1 98.81 142 PHE B CA 1
ATOM 2970 C C . PHE B 1 142 ? -5.754 -30.656 -6.887 1 98.81 142 PHE B C 1
ATOM 2972 O O . PHE B 1 142 ? -5.586 -31.047 -5.727 1 98.81 142 PHE B O 1
ATOM 2979 N N . GLN B 1 143 ? -6.828 -30.875 -7.566 1 98.62 143 GLN B N 1
ATOM 2980 C CA . GLN B 1 143 ? -7.945 -31.594 -6.973 1 98.62 143 GLN B CA 1
ATOM 2981 C C . GLN B 1 143 ? -7.523 -33 -6.527 1 98.62 143 GLN B C 1
ATOM 2983 O O . GLN B 1 143 ? -7.809 -33.406 -5.402 1 98.62 143 GLN B O 1
ATOM 2988 N N . HIS B 1 144 ? -6.82 -33.688 -7.371 1 98.75 144 HIS B N 1
ATOM 2989 C CA . HIS B 1 144 ? -6.406 -35.062 -7.07 1 98.75 144 HIS B CA 1
ATOM 2990 C C . HIS B 1 144 ? -5.363 -35.094 -5.961 1 98.75 144 HIS B C 1
ATOM 2992 O O . HIS B 1 144 ? -5.355 -36 -5.133 1 98.75 144 HIS B O 1
ATOM 2998 N N . ILE B 1 145 ? -4.492 -34.156 -5.98 1 98.75 145 ILE B N 1
ATOM 2999 C CA . ILE B 1 145 ? -3.479 -34.062 -4.938 1 98.75 145 ILE B CA 1
ATOM 3000 C C . ILE B 1 145 ? -4.148 -33.875 -3.58 1 98.75 145 ILE B C 1
ATOM 3002 O O . ILE B 1 145 ? -3.844 -34.594 -2.623 1 98.75 145 ILE B O 1
ATOM 3006 N N . ILE B 1 146 ? -5.113 -32.906 -3.523 1 98.56 146 ILE B N 1
ATOM 3007 C CA . ILE B 1 146 ? -5.801 -32.625 -2.271 1 98.56 146 ILE B CA 1
ATOM 3008 C C . ILE B 1 146 ? -6.594 -33.844 -1.817 1 98.56 146 ILE B C 1
ATOM 3010 O O . ILE B 1 146 ? -6.598 -34.188 -0.632 1 98.56 146 ILE B O 1
ATOM 3014 N N . GLN B 1 147 ? -7.215 -34.469 -2.771 1 98.5 147 GLN B N 1
ATOM 3015 C CA . GLN B 1 147 ? -7.98 -35.656 -2.455 1 98.5 147 GLN B CA 1
ATOM 3016 C C . GLN B 1 147 ? -7.09 -36.75 -1.846 1 98.5 147 GLN B C 1
ATOM 3018 O O . GLN B 1 147 ? -7.43 -37.312 -0.818 1 98.5 147 GLN B O 1
ATOM 3023 N N . LYS B 1 148 ? -5.969 -36.969 -2.469 1 98.62 148 LYS B N 1
ATOM 3024 C CA . LYS B 1 148 ? -5.059 -38 -1.953 1 98.62 148 LYS B CA 1
ATOM 3025 C C . LYS B 1 148 ? -4.527 -37.594 -0.574 1 98.62 148 LYS B C 1
ATOM 3027 O O . LYS B 1 148 ? -4.461 -38.438 0.325 1 98.62 148 LYS B O 1
ATOM 3032 N N . TYR B 1 149 ? -4.129 -36.375 -0.449 1 98.44 149 TYR B N 1
ATOM 3033 C CA . TYR B 1 149 ? -3.666 -35.906 0.848 1 98.44 149 TYR B CA 1
ATOM 3034 C C . TYR B 1 149 ? -4.703 -36.156 1.932 1 98.44 149 TYR B C 1
ATOM 3036 O O . TYR B 1 149 ? -4.383 -36.75 2.975 1 98.44 149 TYR B O 1
ATOM 3044 N N . ASN B 1 150 ? -5.941 -35.781 1.651 1 98.25 150 ASN B N 1
ATOM 3045 C CA . ASN B 1 150 ? -7 -35.812 2.654 1 98.25 150 ASN B CA 1
ATOM 3046 C C . ASN B 1 150 ? -7.465 -37.25 2.908 1 98.25 150 ASN B C 1
ATOM 3048 O O . ASN B 1 150 ? -8.094 -37.531 3.932 1 98.25 150 ASN B O 1
ATOM 3052 N N . ASN B 1 151 ? -7.195 -38.125 2.029 1 97.88 151 ASN B N 1
ATOM 3053 C CA . ASN B 1 151 ? -7.434 -39.531 2.258 1 97.88 151 ASN B CA 1
ATOM 3054 C C . ASN B 1 151 ? -6.312 -40.188 3.076 1 97.88 151 ASN B C 1
ATOM 3056 O O . ASN B 1 151 ? -6.48 -41.25 3.621 1 97.88 151 ASN B O 1
ATOM 3060 N N . THR B 1 152 ? -5.191 -39.531 3.088 1 96.75 152 THR B N 1
ATOM 3061 C CA . THR B 1 152 ? -3.998 -40.094 3.715 1 96.75 152 THR B CA 1
ATOM 3062 C C . THR B 1 152 ? -3.855 -39.594 5.148 1 96.75 152 THR B C 1
ATOM 3064 O O . THR B 1 152 ? -3.434 -40.344 6.035 1 96.75 152 THR B O 1
ATOM 3067 N N . TYR B 1 153 ? -4.23 -38.375 5.379 1 96.5 153 TYR B N 1
ATOM 3068 C CA . TYR B 1 153 ? -3.977 -37.75 6.68 1 96.5 153 TYR B CA 1
ATOM 3069 C C . TYR B 1 153 ? -5.285 -37.438 7.391 1 96.5 153 TYR B C 1
ATOM 3071 O O . TYR B 1 153 ? -6.301 -37.156 6.746 1 96.5 153 TYR B O 1
ATOM 3079 N N . LYS B 1 154 ? -5.207 -37.281 8.719 1 95.38 154 LYS B N 1
ATOM 3080 C CA . LYS B 1 154 ? -6.367 -36.969 9.547 1 95.38 154 LYS B CA 1
ATOM 3081 C C . LYS B 1 154 ? -6.695 -35.469 9.484 1 95.38 154 LYS B C 1
ATOM 3083 O O . LYS B 1 154 ? -7.863 -35.094 9.383 1 95.38 154 LYS B O 1
ATOM 3088 N N . VAL B 1 155 ? -5.625 -34.719 9.609 1 95 155 VAL B N 1
ATOM 3089 C CA . VAL B 1 155 ? -5.844 -33.281 9.492 1 95 155 VAL B CA 1
ATOM 3090 C C . VAL B 1 155 ? -6.012 -32.906 8.023 1 95 155 VAL B C 1
ATOM 3092 O O . VAL B 1 155 ? -5.078 -33.031 7.23 1 95 155 VAL B O 1
ATOM 3095 N N . GLN B 1 156 ? -7.078 -32.344 7.719 1 96.75 156 GLN B N 1
ATOM 3096 C CA . GLN B 1 156 ? -7.453 -32.094 6.328 1 96.75 156 GLN B CA 1
ATOM 3097 C C . GLN B 1 156 ? -6.805 -30.828 5.793 1 96.75 156 GLN B C 1
ATOM 3099 O O . GLN B 1 156 ? -6.637 -29.859 6.527 1 96.75 156 GLN B O 1
ATOM 3104 N N . MET B 1 157 ? -6.504 -30.953 4.559 1 96.44 157 MET B N 1
ATOM 3105 C CA . MET B 1 157 ? -6.027 -29.812 3.789 1 96.44 157 MET B CA 1
ATOM 3106 C C . MET B 1 157 ? -7.195 -29.062 3.145 1 96.44 157 MET B C 1
ATOM 3108 O O . MET B 1 157 ? -8.109 -29.688 2.609 1 96.44 157 MET B O 1
ATOM 3112 N N . PRO B 1 158 ? -7.176 -27.719 3.268 1 96.75 158 PRO B N 1
ATOM 3113 C CA . PRO B 1 158 ? -8.211 -26.984 2.533 1 96.75 158 PRO B CA 1
ATOM 3114 C C . PRO B 1 158 ? -8.078 -27.141 1.019 1 96.75 158 PRO B C 1
ATOM 3116 O O . PRO B 1 158 ? -7.078 -27.672 0.534 1 96.75 158 PRO B O 1
ATOM 3119 N N . VAL B 1 159 ? -9.094 -26.641 0.361 1 97 159 VAL B N 1
ATOM 3120 C CA . VAL B 1 159 ? -9.047 -26.641 -1.098 1 97 159 VAL B CA 1
ATOM 3121 C C . VAL B 1 159 ? -7.938 -25.719 -1.581 1 97 159 VAL B C 1
ATOM 3123 O O . VAL B 1 159 ? -7.875 -24.547 -1.175 1 97 159 VAL B O 1
ATOM 3126 N N . ILE B 1 160 ? -7.066 -26.281 -2.322 1 98.25 160 ILE B N 1
ATOM 3127 C CA . ILE B 1 160 ? -6.012 -25.5 -2.963 1 98.25 160 ILE B CA 1
ATOM 3128 C C . ILE B 1 160 ? -6.129 -25.625 -4.48 1 98.25 160 ILE B C 1
ATOM 3130 O O . ILE B 1 160 ? -6.246 -26.734 -5.012 1 98.25 160 ILE B O 1
ATOM 3134 N N . THR B 1 161 ? -6.172 -24.5 -5.141 1 98.25 161 THR B N 1
ATOM 3135 C CA . THR B 1 161 ? -6.211 -24.391 -6.594 1 98.25 161 THR B CA 1
ATOM 3136 C C . THR B 1 161 ? -5.156 -23.406 -7.082 1 98.25 161 THR B C 1
ATOM 3138 O O . THR B 1 161 ? -4.531 -22.703 -6.281 1 98.25 161 THR B O 1
ATOM 3141 N N . PRO B 1 162 ? -4.945 -23.312 -8.375 1 98.31 162 PRO B N 1
ATOM 3142 C CA . PRO B 1 162 ? -4.023 -22.281 -8.875 1 98.31 162 PRO B CA 1
ATOM 3143 C C . PRO B 1 162 ? -4.414 -20.875 -8.43 1 98.31 162 PRO B C 1
ATOM 3145 O O . PRO B 1 162 ? -3.541 -20.062 -8.141 1 98.31 162 PRO B O 1
ATOM 3148 N N . HIS B 1 163 ? -5.656 -20.641 -8.328 1 97.5 163 HIS B N 1
ATOM 3149 C CA . HIS B 1 163 ? -6.117 -19.328 -7.852 1 97.5 163 HIS B CA 1
ATOM 3150 C C . HIS B 1 163 ? -5.734 -19.109 -6.395 1 97.5 163 HIS B C 1
ATOM 3152 O O . HIS B 1 163 ? -5.352 -18 -6.008 1 97.5 163 HIS B O 1
ATOM 3158 N N . VAL B 1 164 ? -5.852 -20.156 -5.637 1 97.81 164 VAL B N 1
ATOM 3159 C CA . VAL B 1 164 ? -5.473 -20.062 -4.23 1 97.81 164 VAL B CA 1
ATOM 3160 C C . VAL B 1 164 ? -3.973 -19.812 -4.109 1 97.81 164 VAL B C 1
ATOM 3162 O O . VAL B 1 164 ? -3.527 -19.094 -3.219 1 97.81 164 VAL B O 1
ATOM 3165 N N . CYS B 1 165 ? -3.152 -20.406 -4.996 1 98.38 165 CYS B N 1
ATOM 3166 C CA . CYS B 1 165 ? -1.718 -20.141 -5.008 1 98.38 165 CYS B CA 1
ATOM 3167 C C . CYS B 1 165 ? -1.44 -18.656 -5.211 1 98.38 165 CYS B C 1
ATOM 3169 O O . CYS B 1 165 ? -0.671 -18.062 -4.457 1 98.38 165 CYS B O 1
ATOM 3171 N N . ARG B 1 166 ? -2.15 -18.109 -6.18 1 97.56 166 ARG B N 1
ATOM 3172 C CA . ARG B 1 166 ? -1.972 -16.703 -6.496 1 97.56 166 ARG B CA 1
ATOM 3173 C C . ARG B 1 166 ? -2.418 -15.812 -5.332 1 97.56 166 ARG B C 1
ATOM 3175 O O . ARG B 1 166 ? -1.73 -14.859 -4.973 1 97.56 166 ARG B O 1
ATOM 3182 N N . HIS B 1 167 ? -3.445 -16.141 -4.711 1 96.75 167 HIS B N 1
ATOM 3183 C CA . HIS B 1 167 ? -3.932 -15.391 -3.562 1 96.75 167 HIS B CA 1
ATOM 3184 C C . HIS B 1 167 ? -2.971 -15.5 -2.383 1 96.75 167 HIS B C 1
ATOM 3186 O O . HIS B 1 167 ? -2.736 -14.523 -1.672 1 96.75 167 HIS B O 1
ATOM 3192 N N . THR B 1 168 ? -2.547 -16.672 -2.207 1 97.69 168 THR B N 1
ATOM 3193 C CA . THR B 1 168 ? -1.598 -16.922 -1.127 1 97.69 168 THR B CA 1
ATOM 3194 C C . THR B 1 168 ? -0.321 -16.109 -1.335 1 97.69 168 THR B C 1
ATOM 3196 O O . THR B 1 168 ? 0.187 -15.5 -0.398 1 97.69 168 THR B O 1
ATOM 3199 N N . TYR B 1 169 ? 0.195 -16.078 -2.549 1 97.75 169 TYR B N 1
ATOM 3200 C CA . TYR B 1 169 ? 1.365 -15.266 -2.877 1 97.75 169 TYR B CA 1
ATOM 3201 C C . TYR B 1 169 ? 1.111 -13.797 -2.58 1 97.75 169 TYR B C 1
ATOM 3203 O O . TYR B 1 169 ? 1.906 -13.148 -1.893 1 97.75 169 TYR B O 1
ATOM 3211 N N . CYS B 1 170 ? -0.01 -13.328 -3.074 1 96.62 170 CYS B N 1
ATOM 3212 C CA . CYS B 1 170 ? -0.364 -11.922 -2.906 1 96.62 170 CYS B CA 1
ATOM 3213 C C . CYS B 1 170 ? -0.459 -11.555 -1.43 1 96.62 170 CYS B C 1
ATOM 3215 O O . CYS B 1 170 ? 0.139 -10.578 -0.989 1 96.62 170 CYS B O 1
ATOM 3217 N N . SER B 1 171 ? -1.137 -12.375 -0.687 1 94.75 171 SER B N 1
ATOM 3218 C CA . SER B 1 171 ? -1.317 -12.141 0.743 1 94.75 171 SER B CA 1
ATOM 3219 C C . SER B 1 171 ? 0.017 -12.18 1.48 1 94.75 171 SER B C 1
ATOM 3221 O O . SER B 1 171 ? 0.297 -11.305 2.305 1 94.75 171 SER B O 1
ATOM 3223 N N . ASN B 1 172 ? 0.836 -13.109 1.183 1 95.25 172 ASN B N 1
ATOM 3224 C CA . ASN B 1 172 ? 2.133 -13.234 1.84 1 95.25 172 ASN B CA 1
ATOM 3225 C C . ASN B 1 172 ? 3.021 -12.023 1.562 1 95.25 172 ASN B C 1
ATOM 3227 O O . ASN B 1 172 ? 3.68 -11.516 2.469 1 95.25 172 ASN B O 1
ATOM 3231 N N . MET B 1 173 ? 3.006 -11.602 0.332 1 95.69 173 MET B N 1
ATOM 3232 C CA . MET B 1 173 ? 3.814 -10.445 -0.03 1 95.69 173 MET B CA 1
ATOM 3233 C C . MET B 1 173 ? 3.316 -9.188 0.68 1 95.69 173 MET B C 1
ATOM 3235 O O . MET B 1 173 ? 4.113 -8.406 1.198 1 95.69 173 MET B O 1
ATOM 3239 N N . ALA B 1 174 ? 2.018 -9.062 0.71 1 92.81 174 ALA B N 1
ATOM 3240 C CA . ALA B 1 174 ? 1.424 -7.914 1.395 1 92.81 174 ALA B CA 1
ATOM 3241 C C . ALA B 1 174 ? 1.767 -7.926 2.881 1 92.81 174 ALA B C 1
ATOM 3243 O O . ALA B 1 174 ? 2.201 -6.91 3.432 1 92.81 174 ALA B O 1
ATOM 3244 N N . LYS B 1 175 ? 1.64 -9.055 3.525 1 90.5 175 LYS B N 1
ATOM 3245 C CA . LYS B 1 175 ? 1.899 -9.203 4.953 1 90.5 175 LYS B CA 1
ATOM 3246 C C . LYS B 1 175 ? 3.371 -8.961 5.273 1 90.5 175 LYS B C 1
ATOM 3248 O O . LYS B 1 175 ? 3.711 -8.547 6.383 1 90.5 175 LYS B O 1
ATOM 3253 N N . SER B 1 176 ? 4.164 -9.203 4.309 1 91.81 176 SER B N 1
ATOM 3254 C CA . SER B 1 176 ? 5.598 -9.031 4.496 1 91.81 176 SER B CA 1
ATOM 3255 C C . SER B 1 176 ? 6.02 -7.586 4.285 1 91.81 176 SER B C 1
ATOM 3257 O O . SER B 1 176 ? 7.211 -7.266 4.328 1 91.81 176 SER B O 1
ATOM 3259 N N . GLY B 1 177 ? 5.09 -6.715 3.939 1 87 177 GLY B N 1
ATOM 3260 C CA . GLY B 1 177 ? 5.371 -5.293 3.879 1 87 177 GLY B CA 1
ATOM 3261 C C . GLY B 1 177 ? 5.766 -4.82 2.49 1 87 177 GLY B C 1
ATOM 3262 O O . GLY B 1 177 ? 6.414 -3.781 2.344 1 87 177 GLY B O 1
ATOM 3263 N N . MET B 1 178 ? 5.422 -5.582 1.5 1 91.94 178 MET B N 1
ATOM 3264 C CA . MET B 1 178 ? 5.766 -5.168 0.143 1 91.94 178 MET B CA 1
ATOM 3265 C C . MET B 1 178 ? 5.027 -3.889 -0.237 1 91.94 178 MET B C 1
ATOM 3267 O O . MET B 1 178 ? 3.848 -3.73 0.083 1 91.94 178 MET B O 1
ATOM 3271 N N . ASN B 1 179 ? 5.758 -3.014 -0.948 1 91.44 179 ASN B N 1
ATOM 3272 C CA . ASN B 1 179 ? 5.125 -1.838 -1.537 1 91.44 179 ASN B CA 1
ATOM 3273 C C . ASN B 1 179 ? 3.922 -2.219 -2.395 1 91.44 179 ASN B C 1
ATOM 3275 O O . ASN B 1 179 ? 4.027 -3.08 -3.27 1 91.44 179 ASN B O 1
ATOM 3279 N N . PRO B 1 180 ? 2.783 -1.571 -2.205 1 94.12 180 PRO B N 1
ATOM 3280 C CA . PRO B 1 180 ? 1.561 -1.981 -2.9 1 94.12 180 PRO B CA 1
ATOM 3281 C C . PRO B 1 180 ? 1.658 -1.813 -4.414 1 94.12 180 PRO B C 1
ATOM 3283 O O . PRO B 1 180 ? 1.064 -2.592 -5.164 1 94.12 180 PRO B O 1
ATOM 3286 N N . LYS B 1 181 ? 2.393 -0.811 -4.848 1 94.44 181 LYS B N 1
ATOM 3287 C CA . LYS B 1 181 ? 2.543 -0.625 -6.285 1 94.44 181 LYS B CA 1
ATOM 3288 C C . LYS B 1 181 ? 3.432 -1.708 -6.891 1 94.44 181 LYS B C 1
ATOM 3290 O O . LYS B 1 181 ? 3.191 -2.16 -8.016 1 94.44 181 LYS B O 1
ATOM 3295 N N . ALA B 1 182 ? 4.445 -2.084 -6.156 1 94.75 182 ALA B N 1
ATOM 3296 C CA . ALA B 1 182 ? 5.273 -3.199 -6.602 1 94.75 182 ALA B CA 1
ATOM 3297 C C . ALA B 1 182 ? 4.465 -4.488 -6.68 1 94.75 182 ALA B C 1
ATOM 3299 O O . ALA B 1 182 ? 4.578 -5.242 -7.648 1 94.75 182 ALA B O 1
ATOM 3300 N N . LEU B 1 183 ? 3.652 -4.688 -5.652 1 96.25 183 LEU B N 1
ATOM 3301 C CA . LEU B 1 183 ? 2.824 -5.891 -5.641 1 96.25 183 LEU B CA 1
ATOM 3302 C C . LEU B 1 183 ? 1.796 -5.848 -6.766 1 96.25 183 LEU B C 1
ATOM 3304 O O . LEU B 1 183 ? 1.548 -6.863 -7.426 1 96.25 183 LEU B O 1
ATOM 3308 N N . GLN B 1 184 ? 1.213 -4.684 -6.98 1 95.81 184 GLN B N 1
ATOM 3309 C CA . GLN B 1 184 ? 0.284 -4.512 -8.094 1 95.81 184 GLN B CA 1
ATOM 3310 C C . GLN B 1 184 ? 0.943 -4.871 -9.422 1 95.81 184 GLN B C 1
ATOM 3312 O O . GLN B 1 184 ? 0.352 -5.578 -10.242 1 95.81 184 GLN B O 1
ATOM 3317 N N . TYR B 1 185 ? 2.158 -4.43 -9.633 1 96.56 185 TYR B N 1
ATOM 3318 C CA . TYR B 1 185 ? 2.934 -4.703 -10.836 1 96.56 185 TYR B CA 1
ATOM 3319 C C . TYR B 1 185 ? 3.191 -6.199 -10.984 1 96.56 185 TYR B C 1
ATOM 3321 O O . TYR B 1 185 ? 2.93 -6.773 -12.047 1 96.56 185 TYR B O 1
ATOM 3329 N N . LEU B 1 186 ? 3.625 -6.805 -9.898 1 97.69 186 LEU B N 1
ATOM 3330 C CA . LEU B 1 186 ? 3.934 -8.234 -9.938 1 97.69 186 LEU B CA 1
ATOM 3331 C C . LEU B 1 186 ? 2.686 -9.047 -10.258 1 97.69 186 LEU B C 1
ATOM 3333 O O . LEU B 1 186 ? 2.744 -10 -11.039 1 97.69 186 LEU B O 1
ATOM 3337 N N . MET B 1 187 ? 1.58 -8.641 -9.703 1 97.25 187 MET B N 1
ATOM 3338 C CA . MET B 1 187 ? 0.325 -9.375 -9.852 1 97.25 187 MET B CA 1
ATOM 3339 C C . MET B 1 187 ? -0.294 -9.125 -11.227 1 97.25 187 MET B C 1
ATOM 3341 O O . MET B 1 187 ? -1.06 -9.953 -11.727 1 97.25 187 MET B O 1
ATOM 3345 N N . GLY B 1 188 ? 0.077 -7.98 -11.797 1 96.38 188 GLY B N 1
ATOM 3346 C CA . GLY B 1 188 ? -0.571 -7.605 -13.047 1 96.38 188 GLY B CA 1
ATOM 3347 C C . GLY B 1 188 ? -2.006 -7.145 -12.859 1 96.38 188 GLY B C 1
ATOM 3348 O O . GLY B 1 188 ? -2.867 -7.43 -13.688 1 96.38 188 GLY B O 1
ATOM 3349 N N . HIS B 1 189 ? -2.287 -6.516 -11.703 1 95 189 HIS B N 1
ATOM 3350 C CA . HIS B 1 189 ? -3.623 -5.996 -11.438 1 95 189 HIS B CA 1
ATOM 3351 C C . HIS B 1 189 ? -3.842 -4.652 -12.125 1 95 189 HIS B C 1
ATOM 3353 O O . HIS B 1 189 ? -3.053 -3.723 -11.945 1 95 189 HIS B O 1
ATOM 3359 N N . SER B 1 190 ? -4.883 -4.578 -12.898 1 92.88 190 SER B N 1
ATOM 3360 C CA . SER B 1 190 ? -5.23 -3.299 -13.508 1 92.88 190 SER B CA 1
ATOM 3361 C C . SER B 1 190 ? -5.832 -2.342 -12.484 1 92.88 190 SER B C 1
ATOM 3363 O O . SER B 1 190 ? -5.656 -1.126 -12.586 1 92.88 190 SER B O 1
ATOM 3365 N N . ASP B 1 191 ? -6.477 -2.938 -11.547 1 91.81 191 ASP B N 1
ATOM 3366 C CA . ASP B 1 191 ? -7.102 -2.191 -10.461 1 91.81 191 ASP B CA 1
ATOM 3367 C C . ASP B 1 191 ? -6.371 -2.426 -9.141 1 91.81 191 ASP B C 1
ATOM 3369 O O . ASP B 1 191 ? -6.352 -3.547 -8.625 1 91.81 191 ASP B O 1
ATOM 3373 N N . ILE B 1 192 ? -5.875 -1.323 -8.578 1 91.06 192 ILE B N 1
ATOM 3374 C CA . ILE B 1 192 ? -5.051 -1.419 -7.379 1 91.06 192 ILE B CA 1
ATOM 3375 C C . ILE B 1 192 ? -5.902 -1.884 -6.203 1 91.06 192 ILE B C 1
ATOM 3377 O O . ILE B 1 192 ? -5.379 -2.381 -5.203 1 91.06 192 ILE B O 1
ATOM 3381 N N . SER B 1 193 ? -7.207 -1.734 -6.234 1 90.25 193 SER B N 1
ATOM 3382 C CA . SER B 1 193 ? -8.086 -2.115 -5.133 1 90.25 193 SER B CA 1
ATOM 3383 C C . SER B 1 193 ? -8.023 -3.617 -4.867 1 90.25 193 SER B C 1
ATOM 3385 O O . SER B 1 193 ? -8.141 -4.059 -3.723 1 90.25 193 SER B O 1
ATOM 3387 N N . VAL B 1 194 ? -7.789 -4.359 -5.875 1 91.81 194 VAL B N 1
ATOM 3388 C CA . VAL B 1 194 ? -7.68 -5.809 -5.734 1 91.81 194 VAL B CA 1
ATOM 3389 C C . VAL B 1 194 ? -6.469 -6.152 -4.871 1 91.81 194 VAL B C 1
ATOM 3391 O O . VAL B 1 194 ? -6.547 -7.02 -3.998 1 91.81 194 VAL B O 1
ATOM 3394 N N . THR B 1 195 ? -5.355 -5.445 -5.121 1 93.94 195 THR B N 1
ATOM 3395 C CA . THR B 1 195 ? -4.137 -5.625 -4.34 1 93.94 195 THR B CA 1
ATOM 3396 C C . THR B 1 195 ? -4.352 -5.191 -2.895 1 93.94 195 THR B C 1
ATOM 3398 O O . THR B 1 195 ? -3.975 -5.906 -1.963 1 93.94 195 THR B O 1
ATOM 3401 N N . LEU B 1 196 ? -5.047 -4.082 -2.766 1 93 196 LEU B N 1
ATOM 3402 C CA . LEU B 1 196 ? -5.199 -3.467 -1.453 1 93 196 LEU B CA 1
ATOM 3403 C C . LEU B 1 196 ? -6.086 -4.316 -0.551 1 93 196 LEU B C 1
ATOM 3405 O O . LEU B 1 196 ? -6.016 -4.211 0.675 1 93 196 LEU B O 1
ATOM 3409 N N . ASN B 1 197 ? -6.898 -5.133 -1.122 1 89.94 197 ASN B N 1
ATOM 3410 C CA . ASN B 1 197 ? -7.766 -6.027 -0.361 1 89.94 197 ASN B CA 1
ATOM 3411 C C . ASN B 1 197 ? -6.953 -7.016 0.477 1 89.94 197 ASN B C 1
ATOM 3413 O O . ASN B 1 197 ? -7.473 -7.602 1.429 1 89.94 197 ASN B O 1
ATOM 3417 N N . THR B 1 198 ? -5.777 -7.199 0.15 1 90.88 198 THR B N 1
ATOM 3418 C CA . THR B 1 198 ? -4.938 -8.164 0.858 1 90.88 198 THR B CA 1
ATOM 3419 C C . THR B 1 198 ? -4.18 -7.48 1.995 1 90.88 198 THR B C 1
ATOM 3421 O O . THR B 1 198 ? -3.482 -8.141 2.766 1 90.88 198 THR B O 1
ATOM 3424 N N . TYR B 1 199 ? -4.352 -6.191 2.07 1 87.94 199 TYR B N 1
ATOM 3425 C CA . TYR B 1 199 ? -3.758 -5.453 3.182 1 87.94 199 TYR B CA 1
ATOM 3426 C C . TYR B 1 199 ? -4.754 -5.301 4.324 1 87.94 199 TYR B C 1
ATOM 3428 O O . TYR B 1 199 ? -5.922 -4.973 4.102 1 87.94 199 TYR B O 1
ATOM 3436 N N . THR B 1 200 ? -4.363 -5.652 5.441 1 80.56 200 THR B N 1
ATOM 3437 C CA . THR B 1 200 ? -5.238 -5.668 6.609 1 80.56 200 THR B CA 1
ATOM 3438 C C . THR B 1 200 ? -5.609 -4.25 7.027 1 80.56 200 THR B C 1
ATOM 3440 O O . THR B 1 200 ? -4.828 -3.314 6.836 1 80.56 200 THR B O 1
ATOM 3443 N N . HIS B 1 201 ? -6.805 -4.195 7.508 1 83.5 201 HIS B N 1
ATOM 3444 C CA . HIS B 1 201 ? -7.238 -2.945 8.117 1 83.5 201 HIS B CA 1
ATOM 3445 C C . HIS B 1 201 ? -6.352 -2.574 9.305 1 83.5 201 HIS B C 1
ATOM 3447 O O . HIS B 1 201 ? -5.867 -3.451 10.023 1 83.5 201 HIS B O 1
ATOM 3453 N N . VAL B 1 202 ? -6.207 -1.318 9.461 1 87.56 202 VAL B N 1
ATOM 3454 C CA . VAL B 1 202 ? -5.238 -0.839 10.445 1 87.56 202 VAL B CA 1
ATOM 3455 C C . VAL B 1 202 ? -5.965 -0.084 11.555 1 87.56 202 VAL B C 1
ATOM 3457 O O . VAL B 1 202 ? -6.875 0.703 11.289 1 87.56 202 VAL B O 1
ATOM 3460 N N . ASN B 1 203 ? -5.629 -0.459 12.773 1 91.44 203 ASN B N 1
ATOM 3461 C CA . ASN B 1 203 ? -6.055 0.301 13.945 1 91.44 203 ASN B CA 1
ATOM 3462 C C . ASN B 1 203 ? -4.902 1.11 14.531 1 91.44 203 ASN B C 1
ATOM 3464 O O . ASN B 1 203 ? -3.824 1.188 13.945 1 91.44 203 ASN B O 1
ATOM 3468 N N . LEU B 1 204 ? -5.211 1.777 15.68 1 94.81 204 LEU B N 1
ATOM 3469 C CA . LEU B 1 204 ? -4.234 2.66 16.312 1 94.81 204 LEU B CA 1
ATOM 3470 C C . LEU B 1 204 ? -2.947 1.907 16.625 1 94.81 204 LEU B C 1
ATOM 3472 O O . LEU B 1 204 ? -1.851 2.42 16.391 1 94.81 204 LEU B O 1
ATOM 3476 N N . GLU B 1 205 ? -3.098 0.738 17.094 1 95 205 GLU B N 1
ATOM 3477 C CA . GLU B 1 205 ? -1.921 -0.031 17.484 1 95 205 GLU B CA 1
ATOM 3478 C C . GLU B 1 205 ? -1.062 -0.384 16.281 1 95 205 GLU B C 1
ATOM 3480 O O . GLU B 1 205 ? 0.167 -0.303 16.344 1 95 205 GLU B O 1
ATOM 3485 N N . ASP B 1 206 ? -1.674 -0.764 15.203 1 92.69 206 ASP B N 1
ATOM 3486 C CA . ASP B 1 206 ? -0.947 -1.021 13.961 1 92.69 206 ASP B CA 1
ATOM 3487 C C . ASP B 1 206 ? -0.214 0.232 13.484 1 92.69 206 ASP B C 1
ATOM 3489 O O . ASP B 1 206 ? 0.948 0.161 13.078 1 92.69 206 ASP B O 1
ATOM 3493 N N . ALA B 1 207 ? -0.936 1.308 13.539 1 94.88 207 ALA B N 1
ATOM 3494 C CA . ALA B 1 207 ? -0.346 2.578 13.125 1 94.88 207 ALA B CA 1
ATOM 3495 C C . ALA B 1 207 ? 0.855 2.936 14 1 94.88 207 ALA B C 1
ATOM 3497 O O . ALA B 1 207 ? 1.875 3.412 13.492 1 94.88 207 ALA B O 1
ATOM 3498 N N . ARG B 1 208 ? 0.729 2.725 15.305 1 95.62 208 ARG B N 1
ATOM 3499 C CA . ARG B 1 208 ? 1.821 2.977 16.234 1 95.62 208 ARG B CA 1
ATOM 3500 C C . ARG B 1 208 ? 3.061 2.17 15.867 1 95.62 208 ARG B C 1
ATOM 3502 O O . ARG B 1 208 ? 4.172 2.699 15.852 1 95.62 208 ARG B O 1
ATOM 3509 N N . GLU B 1 209 ? 2.82 0.954 15.57 1 93.31 209 GLU B N 1
ATOM 3510 C CA . GLU B 1 209 ? 3.922 0.07 15.203 1 93.31 209 GLU B CA 1
ATOM 3511 C C . GLU B 1 209 ? 4.598 0.539 13.914 1 93.31 209 GLU B C 1
ATOM 3513 O O . GLU B 1 209 ? 5.824 0.525 13.812 1 93.31 209 GLU B O 1
ATOM 3518 N N . GLU B 1 210 ? 3.807 0.935 12.969 1 92.56 210 GLU B N 1
ATOM 3519 C CA . GLU B 1 210 ? 4.34 1.409 11.695 1 92.56 210 GLU B CA 1
ATOM 3520 C C . GLU B 1 210 ? 5.164 2.68 11.883 1 92.56 210 GLU B C 1
ATOM 3522 O O . GLU B 1 210 ? 6.246 2.814 11.305 1 92.56 210 GLU B O 1
ATOM 3527 N N . VAL B 1 211 ? 4.645 3.598 12.656 1 95.31 211 VAL B N 1
ATOM 3528 C CA . VAL B 1 211 ? 5.352 4.852 12.906 1 95.31 211 VAL B CA 1
ATOM 3529 C C . VAL B 1 211 ? 6.672 4.566 13.617 1 95.31 211 VAL B C 1
ATOM 3531 O O . VAL B 1 211 ? 7.707 5.148 13.281 1 95.31 211 VAL B O 1
ATOM 3534 N N . ALA B 1 212 ? 6.633 3.684 14.578 1 93.56 212 ALA B N 1
ATOM 3535 C CA . ALA B 1 212 ? 7.836 3.318 15.32 1 93.56 212 ALA B CA 1
ATOM 3536 C C . ALA B 1 212 ? 8.875 2.676 14.398 1 93.56 212 ALA B C 1
ATOM 3538 O O . ALA B 1 212 ? 10.07 2.941 14.523 1 93.56 212 ALA B O 1
ATOM 3539 N N . ARG B 1 213 ? 8.414 1.885 13.523 1 89.06 213 ARG B N 1
ATOM 3540 C CA . ARG B 1 213 ? 9.289 1.188 12.586 1 89.06 213 ARG B CA 1
ATOM 3541 C C . ARG B 1 213 ? 10.031 2.178 11.695 1 89.06 213 ARG B C 1
ATOM 3543 O O . ARG B 1 213 ? 11.219 1.988 11.406 1 89.06 213 ARG B O 1
ATOM 3550 N N . ILE B 1 214 ? 9.375 3.217 11.242 1 89.12 214 ILE B N 1
ATOM 3551 C CA . ILE B 1 214 ? 9.938 4.184 10.305 1 89.12 214 ILE B CA 1
ATOM 3552 C C . ILE B 1 214 ? 10.914 5.102 11.031 1 89.12 214 ILE B C 1
ATOM 3554 O O . ILE B 1 214 ? 11.922 5.531 10.453 1 89.12 214 ILE B O 1
ATOM 3558 N N . GLN B 1 215 ? 10.68 5.441 12.273 1 82.06 215 GLN B N 1
ATOM 3559 C CA . GLN B 1 215 ? 11.562 6.316 13.031 1 82.06 215 GLN B CA 1
ATOM 3560 C C . GLN B 1 215 ? 12.93 5.668 13.234 1 82.06 215 GLN B C 1
ATOM 3562 O O . GLN B 1 215 ? 13.938 6.363 13.406 1 82.06 215 GLN B O 1
ATOM 3567 N N . VAL B 1 216 ? 12.93 4.422 13.273 1 58.62 216 VAL B N 1
ATOM 3568 C CA . VAL B 1 216 ? 14.172 3.701 13.492 1 58.62 216 VAL B CA 1
ATOM 3569 C C . VAL B 1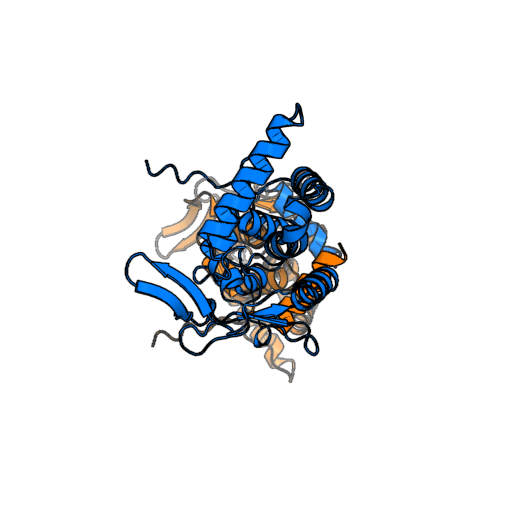 216 ? 14.977 3.65 12.188 1 58.62 216 VAL B C 1
ATOM 3571 O O . VAL B 1 216 ? 16.203 3.6 12.219 1 58.62 216 VAL B O 1
ATOM 3574 N N . VAL B 1 217 ? 14.312 3.879 11.164 1 51.72 217 VAL B N 1
ATOM 3575 C CA . VAL B 1 217 ? 15.062 3.74 9.922 1 51.72 217 VAL B CA 1
ATOM 3576 C C . VAL B 1 217 ? 15.641 5.09 9.508 1 51.72 217 VAL B C 1
ATOM 3578 O O . VAL B 1 217 ? 14.961 6.117 9.602 1 51.72 217 VAL B O 1
#

Radius of gyration: 28.36 Å; Cα contacts (8 Å, |Δi|>4): 615; chains: 2; bounding box: 46×81×64 Å

Secondary structure (DSSP, 8-state):
-----------HHHHHHHHHHHHH-TTGGGGHHHHHHHHHH---HHHHHH-BGGGEETTTTEEEE-EEEEEETTTEEEEEE--STTTSEEEEPPHHHHHHHHHHHHH----SS---BTTB--BS-B-TTSPBP-HHHHHHHHHHHHHHHHHH-SSPPPP--HHHHHHHHHHHHHHTT--HHHHHHHHT-SSHHHHHTTSPP--HHHHHHHHHHHHH-/-----------HHHHHHHHHHHHH-TTGGGGHHHHHHHHHH---HHHHHH-BGGGEETTTTEEEE-EEEEEETTTEEEEEE--STTTSEEEEPPHHHHHHHHHHHHH----SS---BTTB--BS-B-TTSPBP-HHHHHHHHHHHHHHHHHH-SSPPPP--HHHHHHHHHHHHHHTT--HHHHHHHHT-SSHHHHHTTSPP--HHHHHHHHHHHHH-

Foldseek 3Di:
DPPPVPLDADDPVLVVVLLVLQCPDPPNVLCSLVLVLLLAQLDDQQQLLQFAPVQQDPPQQKGWGFWGWDQDPPVGIAIDGDPDPLRTAIDHHDPSNNVSQVVQLVPADADPDFDDHPRDTHGRDADPVRHRDGQVNQQVSQVVSQVVVVVVDPDHRDRDGSNSSSLNNLLVCQVVPHDLVVSSSSNSPPDSVVSCVSHDDDDPVNVVVVVVVVVVD/DPPPPPLDADDPVLVVVLLVLQCPDPPNVLCSLVLVLLLAQLDDQQQLLQFAPVQQDPPQQKGWGFWGWDQDPPVGIAIDGDPDPLRTAIDHHDPSNSVSQVVQLVPADAPPDFDDHPRDTHGRDADPVRHRDGQVNQQVSQVVSQVVVVVVDVDHRDRDGSNSSSVNNLLVCQVVPHDLVVSSSSNSPPDSVVSCVSHDDDDPVNVVVVVVVVVVD

InterPro domains:
  IPR002104 Integrase, catalytic domain [PF00589] (12-203)
  IPR002104 Integrase, catalytic domain [PS51898] (5-212)
  IPR011010 DNA breaking-rejoining enzyme, catalytic core [SSF56349] (6-211)
  IPR013762 Integrase-like, catalytic domain superfamily [G3DSA:1.10.443.10] (7-217)
  IPR050090 Bacterial tyrosine recombinase XerC/XerD complex [PTHR30349] (36-212)

Sequence (434 aa):
MNDSVTREAISRAEERKFLRFVKEDPHFCRYYEGIYILFKTGLRISEFCGLTISDIDFKEHTINIDHQLQKKSKIGYYIQETKTTSGTRKIPMTADVEECFRKIIEKRNPPKAEPMVDGKSGFLYFDKNESICYSLHWEHYFQHIIQKYNNTYKVQMPVITPHVCRHTYCSNMAKSGMNPKALQYLMGHSDISVTLNTYTHVNLEDAREEVARIQVVMNDSVTREAISRAEERKFLRFVKEDPHFCRYYEGIYILFKTGLRISEFCGLTISDIDFKEHTINIDHQLQKKSKIGYYIQETKTTSGTRKIPMTADVEECFRKIIEKRNPPKAEPMVDGKSGFLYFDKNESICYSLHWEHYFQHIIQKYNNTYKVQMPVITPHVCRHTYCSNMAKSGMNPKALQYLMGHSDISVTLNTYTHVNLEDAREEVARIQVV

Nearest PDB structures (foldseek):
  6en0-assembly1_B  TM=9.579E-01  e=1.156E-24  Enterococcus faecalis
  6en2-assembly1_B  TM=9.626E-01  e=6.531E-24  Enterococcus faecalis
  6en1-assembly1_A  TM=9.600E-01  e=7.330E-24  Enterococcus faecalis
  6emy-assembly1_B  TM=9.521E-01  e=2.764E-23  Enterococcus faecalis
  6emy-assembly1_A  TM=9.558E-01  e=3.689E-23  Enterococcus faecalis

=== Feature glossary ===
Feature key, reading from the visual/contextual features back to the raw sequence:

Rendered structure images. Structure images are PyMOL renders from six orthogonal camera directions. Cartoon representation draws helices as coils and strands as arrows; sticks shows the backbone as bonds; surface shows the solvent-excluded envelope. Rainbow coloring maps sequence position to hue (blue→red, N→C); chain coloring assigns a distinct color per polypeptide.

Contact-map, Ramachandran, and PAE plots. Three diagnostic plots accompany the record. The Cα contact map visualizes the tertiary structure as a 2D adjacency matrix (8 Å cutoff, sequence-local contacts suppressed). The Ramachandran plot shows the distribution of backbone (φ, ψ) torsions, with points in the α and β basins reflecting secondary structure content. The PAE plot shows AlphaFold's inter-residue confidence as a color matrix.

InterPro / GO / CATH / organism. The annotation block draws on four external resources. InterPro: which protein families and domains the sequence belongs to. GO: standardized terms for what the protein does, what process it participates in, and where in the cell it acts. CATH: which structural fold it has in the CATH hierarchy. Organism: the species of origin.

Nearest PDB structures. Structural nearest neighbors (via Foldseek easy-search vs the PDB). Reported per hit: target PDB id, E-value, and alignment TM-score. A TM-score above ~0.5 is the conventional threshold for 'same fold'.

Predicted aligned error. Predicted aligned error is AlphaFold's pairwise confidence. Unlike pLDDT (per-residue), PAE is per-residue-pair and captures whether two parts of the structure are correctly placed relative to each other. Units are ångströms of expected positional error.

Solvent-accessible surface area. SASA measures how much of the protein is reachable by solvent. It is computed by rolling a water-sized probe over the atomic surface and summing the exposed area (Å²). Per-residue SASA distinguishes core (buried, low SASA) from surface (exposed, high SASA) residues; total SASA is a whole-molecule size measure.

B-factor. Crystallographic B-factors measure how much each atom's electron density is smeared out, in Å². They rise in mobile loops and surface residues and fall in the buried interior. In AlphaFold models this column is repurposed to hold pLDDT instead.

pLDDT. For AlphaFold models, the B-factor field carries pLDDT — the model's own estimate of local accuracy on a 0–100 scale. Regions with pLDDT<50 should be treated as essentially unmodeled; they often correspond to intrinsically disordered segments.

Backbone torsions (φ/ψ). φ (phi) and ψ (psi) are the two rotatable backbone dihedrals per residue: φ is the C(i-1)–N–Cα–C torsion, ψ is the N–Cα–C–N(i+1) torsion, both in degrees on (−180°, 180°]. α-helical residues cluster near (−60°, −45°); β-strand residues near (−120°, +130°). A Ramachandran plot is simply a scatter of (φ, ψ) for every residue.

Radius of gyration, Cα contacts, bounding box. Radius of gyration (Rg) is the root-mean-square distance of Cα atoms from their centroid — a single number for overall size and compactness. A globular domain of N residues has Rg ≈ 2.2·N^0.38 Å; an extended or disordered chain has a much larger Rg. The Cα contact count is the number of residue pairs whose Cα atoms are within 8 Å and are more than four positions apart in sequence — a standard proxy for tertiary packing density. The bounding box is the smallest axis-aligned box enclosing all Cα atoms.

Secondary structure (3-state, P-SEA). Three-state secondary structure (P-SEA) collapses the eight DSSP classes into helix (a), strand (b), and coil (c). P-SEA assigns these from Cα geometry alone — distances and angles — without requiring backbone oxygens, so it works on any Cα trace.

Secondary structure (8-state, DSSP). Secondary structure is the local, repeating backbone conformation. DSSP classifies it into eight states by reading the hydrogen-bond network: three helix types (H, G, I), two β types (E, B), two non-regular types (T, S), and unstructured coil (-).

Foldseek 3Di. The Foldseek 3Di string encodes local tertiary geometry as a 20-letter alphabet — one character per residue — derived from the relative positions of nearby Cα atoms. Unlike the amino-acid sequence, 3Di is a direct function of the 3D structure, so two proteins with the same fold have similar 3Di strings even at low sequence identity.

mmCIF coordinates. Structure coordinates are given as an mmCIF _atom_site loop: one row per atom with element, residue name, chain id, sequence number, and x/y/z position in Å. Only the four main-chain atoms per residue are included here; side chains are omitted to keep the record compact.

Sequence. This is the polypeptide sequence — one letter per residue, N-terminus first. Length ranges from a few dozen residues for small domains to over a thousand for large multi-domain proteins.